Protein AF-A0A7L3L243-F1 (afdb_monomer)

Radius of gyration: 35.69 Å; Cα contacts (8 Å, |Δi|>4): 345; chains: 1; bounding box: 75×95×130 Å

Organism: NCBI:txid2529409

Nearest PDB structures (foldseek):
  8eb0-assembly1_A  TM=7.960E-01  e=7.388E-15  Homo sapiens
  7od1-assembly1_A  TM=7.184E-01  e=1.308E-03  Homo sapiens
  7oni-assembly1_H  TM=7.698E-01  e=3.442E-03  Homo sapiens
  7od1-assembly2_B  TM=6.077E-01  e=2.446E-03  Homo sapiens
  4kbl-assembly3_B  TM=5.208E-01  e=7.442E-02  Homo sapiens

InterPro domains:
  IPR013083 Zinc finger, RING/FYVE/PHD-type [G3DSA:3.30.40.10] (295-384)
  IPR044066 TRIAD supradomain [PS51873] (297-416)
  IPR047544 E3 ubiquitin-protein ligase RNF216, RING finger, HC subclass [PF26191] (298-378)
  IPR047544 E3 ubiquitin-protein ligase RNF216, RING finger, HC subclass [cd16630] (299-355)
  IPR051628 Linear Ubiquitination-Associated E3 Ligases [PTHR22770] (45-416)
  IPR058758 E3 ubiquitin-protein ligase RNF216, UBA domain [PF26112] (142-296)
  IPR060330 E3 ubiquitin-protein ligase RNF216, tri-helical domain [PF28408] (70-113)

Structure (mmCIF, N/CA/C/O backbone):
data_AF-A0A7L3L243-F1
#
_entry.id   AF-A0A7L3L243-F1
#
loop_
_atom_site.group_PDB
_atom_site.id
_atom_site.type_symbol
_atom_site.label_atom_id
_atom_site.label_alt_id
_atom_site.label_comp_id
_atom_site.label_asym_id
_atom_site.label_entity_id
_atom_site.label_seq_id
_atom_site.pdbx_PDB_ins_code
_atom_site.Cartn_x
_atom_site.Cartn_y
_atom_site.Cartn_z
_atom_site.occupancy
_atom_site.B_iso_or_equiv
_atom_site.auth_seq_id
_atom_site.auth_comp_id
_atom_site.auth_asym_id
_atom_site.auth_atom_id
_atom_site.pdbx_PDB_model_num
ATOM 1 N N . PRO A 1 1 ? -5.126 20.711 84.070 1.00 38.44 1 PRO A N 1
ATOM 2 C CA . PRO A 1 1 ? -4.311 21.871 83.636 1.00 38.44 1 PRO A CA 1
ATOM 3 C C . PRO A 1 1 ? -4.781 22.366 82.257 1.00 38.44 1 PRO A C 1
ATOM 5 O O . PRO A 1 1 ? -4.448 21.758 81.249 1.00 38.44 1 PRO A O 1
ATOM 8 N N . GLY A 1 2 ? -5.642 23.388 82.222 1.00 35.44 2 GLY A N 1
ATOM 9 C CA . GLY A 1 2 ? -5.974 24.099 80.973 1.00 35.44 2 GLY A CA 1
ATOM 10 C C . GLY A 1 2 ? -5.086 25.344 80.790 1.00 35.44 2 GLY A C 1
ATOM 11 O O . GLY A 1 2 ? -4.164 25.515 81.590 1.00 35.44 2 GLY A O 1
ATOM 12 N N . PRO A 1 3 ? -5.432 26.300 79.900 1.00 51.47 3 PRO A N 1
ATOM 13 C CA . PRO A 1 3 ? -6.295 26.176 78.712 1.00 51.47 3 PRO A CA 1
ATOM 14 C C . PRO A 1 3 ? -5.867 27.057 77.490 1.00 51.47 3 PRO A C 1
ATOM 16 O O . PRO A 1 3 ? -4.968 27.885 77.586 1.00 51.47 3 PRO A O 1
ATOM 19 N N . ALA A 1 4 ? -6.663 26.936 76.410 1.00 35.81 4 ALA A N 1
ATOM 20 C CA . ALA A 1 4 ? -7.126 27.998 75.486 1.00 35.81 4 ALA A CA 1
ATOM 21 C C . ALA A 1 4 ? -6.228 28.412 74.280 1.00 35.81 4 ALA A C 1
ATOM 23 O O . ALA A 1 4 ? -5.013 28.458 74.399 1.00 35.81 4 ALA A O 1
ATOM 24 N N . PHE A 1 5 ? -6.725 28.714 73.066 1.00 35.16 5 PHE A N 1
ATOM 25 C CA . PHE A 1 5 ? -8.055 29.154 72.599 1.00 35.16 5 PHE A CA 1
ATOM 26 C C . PHE A 1 5 ? -8.379 28.701 71.145 1.00 35.16 5 PHE A C 1
ATOM 28 O O . PHE A 1 5 ? -7.465 28.614 70.325 1.00 35.16 5 PHE A O 1
ATOM 35 N N . PRO A 1 6 ? -9.672 28.510 70.800 1.00 40.41 6 PRO A N 1
ATOM 36 C CA . PRO A 1 6 ? -10.207 28.370 69.436 1.00 40.41 6 PRO A CA 1
ATOM 37 C C . PRO A 1 6 ? -10.729 29.711 68.865 1.00 40.41 6 PRO A C 1
ATOM 39 O O . PRO A 1 6 ? -10.925 30.670 69.615 1.00 40.41 6 PRO A O 1
ATOM 42 N N . ARG A 1 7 ? -11.015 29.777 67.552 1.00 33.12 7 ARG A N 1
ATOM 43 C CA . ARG A 1 7 ? -11.698 30.915 66.894 1.00 33.12 7 ARG A CA 1
ATOM 44 C C . ARG A 1 7 ? -13.004 30.462 66.196 1.00 33.12 7 ARG A C 1
ATOM 46 O O . ARG A 1 7 ? -13.009 29.341 65.693 1.00 33.12 7 ARG A O 1
ATOM 53 N N . PRO A 1 8 ? -14.076 31.289 66.171 1.00 33.53 8 PRO A N 1
ATOM 54 C CA . PRO A 1 8 ? -15.445 30.897 65.799 1.00 33.53 8 PRO A CA 1
ATOM 55 C C . PRO A 1 8 ? -15.870 31.264 64.354 1.00 33.53 8 PRO A C 1
ATOM 57 O O . PRO A 1 8 ? -15.238 32.100 63.710 1.00 33.53 8 PRO A O 1
ATOM 60 N N . GLU A 1 9 ? -16.967 30.627 63.916 1.00 31.80 9 GLU A N 1
ATOM 61 C CA . GLU A 1 9 ? -17.756 30.710 62.656 1.00 31.80 9 GLU A CA 1
ATOM 62 C C . GLU A 1 9 ? -18.694 31.968 62.561 1.00 31.80 9 GLU A C 1
ATOM 64 O O . GLU A 1 9 ? -18.575 32.835 63.429 1.00 31.80 9 GLU A O 1
ATOM 69 N N . PRO A 1 10 ? -19.778 32.027 61.729 1.00 57.56 10 PRO A N 1
ATOM 70 C CA . PRO A 1 10 ? -19.971 32.085 60.255 1.00 57.56 10 PRO A CA 1
ATOM 71 C C . PRO A 1 10 ? -20.828 33.344 59.852 1.00 57.56 10 PRO A C 1
ATOM 73 O O . PRO A 1 10 ? -20.808 34.311 60.616 1.00 57.56 10 PRO A O 1
ATOM 76 N N . PRO A 1 11 ? -21.554 33.423 58.697 1.00 37.00 11 PRO A N 1
ATOM 77 C CA . PRO A 1 11 ? -22.906 32.823 58.602 1.00 37.00 11 PRO A CA 1
ATOM 78 C C . PRO A 1 11 ? -23.341 32.281 57.212 1.00 37.00 11 PRO A C 1
ATOM 80 O O . PRO A 1 11 ? -22.787 32.620 56.169 1.00 37.00 11 PRO A O 1
ATOM 83 N N . GLN A 1 12 ? -24.370 31.425 57.246 1.00 36.81 12 GLN A N 1
ATOM 84 C CA . GLN A 1 12 ? -25.129 30.851 56.123 1.00 36.81 12 GLN A CA 1
ATOM 85 C C . GLN A 1 12 ? -26.282 31.774 55.684 1.00 36.81 12 GLN A C 1
ATOM 87 O O . GLN A 1 12 ? -26.773 32.517 56.525 1.00 36.81 12 GLN A O 1
ATOM 92 N N . ASP A 1 13 ? -26.767 31.636 5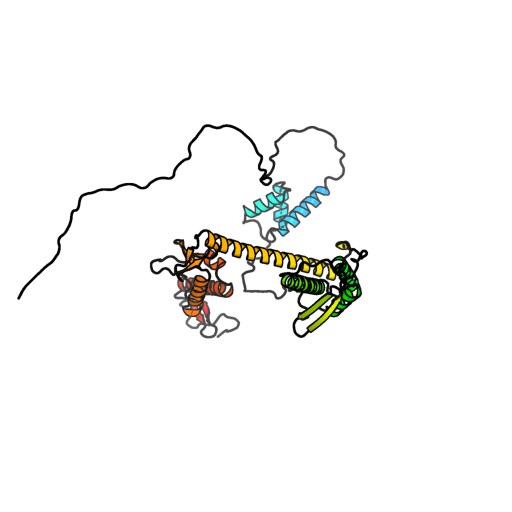4.438 1.00 28.83 13 ASP A N 1
ATOM 93 C CA . ASP A 1 13 ? -28.213 31.667 54.116 1.00 28.83 13 ASP A CA 1
ATOM 94 C C . ASP A 1 13 ? -28.533 31.199 52.664 1.00 28.83 13 ASP A C 1
ATOM 96 O O . ASP A 1 13 ? -28.096 31.804 51.691 1.00 28.83 13 ASP A O 1
ATOM 100 N N . GLY A 1 14 ? -29.291 30.091 52.553 1.00 25.64 14 GLY A N 1
ATOM 101 C CA . GLY A 1 14 ? -30.540 29.914 51.769 1.00 25.64 14 GLY A CA 1
ATOM 102 C C . GLY A 1 14 ? -30.639 29.831 50.215 1.00 25.64 14 GLY A C 1
ATOM 103 O O . GLY A 1 14 ? -30.738 30.870 49.584 1.00 25.64 14 GLY A O 1
ATOM 104 N N . ILE A 1 15 ? -30.810 28.590 49.682 1.00 29.50 15 ILE A N 1
ATOM 105 C CA . ILE A 1 15 ? -31.790 27.992 48.683 1.00 29.50 15 ILE A CA 1
ATOM 106 C C . ILE A 1 15 ? -32.218 28.730 47.358 1.00 29.50 15 ILE A C 1
ATOM 108 O O . ILE A 1 15 ? -32.199 29.953 47.357 1.00 29.50 15 ILE A O 1
ATOM 112 N N . PRO A 1 16 ? -32.888 28.119 46.318 1.00 34.56 16 PRO A N 1
ATOM 113 C CA . PRO A 1 16 ? -32.816 26.847 45.522 1.00 34.56 16 PRO A CA 1
ATOM 114 C C . PRO A 1 16 ? -32.559 27.061 43.977 1.00 34.56 16 PRO A C 1
ATOM 116 O O . PRO A 1 16 ? -32.561 28.192 43.509 1.00 34.56 16 PRO A O 1
ATOM 119 N N . GLY A 1 17 ? -32.392 25.987 43.161 1.00 28.72 17 GLY A N 1
ATOM 120 C CA . GLY A 1 17 ? -32.208 26.011 41.666 1.00 28.72 17 GLY A CA 1
ATOM 121 C C . GLY A 1 17 ? -33.423 26.508 40.834 1.00 28.72 17 GLY A C 1
ATOM 122 O O . GLY A 1 17 ? -34.446 26.769 41.468 1.00 28.72 17 GLY A O 1
ATOM 123 N N . PRO A 1 18 ? -33.402 26.637 39.466 1.00 38.03 18 PRO A N 1
ATOM 124 C CA . PRO A 1 18 ? -33.077 25.574 38.473 1.00 38.03 18 PRO A CA 1
ATOM 125 C C . PRO A 1 18 ? -32.508 26.023 37.071 1.00 38.03 18 PRO A C 1
ATOM 127 O O . PRO A 1 18 ? -32.281 27.201 36.825 1.00 38.03 18 PRO A O 1
ATOM 130 N N . ALA A 1 19 ? -32.409 25.047 36.143 1.00 27.14 19 ALA A N 1
ATOM 131 C CA . ALA A 1 19 ? -32.546 25.102 34.663 1.00 27.14 19 ALA A CA 1
ATOM 132 C C . ALA A 1 19 ? -31.323 25.317 33.726 1.00 27.14 19 ALA A C 1
ATOM 134 O O . ALA A 1 19 ? -30.596 26.304 33.789 1.00 27.14 19 ALA A O 1
ATOM 135 N N . SER A 1 20 ? -31.189 24.370 32.783 1.00 41.38 20 SER A N 1
ATOM 136 C CA . SER A 1 20 ? -30.324 24.344 31.591 1.00 41.38 20 SER A CA 1
ATOM 137 C C . SER A 1 20 ? -30.641 25.462 30.581 1.00 41.38 20 SER A C 1
ATOM 139 O O . SER A 1 20 ? -31.816 25.812 30.451 1.00 41.38 20 SER A O 1
ATOM 141 N N . PRO A 1 21 ? -29.683 25.937 29.758 1.00 32.00 21 PRO A N 1
ATOM 142 C CA . PRO A 1 21 ? -29.992 26.751 28.584 1.00 32.00 21 PRO A CA 1
ATOM 143 C C . PRO A 1 21 ? -30.022 25.926 27.284 1.00 32.00 21 PRO A C 1
ATOM 145 O O . PRO A 1 21 ? -29.173 25.069 27.044 1.00 32.00 21 PRO A O 1
ATOM 148 N N . GLN A 1 22 ? -31.022 26.221 26.453 1.00 30.75 22 GLN A N 1
ATOM 149 C CA . GLN A 1 22 ? -31.239 25.713 25.094 1.00 30.75 22 GLN A CA 1
ATOM 150 C C . GLN A 1 22 ? -30.381 26.438 24.026 1.00 30.75 22 GLN A C 1
ATOM 152 O O . GLN A 1 22 ? -29.804 27.487 24.323 1.00 30.75 22 GLN A O 1
ATOM 157 N N . PRO A 1 23 ? -30.319 25.915 22.779 1.00 29.45 23 PRO A N 1
ATOM 158 C CA . PRO A 1 23 ? -29.541 26.479 21.673 1.00 29.45 23 PRO A CA 1
ATOM 159 C C . PRO A 1 23 ? -30.181 27.761 21.119 1.00 29.45 23 PRO A C 1
ATOM 161 O O . PRO A 1 23 ? -31.398 27.835 20.952 1.00 29.45 23 PRO A O 1
ATOM 164 N N . ALA A 1 24 ? -29.361 28.763 20.806 1.00 29.20 24 ALA A N 1
ATOM 165 C CA . ALA A 1 24 ? -29.818 30.034 20.253 1.00 29.20 24 ALA A CA 1
ATOM 166 C C . ALA A 1 24 ? -30.088 29.947 18.738 1.00 29.20 24 ALA A C 1
ATOM 168 O O . ALA A 1 24 ? -29.222 29.543 17.963 1.00 29.20 24 ALA A O 1
ATOM 169 N N . HIS A 1 25 ? -31.281 30.383 18.327 1.00 30.59 25 HIS A N 1
ATOM 170 C CA . HIS A 1 25 ? -31.615 30.765 16.951 1.00 30.59 25 HIS A CA 1
ATOM 171 C C . HIS A 1 25 ? -31.060 32.174 16.618 1.00 30.59 25 HIS A C 1
ATOM 173 O O . HIS A 1 25 ? -30.864 32.974 17.538 1.00 30.59 25 HIS A O 1
ATOM 179 N N . PRO A 1 26 ? -30.821 32.507 15.332 1.00 33.41 26 PRO A N 1
ATOM 180 C CA . PRO A 1 26 ? -30.228 33.782 14.913 1.00 33.41 26 PRO A CA 1
ATOM 181 C C . PRO A 1 26 ? -31.280 34.898 14.706 1.00 33.41 26 PRO A C 1
ATOM 183 O O . PRO A 1 26 ? -32.449 34.584 14.478 1.00 33.41 26 PRO A O 1
ATOM 186 N N . PRO A 1 27 ? -30.893 36.192 14.742 1.00 33.28 27 PRO A N 1
ATOM 187 C CA . PRO A 1 27 ? -31.808 37.308 14.484 1.00 33.28 27 PRO A CA 1
ATOM 188 C C . PRO A 1 27 ? -31.763 37.846 13.031 1.00 33.28 27 PRO A C 1
ATOM 190 O O . PRO A 1 27 ? -30.688 38.030 12.460 1.00 33.28 27 PRO A O 1
ATOM 193 N N . GLU A 1 28 ? -32.944 38.153 12.476 1.00 25.38 28 GLU A N 1
ATOM 194 C CA . GLU A 1 28 ? -33.221 39.160 11.419 1.00 25.38 28 GLU A CA 1
ATOM 195 C C . GLU A 1 28 ? -33.144 40.581 12.041 1.00 25.38 28 GLU A C 1
ATOM 197 O O . GLU A 1 28 ? -33.319 40.717 13.248 1.00 25.38 28 GLU A O 1
ATOM 202 N N . GLU A 1 29 ? -32.924 41.730 11.395 1.00 29.02 29 GLU A N 1
ATOM 203 C CA . GLU A 1 29 ? -32.778 42.202 10.011 1.00 29.02 29 GLU A CA 1
ATOM 204 C C . GLU A 1 29 ? -32.163 43.630 10.093 1.00 29.02 29 GLU A C 1
ATOM 206 O O . GLU A 1 29 ? -32.276 44.284 11.132 1.00 29.02 29 GLU A O 1
ATOM 211 N N . THR A 1 30 ? -31.584 44.142 8.995 1.00 26.56 30 THR A N 1
ATOM 212 C CA . THR A 1 30 ? -31.643 45.535 8.452 1.00 26.56 30 THR A CA 1
ATOM 213 C C . THR A 1 30 ? -30.292 45.930 7.842 1.00 26.56 30 THR A C 1
ATOM 215 O O . THR A 1 30 ? -29.287 46.075 8.535 1.00 26.56 30 THR A O 1
ATOM 218 N N . GLY A 1 31 ? -30.267 46.068 6.514 1.00 25.91 31 GLY A N 1
ATOM 219 C CA . GLY A 1 31 ? -29.040 46.119 5.721 1.00 25.91 31 GLY A CA 1
ATOM 220 C C . GLY A 1 31 ? -28.481 47.493 5.357 1.00 25.91 31 GLY A C 1
ATOM 221 O O . GLY A 1 31 ? -29.023 48.528 5.719 1.00 25.91 31 GLY A O 1
ATOM 222 N N . GLN A 1 32 ? -27.410 47.461 4.559 1.00 27.34 32 GLN A N 1
ATOM 223 C CA . GLN A 1 32 ? -27.218 48.259 3.343 1.00 27.34 32 GLN A CA 1
ATOM 224 C C . GLN A 1 32 ? -25.983 47.755 2.566 1.00 27.34 32 GLN A C 1
ATOM 226 O O . GLN A 1 32 ? -24.948 47.422 3.130 1.00 27.34 32 GLN A O 1
ATOM 231 N N . GLN A 1 33 ? -26.184 47.668 1.252 1.00 26.75 33 GLN A N 1
ATOM 232 C CA . GLN A 1 33 ? -25.319 47.265 0.136 1.00 26.75 33 GLN A CA 1
ATOM 233 C C . GLN A 1 33 ? -23.829 47.665 0.208 1.00 26.75 33 GLN A C 1
ATOM 235 O O . GLN A 1 33 ? -23.525 48.832 0.423 1.00 26.75 33 GLN A O 1
ATOM 240 N N . GLN A 1 34 ? -22.921 46.763 -0.197 1.00 27.20 34 GLN A N 1
ATOM 241 C CA . GLN A 1 34 ? -22.186 46.840 -1.479 1.00 27.20 34 GLN A CA 1
ATOM 242 C C . GLN A 1 34 ? -21.233 45.644 -1.674 1.00 27.20 34 GLN A C 1
ATOM 244 O O . GLN A 1 34 ? -20.765 45.022 -0.730 1.00 27.20 34 GLN A O 1
ATOM 249 N N . ALA A 1 35 ? -21.039 45.297 -2.944 1.00 26.73 35 ALA A N 1
ATOM 250 C CA . ALA A 1 35 ? -20.624 43.999 -3.457 1.00 26.73 35 ALA A CA 1
ATOM 251 C C . ALA A 1 35 ? -19.103 43.785 -3.557 1.00 26.73 35 ALA A C 1
ATOM 253 O O . ALA A 1 35 ? -18.380 44.708 -3.919 1.00 26.73 35 ALA A O 1
ATOM 254 N N . ALA A 1 36 ? -18.663 42.532 -3.387 1.00 27.81 36 ALA A N 1
ATOM 255 C CA . ALA A 1 36 ? -17.485 41.960 -4.047 1.00 27.81 36 ALA A CA 1
ATOM 256 C C . ALA A 1 36 ? -17.542 40.416 -3.997 1.00 27.81 36 ALA A C 1
ATOM 258 O O . ALA A 1 36 ? -17.136 39.801 -3.023 1.00 27.81 36 ALA A O 1
ATOM 259 N N . ILE A 1 37 ? -18.141 39.837 -5.043 1.00 30.42 37 ILE A N 1
ATOM 260 C CA . ILE A 1 37 ? -17.796 38.569 -5.719 1.00 30.42 37 ILE A CA 1
ATOM 261 C C . ILE A 1 37 ? -16.706 37.700 -5.060 1.00 30.42 37 ILE A C 1
ATOM 263 O O . ILE A 1 37 ? -15.523 38.016 -5.168 1.00 30.42 37 ILE A O 1
ATOM 267 N N . ASP A 1 38 ? -17.126 36.553 -4.520 1.00 27.12 38 ASP A N 1
ATOM 268 C CA . ASP A 1 38 ? -16.298 35.358 -4.341 1.00 27.12 38 ASP A CA 1
ATOM 269 C C . ASP A 1 38 ? -16.922 34.212 -5.153 1.00 27.12 38 ASP A C 1
ATOM 271 O O . ASP A 1 38 ? -18.146 34.135 -5.298 1.00 27.12 38 ASP A O 1
ATOM 275 N N . ASN A 1 39 ? -16.081 33.401 -5.783 1.00 30.66 39 ASN A N 1
ATOM 276 C CA . ASN A 1 39 ? -16.436 32.532 -6.901 1.00 30.66 39 ASN A CA 1
ATOM 277 C C . ASN A 1 39 ? -15.936 31.114 -6.593 1.00 30.66 39 ASN A C 1
ATOM 279 O O . ASN A 1 39 ? -14.885 30.709 -7.083 1.00 30.66 39 ASN A O 1
ATOM 283 N N . GLU A 1 40 ? -16.684 30.367 -5.778 1.00 31.92 40 GLU A N 1
ATOM 284 C CA . GLU A 1 40 ? -16.506 28.920 -5.621 1.00 31.92 40 GLU A CA 1
ATOM 285 C C . GLU A 1 40 ? -17.659 28.176 -6.300 1.00 31.92 40 GLU A C 1
ATOM 287 O O . GLU A 1 40 ? -18.840 28.458 -6.102 1.00 31.92 40 GLU A O 1
ATOM 292 N N . GLN A 1 41 ? -17.283 27.250 -7.176 1.00 34.66 41 GLN A N 1
ATOM 293 C CA . GLN A 1 41 ? -18.134 26.588 -8.153 1.00 34.66 41 GLN A CA 1
ATOM 294 C C . GLN A 1 41 ? -18.482 25.174 -7.648 1.00 34.66 41 GLN A C 1
ATOM 296 O O . GLN A 1 41 ? -17.574 24.353 -7.517 1.00 34.66 41 GLN A O 1
ATOM 301 N N . PRO A 1 42 ? -19.760 24.842 -7.382 1.00 35.44 42 PRO A N 1
ATOM 302 C CA . PRO A 1 42 ? -20.166 23.475 -7.057 1.00 35.44 42 PRO A CA 1
ATOM 303 C C . PRO A 1 42 ? -20.188 22.587 -8.311 1.00 35.44 42 PRO A C 1
ATOM 305 O O . PRO A 1 42 ? -20.607 23.019 -9.388 1.00 35.44 42 PRO A O 1
ATOM 308 N N . GLY A 1 43 ? -19.726 21.341 -8.162 1.00 32.38 43 GLY A N 1
ATOM 309 C CA . GLY A 1 43 ? -19.611 20.344 -9.232 1.00 32.38 43 GLY A CA 1
ATOM 310 C C . GLY A 1 43 ? -20.950 19.935 -9.872 1.00 32.38 43 GLY A C 1
ATOM 311 O O . GLY A 1 43 ? -22.014 20.125 -9.279 1.00 32.38 43 GLY A O 1
ATOM 312 N N . PRO A 1 44 ? -20.928 19.384 -11.100 1.00 37.38 44 PRO A N 1
ATOM 313 C CA . PRO A 1 44 ? -22.135 19.225 -11.897 1.00 37.38 44 PRO A CA 1
ATOM 314 C C . PRO A 1 44 ? -22.957 18.009 -11.452 1.00 37.38 44 PRO A C 1
ATOM 316 O O . PRO A 1 44 ? -22.562 16.861 -11.650 1.00 37.38 44 PRO A O 1
ATOM 319 N N . ALA A 1 45 ? -24.141 18.283 -10.905 1.00 31.28 45 ALA A N 1
ATOM 320 C CA . ALA A 1 45 ? -25.252 17.343 -10.864 1.00 31.28 45 ALA A CA 1
ATOM 321 C C . ALA A 1 45 ? -25.934 17.269 -12.247 1.00 31.28 45 ALA A C 1
ATOM 323 O O . ALA A 1 45 ? -26.042 18.264 -12.965 1.00 31.28 45 ALA A O 1
ATOM 324 N N . PHE A 1 46 ? -26.364 16.059 -12.604 1.00 29.62 46 PHE A N 1
ATOM 325 C CA . PHE A 1 46 ? -27.042 15.647 -13.836 1.00 29.62 46 PHE A CA 1
ATOM 326 C C . PHE A 1 46 ? -28.112 16.628 -14.358 1.00 29.62 46 PHE A C 1
ATOM 328 O O . PHE A 1 46 ? -28.957 17.070 -13.575 1.00 29.62 46 PHE A O 1
ATOM 335 N N . PRO A 1 47 ? -28.192 16.893 -15.678 1.00 32.56 47 PRO A N 1
ATOM 336 C CA . PRO A 1 47 ? -29.366 17.531 -16.245 1.00 32.56 47 PRO A CA 1
ATOM 337 C C . PRO A 1 47 ? -30.462 16.497 -16.529 1.00 32.56 47 PRO A C 1
ATOM 339 O O . PRO A 1 47 ? -30.280 15.538 -17.279 1.00 32.56 47 PRO A O 1
ATOM 342 N N . ALA A 1 48 ? -31.629 16.756 -15.946 1.00 28.52 48 ALA A N 1
ATOM 343 C CA . ALA A 1 48 ? -32.912 16.247 -16.398 1.00 28.52 48 ALA A CA 1
ATOM 344 C C . ALA A 1 48 ? -33.168 16.656 -17.859 1.00 28.52 48 ALA A C 1
ATOM 346 O O . ALA A 1 48 ? -32.885 17.795 -18.239 1.00 28.52 48 ALA A O 1
ATOM 347 N N . GLN A 1 49 ? -33.774 15.773 -18.658 1.00 26.62 49 GLN A N 1
ATOM 348 C CA . GLN A 1 49 ? -34.417 16.181 -19.903 1.00 26.62 49 GLN A CA 1
ATOM 349 C C . GLN A 1 49 ? -35.842 15.648 -20.022 1.00 26.62 49 GLN A C 1
ATOM 351 O O . GLN A 1 49 ? -36.141 14.465 -19.890 1.00 26.62 49 GLN A O 1
ATOM 356 N N . SER A 1 50 ? -36.693 16.634 -20.258 1.00 23.91 50 SER A N 1
ATOM 357 C CA . SER A 1 50 ? -38.103 16.644 -20.577 1.00 23.91 50 SER A CA 1
ATOM 358 C C . SER A 1 50 ? -38.460 15.878 -21.848 1.00 23.91 50 SER A C 1
ATOM 360 O O . SER A 1 50 ? -37.787 15.967 -22.871 1.00 23.91 50 SER A O 1
ATOM 362 N N . SER A 1 51 ? -39.626 15.251 -21.782 1.00 28.31 51 SER A N 1
ATOM 363 C CA . SER A 1 51 ? -40.525 14.907 -22.880 1.00 28.31 51 SER A CA 1
ATOM 364 C C . SER A 1 51 ? -40.747 16.051 -23.882 1.00 28.31 51 SER A C 1
ATOM 366 O O . SER A 1 51 ? -41.122 17.135 -23.447 1.00 28.31 51 SER A O 1
ATOM 368 N N . HIS A 1 52 ? -40.615 15.787 -25.191 1.00 27.44 52 HIS A N 1
ATOM 369 C CA . HIS A 1 52 ? -41.508 16.302 -26.248 1.00 27.44 52 HIS A CA 1
ATOM 370 C C . HIS A 1 52 ? -41.298 15.583 -27.604 1.00 27.44 52 HIS A C 1
ATOM 372 O O . HIS A 1 52 ? -40.238 15.660 -28.210 1.00 27.44 52 HIS A O 1
ATOM 378 N N . GLU A 1 53 ? -42.364 14.886 -28.008 1.00 26.27 53 GLU A N 1
ATOM 379 C CA . GLU A 1 53 ? -43.018 14.744 -29.324 1.00 26.27 53 GLU A CA 1
ATOM 380 C C . GLU A 1 53 ? -42.294 14.465 -30.662 1.00 26.27 53 GLU A C 1
ATOM 382 O O . GLU A 1 53 ? -41.282 15.040 -31.048 1.00 26.27 53 GLU A O 1
ATOM 387 N N . LEU A 1 54 ? -42.984 13.591 -31.410 1.00 29.03 54 LEU A N 1
ATOM 388 C CA . LEU A 1 54 ? -42.774 13.105 -32.772 1.00 29.03 54 LEU A CA 1
ATOM 389 C C . LEU A 1 54 ? -42.818 14.193 -33.862 1.00 29.03 54 LEU A C 1
ATOM 391 O O . LEU A 1 54 ? -43.703 15.045 -33.880 1.00 29.03 54 LEU A O 1
ATOM 395 N N . GLY A 1 55 ? -41.968 14.022 -34.880 1.00 24.12 55 GLY A N 1
ATOM 396 C CA . GLY A 1 55 ? -42.064 14.671 -36.189 1.00 24.12 55 GLY A CA 1
ATOM 397 C C . GLY A 1 55 ? -41.367 13.829 -37.267 1.00 24.12 55 GLY A C 1
ATOM 398 O O . GLY A 1 55 ? -40.214 13.449 -37.115 1.00 24.12 55 GLY A O 1
ATOM 399 N N . SER A 1 56 ? -42.110 13.494 -38.319 1.00 28.27 56 SER A N 1
ATOM 400 C CA . SER A 1 56 ? -41.864 12.438 -39.313 1.00 28.27 56 SER A CA 1
ATOM 401 C C . SER A 1 56 ? -40.796 12.729 -40.389 1.00 28.27 56 SER A C 1
ATOM 403 O O . SER A 1 56 ? -40.594 13.874 -40.785 1.00 28.27 56 SER A O 1
ATOM 405 N N . SER A 1 57 ? -40.296 11.623 -40.969 1.00 26.17 57 SER A N 1
ATOM 406 C CA . SER A 1 57 ? -39.847 11.420 -42.367 1.00 26.17 57 SER A CA 1
ATOM 407 C C . SER A 1 57 ? -38.354 11.569 -42.706 1.00 26.17 57 SER A C 1
ATOM 409 O O . SER A 1 57 ? -37.879 12.650 -43.034 1.00 26.17 57 SER A O 1
ATOM 411 N N . ASN A 1 58 ? -37.637 10.445 -42.816 1.00 27.23 58 ASN A N 1
ATOM 412 C CA . ASN A 1 58 ? -37.427 9.727 -44.089 1.00 27.23 58 ASN A CA 1
ATOM 413 C C . ASN A 1 58 ? -36.433 8.570 -43.894 1.00 27.23 58 ASN A C 1
ATOM 415 O O . ASN A 1 58 ? -35.337 8.746 -43.371 1.00 27.23 58 ASN A O 1
ATOM 419 N N . VAL A 1 59 ? -36.837 7.390 -44.351 1.00 31.89 59 VAL A N 1
ATOM 420 C CA . VAL A 1 59 ? -36.051 6.151 -44.371 1.00 31.89 59 VAL A CA 1
ATOM 421 C C . VAL A 1 59 ? -35.234 6.094 -45.675 1.00 31.89 59 VAL A C 1
ATOM 423 O O . VAL A 1 59 ? -35.692 6.594 -46.705 1.00 31.89 59 VAL A O 1
ATOM 426 N N . PRO A 1 60 ? -34.058 5.445 -45.666 1.00 32.53 60 PRO A N 1
ATOM 427 C CA . PRO A 1 60 ? -33.892 4.320 -46.581 1.00 32.53 60 PRO A CA 1
ATOM 428 C C . PRO A 1 60 ? -33.512 3.044 -45.825 1.00 32.53 60 PRO A C 1
ATOM 430 O O . PRO A 1 60 ? -32.524 2.984 -45.095 1.00 32.53 60 PRO A O 1
ATOM 433 N N . GLU A 1 61 ? -34.340 2.021 -46.027 1.00 39.91 61 GLU A N 1
ATOM 434 C CA . GLU A 1 61 ? -34.144 0.646 -45.607 1.00 39.91 61 GLU A CA 1
ATOM 435 C C . GLU A 1 61 ? -32.913 0.099 -46.313 1.00 39.91 61 GLU A C 1
ATOM 437 O O . GLU A 1 61 ? -32.883 0.076 -47.543 1.00 39.91 61 GLU A O 1
ATOM 442 N N . GLN A 1 62 ? -31.942 -0.372 -45.531 1.00 37.00 62 GLN A N 1
ATOM 443 C CA . GLN A 1 62 ? -31.148 -1.579 -45.783 1.00 37.00 62 GLN A CA 1
ATOM 444 C C . GLN A 1 62 ? -30.120 -1.726 -44.648 1.00 37.00 62 GLN A C 1
ATOM 446 O O . GLN A 1 62 ? -29.131 -1.002 -44.611 1.00 37.00 62 GLN A O 1
ATOM 451 N N . GLY A 1 63 ? -30.357 -2.658 -43.710 1.00 36.75 63 GLY A N 1
ATOM 452 C CA . GLY A 1 63 ? -29.335 -3.065 -42.726 1.00 36.75 63 GLY A CA 1
ATOM 453 C C . GLY A 1 63 ? -29.784 -3.413 -41.297 1.00 36.75 63 GLY A C 1
ATOM 454 O O . GLY A 1 63 ? -28.924 -3.680 -40.466 1.00 36.75 63 GLY A O 1
ATOM 455 N N . ALA A 1 64 ? -31.083 -3.432 -40.977 1.00 42.06 64 ALA A N 1
ATOM 456 C CA . ALA A 1 64 ? -31.543 -3.510 -39.581 1.00 42.06 64 ALA A CA 1
ATOM 457 C C . ALA A 1 64 ? -31.294 -4.857 -38.858 1.00 42.06 64 ALA A C 1
ATOM 459 O O . ALA A 1 64 ? -31.176 -4.872 -37.640 1.00 42.06 64 ALA A O 1
ATOM 460 N N . ALA A 1 65 ? -31.168 -5.984 -39.567 1.00 43.78 65 ALA A N 1
ATOM 461 C CA . ALA A 1 65 ? -31.049 -7.296 -38.912 1.00 43.78 65 ALA A CA 1
ATOM 462 C C . ALA A 1 65 ? -29.638 -7.618 -38.371 1.00 43.78 65 ALA A C 1
ATOM 464 O O . ALA A 1 65 ? -29.503 -8.470 -37.499 1.00 43.78 65 ALA A O 1
ATOM 465 N N . GLY A 1 66 ? -28.589 -6.959 -38.883 1.00 45.28 66 GLY A N 1
ATOM 466 C CA . GLY A 1 66 ? -27.200 -7.222 -38.476 1.00 45.28 66 GLY A CA 1
ATOM 467 C C . GLY A 1 66 ? -26.725 -6.373 -37.293 1.00 45.28 66 GLY A C 1
ATOM 468 O O . GLY A 1 66 ? -25.922 -6.834 -36.492 1.00 45.28 66 GLY A O 1
ATOM 469 N N . GLN A 1 67 ? -27.244 -5.149 -37.155 1.00 50.69 67 GLN A N 1
ATOM 470 C CA . GLN A 1 67 ? -26.817 -4.216 -36.104 1.00 50.69 67 GLN A CA 1
ATOM 471 C C . GLN A 1 67 ? -27.383 -4.575 -34.723 1.00 50.69 67 GLN A C 1
ATOM 473 O O . GLN A 1 67 ? -26.705 -4.377 -33.719 1.00 50.69 67 GLN A O 1
ATOM 478 N N . ASP A 1 68 ? -28.591 -5.142 -34.676 1.00 58.12 68 ASP A N 1
ATOM 479 C CA . ASP A 1 68 ? -29.269 -5.519 -33.429 1.00 58.12 68 ASP A CA 1
ATOM 480 C C . ASP A 1 68 ? -28.648 -6.777 -32.785 1.00 58.12 68 ASP A C 1
ATOM 482 O O . ASP A 1 68 ? -28.530 -6.889 -31.563 1.00 58.12 68 ASP A O 1
ATOM 486 N N . GLN A 1 69 ? -28.136 -7.697 -33.614 1.00 62.78 69 GLN A N 1
ATOM 487 C CA . GLN A 1 69 ? -27.425 -8.895 -33.151 1.00 62.78 69 GLN A CA 1
ATOM 488 C C . GLN A 1 69 ? -26.044 -8.565 -32.562 1.00 62.78 69 GLN A C 1
ATOM 490 O O . GLN A 1 69 ? -25.683 -9.119 -31.523 1.00 62.78 69 GLN A O 1
ATOM 495 N N . ASP A 1 70 ? -25.299 -7.633 -33.167 1.00 73.19 70 ASP A N 1
ATOM 496 C CA . ASP A 1 70 ? -23.985 -7.203 -32.664 1.00 73.19 70 ASP A CA 1
ATOM 497 C C . ASP A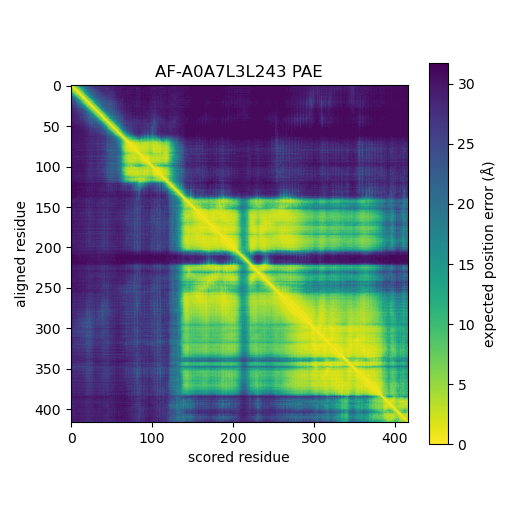 1 70 ? -24.091 -6.428 -31.338 1.00 73.19 70 ASP A C 1
ATOM 499 O O . ASP A 1 70 ? -23.284 -6.634 -30.427 1.00 73.19 70 ASP A O 1
ATOM 503 N N . LEU A 1 71 ? -25.111 -5.574 -31.194 1.00 77.19 71 LEU A N 1
ATOM 504 C CA . LEU A 1 71 ? -25.399 -4.843 -29.954 1.00 77.19 71 LEU A CA 1
ATOM 505 C C . LEU A 1 71 ? -25.792 -5.788 -28.815 1.00 77.19 71 LEU A C 1
ATOM 507 O O . LEU A 1 71 ? -25.264 -5.681 -27.708 1.00 77.19 71 LEU A O 1
ATOM 511 N N . THR A 1 72 ? -26.659 -6.757 -29.108 1.00 79.00 72 THR A N 1
ATOM 512 C CA . THR A 1 72 ? -27.085 -7.781 -28.148 1.00 79.00 72 THR A CA 1
ATOM 513 C C . THR A 1 72 ? -25.901 -8.641 -27.698 1.00 79.00 72 THR A C 1
ATOM 515 O O . THR A 1 72 ? -25.699 -8.845 -26.502 1.00 79.00 72 THR A O 1
ATOM 518 N N . ALA A 1 73 ? -25.043 -9.072 -28.628 1.00 81.81 73 ALA A N 1
ATOM 519 C CA . ALA A 1 73 ? -23.838 -9.840 -28.311 1.00 81.81 73 ALA A CA 1
ATOM 520 C C . ALA A 1 73 ? -22.844 -9.065 -27.425 1.00 81.81 73 ALA A C 1
ATOM 522 O O . ALA A 1 73 ? -22.184 -9.657 -26.564 1.00 81.81 73 ALA A O 1
ATOM 523 N N . LEU A 1 74 ? -22.736 -7.747 -27.619 1.00 84.31 74 LEU A N 1
ATOM 524 C CA . LEU A 1 74 ? -21.889 -6.877 -26.805 1.00 84.31 74 LEU A CA 1
ATOM 525 C C . LEU A 1 74 ? -22.459 -6.700 -25.391 1.00 84.31 74 LEU A C 1
ATOM 527 O O . LEU A 1 74 ? -21.714 -6.838 -24.422 1.00 84.31 74 LEU A O 1
ATOM 531 N N . LEU A 1 75 ? -23.770 -6.481 -25.266 1.00 83.88 75 LEU A N 1
ATOM 532 C CA . LEU A 1 75 ? -24.473 -6.387 -23.980 1.00 83.88 75 LEU A CA 1
ATOM 533 C C . LEU A 1 75 ? -24.342 -7.667 -23.153 1.00 83.88 75 LEU A C 1
ATOM 535 O O . LEU A 1 75 ? -24.062 -7.591 -21.957 1.00 83.88 75 LEU A O 1
ATOM 539 N N . ILE A 1 76 ? -24.475 -8.838 -23.779 1.00 84.06 76 ILE A N 1
ATOM 540 C CA . ILE A 1 76 ? -24.306 -10.128 -23.098 1.00 84.06 76 ILE A CA 1
ATOM 541 C C . ILE A 1 76 ? -22.884 -10.260 -22.560 1.00 84.06 76 ILE A C 1
ATOM 543 O O . ILE A 1 76 ? -22.706 -10.543 -21.380 1.00 84.06 76 ILE A O 1
ATOM 547 N N . ARG A 1 77 ? -21.868 -9.986 -23.387 1.00 85.19 77 ARG A N 1
ATOM 548 C CA . ARG A 1 77 ? -20.458 -10.071 -22.973 1.00 85.19 77 ARG A CA 1
ATOM 549 C C . ARG A 1 77 ? -20.149 -9.143 -21.798 1.00 85.19 77 ARG A C 1
ATOM 551 O O . ARG A 1 77 ? -19.464 -9.533 -20.858 1.00 85.19 77 ARG A O 1
ATOM 558 N N . GLU A 1 78 ? -20.642 -7.916 -21.867 1.00 85.00 78 GLU A N 1
ATOM 559 C CA . GLU A 1 78 ? -20.389 -6.876 -20.873 1.00 85.00 78 GLU A CA 1
ATOM 560 C C . GLU A 1 78 ? -21.157 -7.141 -19.560 1.00 85.00 78 GLU A C 1
ATOM 562 O O . GLU A 1 78 ? -20.673 -6.819 -18.470 1.00 85.00 78 GLU A O 1
ATOM 567 N N . THR A 1 79 ? -22.318 -7.801 -19.646 1.00 83.81 79 THR A N 1
ATOM 568 C CA . THR A 1 79 ? -23.082 -8.286 -18.485 1.00 83.81 79 THR A CA 1
ATOM 569 C C . THR A 1 79 ? -22.410 -9.508 -17.853 1.00 83.81 79 THR A C 1
ATOM 571 O O . THR A 1 79 ? -22.223 -9.531 -16.639 1.00 83.81 79 THR A O 1
ATOM 574 N N . GLU A 1 80 ? -21.948 -10.478 -18.649 1.00 83.88 80 GLU A N 1
ATOM 575 C CA . GLU A 1 80 ? -21.176 -11.638 -18.172 1.00 83.88 80 GLU A CA 1
ATOM 576 C C . GLU A 1 80 ? -19.858 -11.230 -17.497 1.00 83.88 80 GLU A C 1
ATOM 578 O O . GLU A 1 80 ? -19.415 -11.890 -16.559 1.00 83.88 80 GLU A O 1
ATOM 583 N N . ALA A 1 81 ? -19.231 -10.134 -17.938 1.00 84.12 81 ALA A N 1
ATOM 584 C CA . ALA A 1 81 ? -18.026 -9.603 -17.304 1.00 84.12 81 ALA A CA 1
ATOM 585 C C . ALA A 1 81 ? -18.279 -9.090 -15.873 1.00 84.12 81 ALA A C 1
ATOM 587 O O . ALA A 1 81 ? -17.384 -9.176 -15.032 1.00 84.12 81 ALA A O 1
ATOM 588 N N . ARG A 1 82 ? -19.484 -8.575 -15.583 1.00 82.06 82 ARG A N 1
ATOM 589 C CA . ARG A 1 82 ? -19.884 -8.094 -14.244 1.00 82.06 82 ARG A CA 1
ATOM 590 C C . ARG A 1 82 ? -20.530 -9.182 -13.387 1.00 82.06 82 ARG A C 1
ATOM 592 O O . ARG A 1 82 ? -20.324 -9.187 -12.179 1.00 82.06 82 ARG A O 1
ATOM 599 N N . PHE A 1 83 ? -21.261 -10.105 -14.011 1.00 83.31 83 PHE A N 1
ATOM 600 C CA . PHE A 1 83 ? -21.957 -11.226 -13.371 1.00 83.31 83 PHE A CA 1
ATOM 601 C C . PHE A 1 83 ? -21.480 -12.556 -13.969 1.00 83.31 83 PHE A C 1
ATOM 603 O O . PHE A 1 83 ? -22.181 -13.181 -14.769 1.00 83.31 83 PHE A O 1
ATOM 610 N N . PRO A 1 84 ? -20.262 -13.005 -13.616 1.00 79.00 84 PRO A N 1
ATOM 611 C CA . PRO A 1 84 ? -19.658 -14.199 -14.206 1.00 79.00 84 PRO A CA 1
ATOM 612 C C . PRO A 1 84 ? -20.358 -15.508 -13.805 1.00 79.00 84 PRO A C 1
ATOM 614 O O . PRO A 1 84 ? -20.105 -16.546 -14.423 1.00 79.00 84 PRO A O 1
ATOM 617 N N . ASP A 1 85 ? -21.204 -15.485 -12.772 1.00 81.69 85 ASP A N 1
ATOM 618 C CA . ASP A 1 85 ? -22.012 -16.613 -12.304 1.00 81.69 85 ASP A CA 1
ATOM 619 C C . ASP A 1 85 ? -23.352 -16.753 -13.043 1.00 81.69 85 ASP A C 1
ATOM 621 O O . ASP A 1 85 ? -23.912 -17.851 -13.050 1.00 81.69 85 ASP A O 1
ATOM 625 N N . ALA A 1 86 ? -23.834 -15.704 -13.717 1.00 82.81 86 ALA A N 1
ATOM 626 C CA . ALA A 1 86 ? -25.077 -15.727 -14.483 1.00 82.81 86 ALA A CA 1
ATOM 627 C C . ALA A 1 86 ? -24.967 -16.577 -15.766 1.00 82.81 86 ALA A C 1
ATOM 629 O O . ALA A 1 86 ? -23.955 -16.568 -16.482 1.00 82.81 86 ALA A O 1
ATOM 630 N N . GLU A 1 87 ? -26.018 -17.345 -16.059 1.00 84.00 87 GLU A N 1
ATOM 631 C CA . GLU A 1 87 ? -26.122 -18.177 -17.259 1.00 84.00 87 GLU A CA 1
ATOM 632 C C . GLU A 1 87 ? -26.371 -17.325 -18.514 1.00 84.00 87 GLU A C 1
ATOM 634 O O . GLU A 1 87 ? -27.232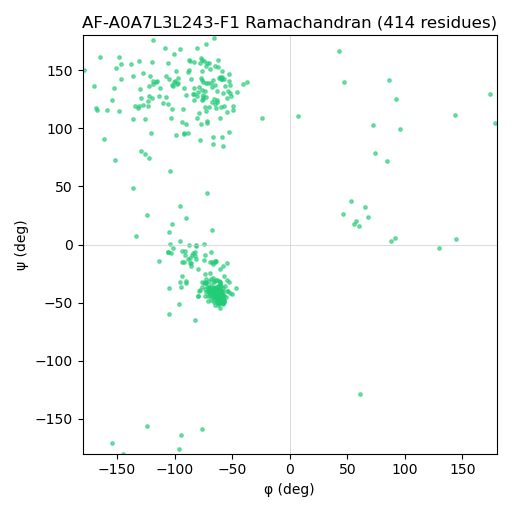 -16.448 -18.531 1.00 84.00 87 GLU A O 1
ATOM 639 N N . LYS A 1 88 ? -25.601 -17.577 -19.582 1.00 84.31 88 LYS A N 1
ATOM 640 C CA . LYS A 1 88 ? -25.637 -16.780 -20.822 1.00 84.31 88 LYS A CA 1
ATOM 641 C C . LYS A 1 88 ? -27.015 -16.808 -21.481 1.00 84.31 88 LYS A C 1
ATOM 643 O O . LYS A 1 88 ? -27.503 -15.779 -21.929 1.00 84.31 88 LYS A O 1
ATOM 648 N N . GLU A 1 89 ? -27.632 -17.987 -21.475 1.00 82.25 89 GLU A N 1
ATOM 649 C CA . GLU A 1 89 ? -28.976 -18.241 -22.000 1.00 82.25 89 GLU A CA 1
ATOM 650 C C . GLU A 1 89 ? -30.019 -17.404 -21.247 1.00 82.25 89 GLU A C 1
ATOM 652 O O . GLU A 1 89 ? -30.880 -16.785 -21.862 1.00 82.25 89 GLU A O 1
ATOM 657 N N . TYR A 1 90 ? -29.869 -17.267 -19.926 1.00 82.88 90 TYR A N 1
ATOM 658 C CA . TYR A 1 90 ? -30.747 -16.424 -19.119 1.00 82.88 90 TYR A CA 1
ATOM 659 C C . TYR A 1 90 ? -30.564 -14.926 -19.405 1.00 82.88 90 TYR A C 1
ATOM 661 O O . TYR A 1 90 ? -31.544 -14.189 -19.453 1.00 82.88 90 TYR A O 1
ATOM 669 N N . ILE A 1 91 ? -29.331 -14.455 -19.625 1.00 82.50 91 ILE A N 1
ATOM 670 C CA . ILE A 1 91 ? -29.071 -13.053 -20.002 1.00 82.50 91 ILE A CA 1
ATOM 671 C C . ILE A 1 91 ? -29.668 -12.754 -21.389 1.00 82.50 91 ILE A C 1
ATOM 673 O O . ILE A 1 91 ? -30.281 -11.704 -21.582 1.00 82.50 91 ILE A O 1
ATOM 677 N N . GLU A 1 92 ? -29.541 -13.684 -22.337 1.00 83.19 92 GLU A N 1
ATOM 678 C CA . GLU A 1 92 ? -30.151 -13.599 -23.672 1.00 83.19 92 GLU A CA 1
ATOM 679 C C . GLU A 1 92 ? -31.683 -13.544 -23.604 1.00 83.19 92 GLU A C 1
ATOM 681 O O . GLU A 1 92 ? -32.309 -12.694 -24.248 1.00 83.19 92 GLU A O 1
ATOM 686 N N . GLU A 1 93 ? -32.292 -14.398 -22.780 1.00 82.06 93 GLU A N 1
ATOM 687 C CA . GLU A 1 93 ? -33.730 -14.378 -22.512 1.00 82.06 93 GLU A CA 1
ATOM 688 C C . GLU A 1 93 ? -34.162 -13.092 -21.803 1.00 82.06 93 GLU A C 1
ATOM 690 O O . GLU A 1 93 ? -35.193 -12.525 -22.153 1.00 82.06 93 GLU A O 1
ATOM 695 N N . LEU A 1 94 ? -33.381 -12.583 -20.848 1.00 83.44 94 LEU A N 1
ATOM 696 C CA . LEU A 1 94 ? -33.696 -11.359 -20.113 1.00 83.44 94 LEU A CA 1
ATOM 697 C C . LEU A 1 94 ? -33.727 -10.137 -21.039 1.00 83.44 94 LEU A C 1
ATOM 699 O O . LEU A 1 94 ? -34.676 -9.351 -20.977 1.00 83.44 94 LEU A O 1
ATOM 703 N N . ILE A 1 95 ? -32.737 -10.015 -21.928 1.00 83.75 95 ILE A N 1
ATOM 704 C CA . ILE A 1 95 ? -32.674 -8.957 -22.947 1.00 83.75 95 ILE A CA 1
ATOM 705 C C . ILE A 1 95 ? -33.867 -9.078 -23.905 1.00 83.75 95 ILE A C 1
ATOM 707 O O . ILE A 1 95 ? -34.556 -8.089 -24.161 1.00 83.75 95 ILE A O 1
ATOM 711 N N . SER A 1 96 ? -34.167 -10.297 -24.364 1.00 80.56 96 SER A N 1
ATOM 712 C CA . SER A 1 96 ? -35.242 -10.565 -25.330 1.00 80.56 96 SER A CA 1
ATOM 713 C C . SER A 1 96 ? -36.647 -10.370 -24.744 1.00 80.56 96 SER A C 1
ATOM 715 O O . SER A 1 96 ? -37.533 -9.842 -25.411 1.00 80.56 96 SER A O 1
ATOM 717 N N . MET A 1 97 ? -36.876 -10.780 -23.493 1.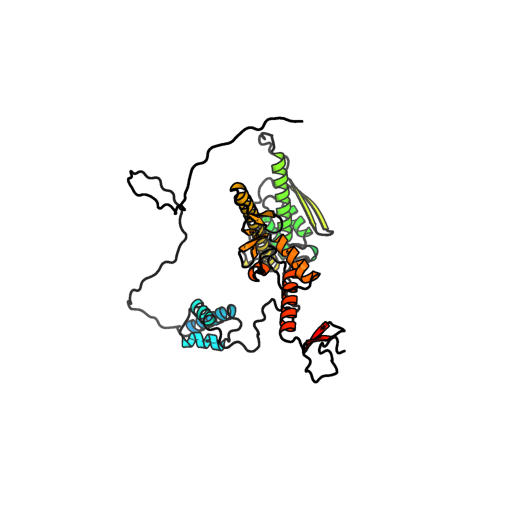00 75.81 97 MET A N 1
ATOM 718 C CA . MET A 1 97 ? -38.183 -10.693 -22.833 1.00 75.81 97 MET A CA 1
ATOM 719 C C . MET A 1 97 ? -38.519 -9.276 -22.377 1.00 75.81 97 MET A C 1
ATOM 721 O O . MET A 1 97 ? -39.687 -8.889 -22.405 1.00 75.81 97 MET A O 1
ATOM 725 N N . LYS A 1 98 ? -37.522 -8.509 -21.915 1.00 68.56 98 LYS A N 1
ATOM 726 C CA . LYS A 1 98 ? -37.741 -7.161 -21.369 1.00 68.56 98 LYS A CA 1
ATOM 727 C C . LYS A 1 98 ? -37.399 -6.030 -22.328 1.00 68.56 98 LYS A C 1
ATOM 729 O O . LYS A 1 98 ? -37.655 -4.876 -21.987 1.00 68.56 98 LYS A O 1
ATOM 734 N N . ASN A 1 99 ? -36.886 -6.347 -23.517 1.00 70.44 99 ASN A N 1
ATOM 735 C CA . ASN A 1 99 ? -36.511 -5.373 -24.539 1.00 70.44 99 ASN A CA 1
ATOM 736 C C . ASN A 1 99 ? -35.556 -4.294 -23.980 1.00 70.44 99 ASN A C 1
ATOM 738 O O . ASN A 1 99 ? -35.688 -3.104 -24.273 1.00 70.44 99 ASN A O 1
ATOM 742 N N . CYS A 1 100 ? -34.646 -4.704 -23.087 1.00 68.44 100 CYS A N 1
ATOM 743 C CA . CYS A 1 100 ? -33.733 -3.821 -22.371 1.00 68.44 100 CYS A CA 1
ATOM 744 C C . CYS A 1 100 ? -32.328 -3.890 -22.980 1.00 68.44 100 CYS A C 1
ATOM 746 O O . CYS A 1 100 ? -31.594 -4.858 -22.810 1.00 68.44 100 CYS A O 1
ATOM 748 N N . TYR A 1 101 ? -31.947 -2.812 -23.661 1.00 77.44 101 TYR A N 1
ATOM 749 C CA . TYR A 1 101 ? -30.638 -2.656 -24.305 1.00 77.44 101 TYR A CA 1
ATOM 750 C C . TYR A 1 101 ? -29.685 -1.759 -23.499 1.00 77.44 101 TYR A C 1
ATOM 752 O O . TYR A 1 101 ? -28.704 -1.244 -24.029 1.00 77.44 101 TYR A O 1
ATOM 760 N N . ASP A 1 102 ? -29.986 -1.552 -22.214 1.00 80.25 102 ASP A N 1
ATOM 761 C CA . ASP A 1 102 ? -29.162 -0.779 -21.289 1.00 80.25 102 ASP A CA 1
ATOM 762 C C . ASP A 1 102 ? -28.512 -1.710 -20.259 1.00 80.25 102 ASP A C 1
ATOM 764 O O . ASP A 1 102 ? -29.181 -2.430 -19.512 1.00 80.25 102 ASP A O 1
ATOM 768 N N . LEU A 1 103 ? -27.182 -1.672 -20.225 1.00 83.00 103 LEU A N 1
ATOM 769 C CA . LEU A 1 103 ? -26.349 -2.485 -19.350 1.00 83.00 103 LEU A CA 1
ATOM 770 C C . LEU A 1 103 ? -26.632 -2.243 -17.862 1.00 83.00 103 LEU A C 1
ATOM 772 O O . LEU A 1 103 ? -26.636 -3.192 -17.081 1.00 83.00 103 LEU A O 1
ATOM 776 N N . ASN A 1 104 ? -26.880 -0.999 -17.453 1.00 82.25 104 ASN A N 1
ATOM 777 C CA . ASN A 1 104 ? -27.124 -0.669 -16.050 1.00 82.25 104 ASN A CA 1
ATOM 778 C C . ASN A 1 104 ? -28.475 -1.213 -15.591 1.00 82.25 104 ASN A C 1
ATOM 780 O O . ASN A 1 104 ? -28.592 -1.703 -14.471 1.00 82.25 104 ASN A O 1
ATOM 784 N N . VAL A 1 105 ? -29.482 -1.185 -16.467 1.00 81.88 105 VAL A N 1
ATOM 785 C CA . VAL A 1 105 ? -30.801 -1.770 -16.186 1.00 81.88 105 VAL A CA 1
ATOM 786 C C . VAL A 1 105 ? -30.693 -3.287 -16.013 1.00 81.88 105 VAL A C 1
ATOM 788 O O . VAL A 1 105 ? -31.275 -3.834 -15.078 1.00 81.88 105 VAL A O 1
ATOM 791 N N . LEU A 1 106 ? -29.906 -3.959 -16.859 1.00 81.69 106 LEU A N 1
ATOM 792 C CA . LEU A 1 106 ? -29.620 -5.393 -16.725 1.00 81.69 106 LEU A CA 1
ATOM 793 C C . LEU A 1 106 ? -28.887 -5.710 -15.415 1.00 81.69 106 LEU A C 1
ATOM 795 O O . LEU A 1 106 ? -29.291 -6.619 -14.691 1.00 81.69 106 LEU A O 1
ATOM 799 N N . CYS A 1 107 ? -27.853 -4.935 -15.079 1.00 81.50 107 CYS A N 1
ATOM 800 C CA . CYS A 1 107 ? -27.088 -5.116 -13.846 1.00 81.50 107 CYS A CA 1
ATOM 801 C C . CYS A 1 107 ? -27.961 -4.913 -12.600 1.00 81.50 107 CYS A C 1
ATOM 803 O O . CYS A 1 107 ? -27.935 -5.743 -11.697 1.00 81.50 107 CYS A O 1
ATOM 805 N N . ASN A 1 108 ? -28.773 -3.854 -12.566 1.00 82.94 108 ASN A N 1
ATOM 806 C CA . ASN A 1 108 ? -29.684 -3.592 -11.452 1.00 82.94 108 ASN A CA 1
ATOM 807 C C . ASN A 1 108 ? -30.719 -4.708 -11.298 1.00 82.94 108 ASN A C 1
ATOM 809 O O . ASN A 1 108 ? -30.988 -5.138 -10.183 1.00 82.94 108 ASN A O 1
ATOM 813 N N . PHE A 1 109 ? -31.242 -5.240 -12.403 1.00 81.69 109 PHE A N 1
ATOM 814 C CA . PHE A 1 109 ? -32.204 -6.334 -12.345 1.00 81.69 109 PHE A CA 1
ATOM 815 C C . PHE A 1 109 ? -31.609 -7.613 -11.738 1.00 81.69 109 PHE A C 1
ATOM 817 O O . PHE A 1 109 ? -32.272 -8.275 -10.937 1.00 81.69 109 PHE A O 1
ATOM 824 N N . LEU A 1 110 ? -30.361 -7.942 -12.086 1.00 83.12 110 LEU A N 1
ATOM 825 C CA . LEU A 1 110 ? -29.631 -9.071 -11.499 1.00 83.12 110 LEU A CA 1
ATOM 826 C C . LEU A 1 110 ? 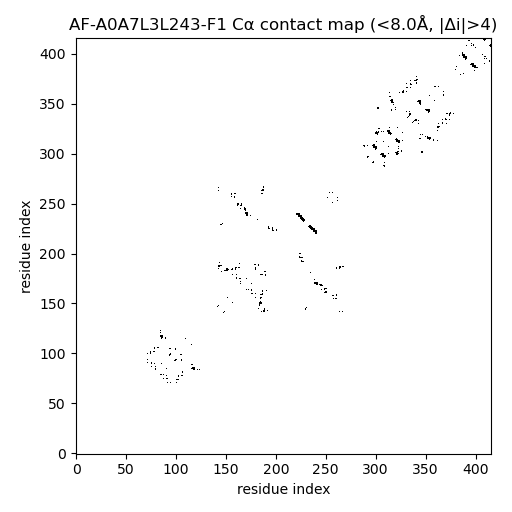-29.293 -8.829 -10.019 1.00 83.12 110 LEU A C 1
ATOM 828 O O . LEU A 1 110 ? -29.337 -9.766 -9.227 1.00 83.12 110 LEU A O 1
ATOM 832 N N . LEU A 1 111 ? -28.999 -7.587 -9.624 1.00 83.00 111 LEU A N 1
ATOM 833 C CA . LEU A 1 111 ? -28.771 -7.227 -8.217 1.00 83.00 111 LEU A CA 1
ATOM 834 C C . LEU A 1 111 ? -30.050 -7.315 -7.375 1.00 83.00 111 LEU A C 1
ATOM 836 O O . LEU A 1 111 ? -29.999 -7.766 -6.234 1.00 83.00 111 LEU A O 1
ATOM 840 N N . GLU A 1 112 ? -31.191 -6.909 -7.931 1.00 83.00 112 GLU A N 1
ATOM 841 C CA . GLU A 1 112 ? -32.492 -6.953 -7.254 1.00 83.00 112 GLU A CA 1
ATOM 842 C C . GLU A 1 112 ? -33.062 -8.376 -7.144 1.00 83.00 112 GLU A C 1
ATOM 844 O O . GLU A 1 112 ? -33.844 -8.650 -6.236 1.00 83.00 112 GLU A O 1
ATOM 849 N N . ASN A 1 113 ? -32.677 -9.289 -8.044 1.00 79.06 113 ASN A N 1
ATOM 850 C CA . ASN A 1 113 ? -33.216 -10.650 -8.115 1.00 79.06 113 ASN A CA 1
ATOM 851 C C . ASN A 1 113 ? -32.087 -11.692 -8.070 1.00 79.06 113 ASN A C 1
ATOM 853 O O . ASN A 1 113 ? -31.756 -12.257 -9.106 1.00 79.06 113 ASN A O 1
ATOM 857 N N . PRO A 1 114 ? -31.503 -12.001 -6.901 1.00 75.69 114 PRO A N 1
ATOM 858 C CA . PRO A 1 114 ? -30.328 -12.877 -6.793 1.00 75.69 114 PRO A CA 1
ATOM 859 C C . PRO A 1 114 ? -30.580 -14.365 -7.129 1.00 75.69 114 PRO A C 1
ATOM 861 O O . PRO A 1 114 ? -29.621 -15.139 -7.206 1.00 75.69 114 PRO A O 1
ATOM 864 N N . ASP A 1 115 ? -31.840 -14.756 -7.350 1.00 77.31 115 ASP A N 1
ATOM 865 C CA . ASP A 1 115 ? -32.294 -16.128 -7.634 1.00 77.31 115 ASP A CA 1
ATOM 866 C C . ASP A 1 115 ? -32.316 -16.480 -9.140 1.00 77.31 115 ASP A C 1
ATOM 868 O O . ASP A 1 115 ? -33.043 -17.379 -9.572 1.00 77.31 115 ASP A O 1
ATOM 872 N N . TYR A 1 116 ? -31.543 -15.780 -9.977 1.00 79.88 116 TYR A N 1
ATOM 873 C CA . TYR A 1 116 ? -31.411 -16.135 -11.395 1.00 79.88 116 TYR A CA 1
ATOM 874 C C . TYR A 1 116 ? -30.623 -17.447 -11.605 1.00 79.88 116 TYR A C 1
ATOM 876 O O . TYR A 1 116 ? -29.802 -17.824 -10.764 1.00 79.88 116 TYR A O 1
ATOM 884 N N . PRO A 1 117 ? -30.824 -18.151 -12.739 1.00 78.44 117 PRO A N 1
ATOM 885 C CA . PRO A 1 117 ? -30.069 -19.351 -13.093 1.00 78.44 117 PRO A CA 1
ATOM 886 C C . PRO A 1 117 ? -28.560 -19.088 -13.134 1.00 78.44 117 PRO A C 1
ATOM 888 O O . PRO A 1 117 ? -28.064 -18.262 -13.906 1.00 78.44 117 PRO A O 1
ATOM 891 N N . LYS A 1 118 ? -27.822 -19.802 -12.279 1.00 83.06 118 LYS A N 1
ATOM 892 C CA . LYS A 1 118 ? -26.361 -19.714 -12.193 1.00 83.06 118 LYS A CA 1
ATOM 893 C C . LYS A 1 118 ? -25.714 -20.873 -12.933 1.00 83.06 118 LYS A C 1
ATOM 895 O O . LYS A 1 118 ? -26.169 -22.016 -12.826 1.00 83.06 118 LYS A O 1
ATOM 900 N N . LYS A 1 119 ? -24.610 -20.602 -13.631 1.00 78.94 119 LYS A N 1
ATOM 901 C CA . LYS A 1 119 ? -23.832 -21.613 -14.365 1.00 78.94 119 LYS A CA 1
ATOM 902 C C . LYS A 1 119 ? -23.443 -22.759 -13.421 1.00 78.94 119 LYS A C 1
ATOM 904 O O . LYS A 1 119 ? -22.662 -22.579 -12.483 1.00 78.94 119 LYS A O 1
ATOM 909 N N . LYS A 1 120 ? -23.974 -23.964 -13.669 1.00 56.59 120 LYS A N 1
ATOM 910 C CA . LYS A 1 120 ? -23.643 -25.175 -12.897 1.00 56.59 120 LYS A CA 1
ATOM 911 C C . LYS A 1 120 ? -22.145 -25.466 -13.019 1.00 56.59 120 LYS A C 1
ATOM 913 O O . LYS A 1 120 ? -21.680 -25.885 -14.072 1.00 56.59 120 LYS A O 1
ATOM 918 N N . GLY A 1 121 ? -21.398 -25.257 -11.934 1.00 53.59 121 GLY A N 1
ATOM 919 C CA . GLY A 1 121 ? -19.968 -25.581 -11.861 1.00 53.59 121 GLY A CA 1
ATOM 920 C C . GLY A 1 121 ? -19.052 -24.464 -11.360 1.00 53.59 121 GLY A C 1
ATOM 921 O O . GLY A 1 121 ? -17.868 -24.722 -11.163 1.00 53.59 121 GLY A O 1
ATOM 922 N N . ARG A 1 122 ? -19.564 -23.258 -11.086 1.00 44.94 122 ARG A N 1
ATOM 923 C CA . ARG A 1 122 ? -18.811 -22.221 -10.364 1.00 44.94 122 ARG A CA 1
ATOM 924 C C . ARG A 1 122 ? -19.563 -21.838 -9.092 1.00 44.94 122 ARG A C 1
ATOM 926 O O . ARG A 1 122 ? -20.473 -21.021 -9.117 1.00 44.94 122 ARG A O 1
ATOM 933 N N . MET A 1 123 ? -19.185 -22.446 -7.967 1.00 40.09 123 MET A N 1
ATOM 934 C CA . MET A 1 123 ? -19.404 -21.792 -6.677 1.00 40.09 123 MET A CA 1
ATOM 935 C C . MET A 1 123 ? -18.682 -20.443 -6.738 1.00 40.09 123 MET A C 1
ATOM 937 O O . MET A 1 123 ? -17.513 -20.397 -7.129 1.00 40.09 123 MET A O 1
ATOM 941 N N . VAL A 1 124 ? -19.362 -19.358 -6.365 1.00 41.62 124 VAL A N 1
ATOM 942 C CA . VAL A 1 124 ? -18.693 -18.103 -6.011 1.00 41.62 124 VAL A CA 1
ATOM 943 C C . VAL A 1 124 ? -17.914 -18.398 -4.733 1.00 41.62 124 VAL A C 1
ATOM 945 O O . VAL A 1 124 ? -18.425 -18.282 -3.623 1.00 41.62 124 VAL A O 1
ATOM 948 N N . LEU A 1 125 ? -16.696 -18.908 -4.896 1.00 37.22 125 LEU A N 1
ATOM 949 C CA . LEU A 1 125 ? -15.743 -18.993 -3.809 1.00 37.22 125 LEU A CA 1
ATOM 950 C C . LEU A 1 125 ? -15.278 -17.565 -3.550 1.00 37.22 125 LEU A C 1
ATOM 952 O O . LEU A 1 125 ? -14.673 -16.931 -4.413 1.00 37.22 125 LEU A O 1
ATOM 956 N N . ASN A 1 126 ? -15.610 -17.064 -2.364 1.00 40.50 126 ASN A N 1
ATOM 957 C CA . ASN A 1 126 ? -14.979 -15.884 -1.802 1.00 40.50 126 ASN A CA 1
ATOM 958 C C . ASN A 1 126 ? -13.446 -16.085 -1.879 1.00 40.50 126 ASN A C 1
ATOM 960 O O . ASN A 1 126 ? -12.978 -17.132 -1.414 1.00 40.50 126 ASN A O 1
ATOM 964 N N . PRO A 1 127 ? -12.661 -15.146 -2.445 1.00 38.81 127 PRO A N 1
ATOM 965 C CA . PRO A 1 127 ? -11.199 -15.252 -2.520 1.00 38.81 127 PRO A CA 1
ATOM 966 C C . PRO A 1 127 ? -10.517 -15.492 -1.162 1.00 38.81 127 PRO A C 1
ATOM 968 O O . PRO A 1 127 ? -9.375 -15.934 -1.116 1.00 38.81 127 PRO A O 1
ATOM 971 N N . SER A 1 128 ? -11.225 -15.258 -0.055 1.00 40.09 128 SER A N 1
ATOM 972 C CA . SER A 1 128 ? -10.768 -15.508 1.316 1.00 40.09 128 SER A CA 1
ATOM 973 C C . SER A 1 128 ? -10.892 -16.967 1.787 1.00 40.09 128 SER A C 1
ATOM 975 O O . SER A 1 128 ? -10.534 -17.271 2.924 1.00 40.09 128 SER A O 1
ATOM 977 N N . SER A 1 129 ? -11.413 -17.895 0.974 1.00 34.22 129 SER A N 1
ATOM 978 C CA . SER A 1 129 ? -11.550 -19.302 1.378 1.00 34.22 129 SER A CA 1
ATOM 979 C C . SER A 1 129 ? -10.281 -20.096 1.046 1.00 34.22 129 SER A C 1
ATOM 981 O O . SER A 1 129 ? -10.076 -20.580 -0.066 1.00 34.22 129 SER A O 1
ATOM 983 N N . SER A 1 130 ? -9.414 -20.228 2.046 1.00 37.19 130 SER A N 1
ATOM 984 C CA . SER A 1 130 ? -8.048 -20.773 1.997 1.00 37.19 130 SER A CA 1
ATOM 985 C C . SER A 1 130 ? -7.915 -22.277 1.710 1.00 37.19 130 SER A C 1
ATOM 987 O O . SER A 1 130 ? -6.832 -22.838 1.880 1.00 37.19 130 SER A O 1
ATOM 989 N N . LEU A 1 131 ? -8.969 -22.970 1.272 1.00 39.28 131 LEU A N 1
ATOM 990 C CA . LEU A 1 131 ? -8.954 -24.435 1.258 1.00 39.28 131 LEU A CA 1
ATOM 991 C C . LEU A 1 131 ? -8.477 -25.087 -0.041 1.00 39.28 131 LEU A C 1
ATOM 993 O O . LEU A 1 131 ? -8.112 -26.257 0.018 1.00 39.28 131 LEU A O 1
ATOM 997 N N . LEU A 1 132 ? -8.389 -24.377 -1.174 1.00 39.09 132 LEU A N 1
ATOM 998 C CA . LEU A 1 132 ? -7.832 -24.924 -2.426 1.00 39.09 132 LEU A CA 1
ATOM 999 C C . LEU A 1 132 ? -7.210 -23.828 -3.314 1.00 39.09 132 LEU A C 1
ATOM 1001 O O . LEU A 1 132 ? -7.755 -23.474 -4.357 1.00 39.09 132 LEU A O 1
ATOM 1005 N N . ALA A 1 133 ? -6.051 -23.291 -2.926 1.00 33.09 133 ALA A N 1
ATOM 1006 C CA . ALA A 1 133 ? -5.278 -22.406 -3.800 1.00 33.09 133 ALA A CA 1
ATOM 1007 C C . ALA A 1 133 ? -4.635 -23.212 -4.947 1.00 33.09 133 ALA A C 1
ATOM 1009 O O . ALA A 1 133 ? -3.670 -23.954 -4.745 1.00 33.09 133 ALA A O 1
ATOM 1010 N N . SER A 1 134 ? -5.165 -23.074 -6.165 1.00 34.47 134 SER A N 1
ATOM 1011 C CA . SER A 1 134 ? -4.473 -23.485 -7.388 1.00 34.47 134 SER A CA 1
ATOM 1012 C C . SER A 1 134 ? -3.233 -22.609 -7.586 1.00 34.47 134 SER A C 1
ATOM 1014 O O . SER A 1 134 ? -3.336 -21.386 -7.606 1.00 34.47 134 SER A O 1
ATOM 1016 N N . GLN A 1 135 ? -2.067 -23.237 -7.731 1.00 37.28 135 GLN A N 1
ATOM 1017 C CA . GLN A 1 135 ? -0.746 -22.605 -7.854 1.00 37.28 135 GLN A CA 1
ATOM 1018 C C . GLN A 1 135 ? -0.496 -21.903 -9.205 1.00 37.28 135 GLN A C 1
ATOM 1020 O O . GLN A 1 135 ? 0.583 -22.052 -9.770 1.00 37.28 135 GLN A O 1
ATOM 1025 N N . ASP A 1 136 ? -1.453 -21.143 -9.731 1.00 37.28 136 ASP A N 1
ATOM 1026 C CA . ASP A 1 136 ? -1.252 -20.395 -10.981 1.00 37.28 136 ASP A CA 1
ATOM 1027 C C . ASP A 1 136 ? -1.796 -18.963 -10.886 1.00 37.28 136 ASP A C 1
ATOM 1029 O O . ASP A 1 136 ? -2.508 -18.453 -11.744 1.00 37.28 136 ASP A O 1
ATOM 1033 N N . GLU A 1 137 ? -1.425 -18.290 -9.799 1.00 39.72 137 GLU A N 1
ATOM 1034 C CA . GLU A 1 137 ? -1.242 -16.843 -9.826 1.00 39.72 137 GLU A CA 1
ATOM 1035 C C . GLU A 1 137 ? 0.038 -16.596 -10.635 1.00 39.72 137 GLU A C 1
ATOM 1037 O O . GLU A 1 137 ? 1.147 -16.834 -10.140 1.00 39.72 137 GLU A O 1
ATOM 1042 N N . THR A 1 138 ? -0.071 -16.145 -11.887 1.00 39.59 138 THR A N 1
ATOM 1043 C CA . THR A 1 138 ? 1.072 -15.556 -12.594 1.00 39.59 138 THR A CA 1
ATOM 1044 C C . THR A 1 138 ? 1.537 -14.357 -11.777 1.00 39.59 138 THR A C 1
ATOM 1046 O O . THR A 1 138 ? 0.991 -13.264 -11.913 1.00 39.59 138 THR A O 1
ATOM 1049 N N . LYS A 1 139 ? 2.495 -14.576 -10.870 1.00 50.34 139 LYS A N 1
ATOM 1050 C CA . LYS A 1 139 ? 3.045 -13.545 -9.988 1.00 50.34 139 LYS A CA 1
ATOM 1051 C C . LYS A 1 139 ? 3.411 -12.340 -10.845 1.00 50.34 139 LYS A C 1
ATOM 1053 O O . LYS A 1 139 ? 4.273 -12.460 -11.717 1.00 50.34 139 LYS A O 1
ATOM 1058 N N . ALA A 1 140 ? 2.743 -11.212 -10.613 1.00 60.53 140 ALA A N 1
ATOM 1059 C CA . ALA A 1 140 ? 3.065 -9.955 -11.270 1.00 60.53 140 ALA A CA 1
ATOM 1060 C C . ALA A 1 140 ? 4.577 -9.714 -11.142 1.00 60.53 140 ALA A 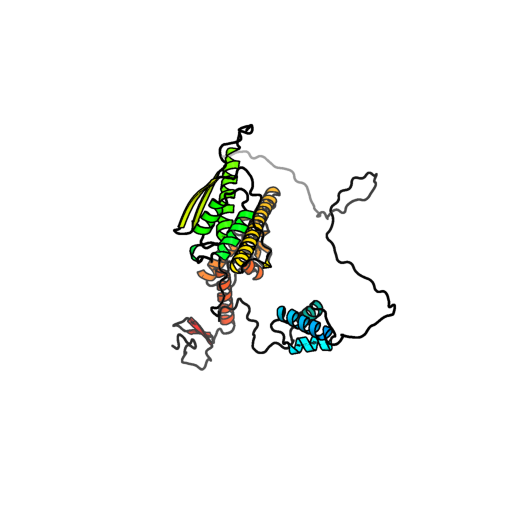C 1
ATOM 1062 O O . ALA A 1 140 ? 5.124 -9.700 -10.036 1.00 60.53 140 ALA A O 1
ATOM 1063 N N . ILE A 1 141 ? 5.270 -9.631 -12.279 1.00 75.00 141 ILE A N 1
ATOM 1064 C CA . ILE A 1 141 ? 6.724 -9.472 -12.300 1.00 75.00 141 ILE A CA 1
ATOM 1065 C C . ILE A 1 141 ? 7.038 -8.063 -11.799 1.00 75.00 141 ILE A C 1
ATOM 1067 O O . ILE A 1 141 ? 6.620 -7.075 -12.398 1.00 75.00 141 ILE A O 1
ATOM 1071 N N . ASP A 1 142 ? 7.773 -7.974 -10.693 1.00 83.75 142 ASP A N 1
ATOM 1072 C CA . ASP A 1 142 ? 8.272 -6.705 -10.173 1.00 83.75 142 ASP A CA 1
ATOM 1073 C C . ASP A 1 142 ? 9.475 -6.242 -11.005 1.00 83.75 142 ASP A C 1
ATOM 1075 O O . ASP A 1 142 ? 10.589 -6.753 -10.858 1.00 83.75 142 ASP A O 1
ATOM 1079 N N . TYR A 1 143 ? 9.251 -5.262 -11.883 1.00 84.12 143 TYR A N 1
ATOM 1080 C CA . TYR A 1 143 ? 10.296 -4.712 -12.746 1.00 84.12 143 TYR A CA 1
ATOM 1081 C C . TYR A 1 143 ? 11.296 -3.802 -12.013 1.00 84.12 143 TYR A C 1
ATOM 1083 O O . TYR A 1 143 ? 12.217 -3.282 -12.647 1.00 84.12 143 TYR A O 1
ATOM 1091 N N . PHE A 1 144 ? 11.161 -3.598 -10.698 1.00 86.44 144 PHE A N 1
ATOM 1092 C CA . PHE A 1 144 ? 12.192 -2.963 -9.871 1.00 86.44 144 PHE A CA 1
ATOM 1093 C C . PHE A 1 144 ? 13.171 -3.962 -9.248 1.00 86.44 144 PHE A C 1
ATOM 1095 O O . PHE A 1 144 ? 14.183 -3.531 -8.696 1.00 86.44 144 PHE A O 1
ATOM 1102 N N . ASP A 1 145 ? 12.924 -5.269 -9.340 1.00 85.38 145 ASP A N 1
ATOM 1103 C CA . ASP A 1 145 ? 13.797 -6.294 -8.766 1.00 85.38 145 ASP A CA 1
ATOM 1104 C C . ASP A 1 145 ? 14.853 -6.782 -9.768 1.00 85.38 145 ASP A C 1
ATOM 1106 O O . ASP A 1 145 ? 14.621 -7.704 -10.551 1.00 85.38 145 ASP A O 1
ATOM 1110 N N . PHE A 1 146 ? 16.061 -6.215 -9.703 1.00 83.44 146 PHE A N 1
ATOM 1111 C CA . PHE A 1 146 ? 17.188 -6.577 -10.568 1.00 83.44 146 PHE A CA 1
ATOM 1112 C C . PHE A 1 146 ? 17.502 -8.078 -10.586 1.00 83.44 146 PHE A C 1
ATOM 1114 O O . PHE A 1 146 ? 17.957 -8.597 -11.613 1.00 83.44 146 PHE A O 1
ATOM 1121 N N . THR A 1 147 ? 17.279 -8.798 -9.482 1.00 82.00 147 THR A N 1
ATOM 1122 C CA . THR A 1 147 ? 17.622 -10.226 -9.389 1.00 82.00 147 THR A CA 1
ATOM 1123 C C . THR A 1 147 ? 16.709 -11.097 -10.246 1.00 82.00 147 THR A C 1
ATOM 1125 O O . THR A 1 147 ? 17.166 -12.093 -10.806 1.00 82.00 147 THR A O 1
ATOM 1128 N N . LYS A 1 148 ? 15.450 -10.681 -10.419 1.00 82.81 148 LYS A N 1
ATOM 1129 C CA . LYS A 1 148 ? 14.425 -11.394 -11.195 1.00 82.81 148 LYS A CA 1
ATOM 1130 C C . LYS A 1 148 ? 14.446 -11.057 -12.687 1.00 82.81 148 LYS A C 1
ATOM 1132 O O . LYS A 1 148 ? 13.807 -11.747 -13.476 1.00 82.81 148 LYS A O 1
ATOM 1137 N N . LEU A 1 149 ? 15.180 -10.017 -13.080 1.00 84.00 149 LEU A N 1
ATOM 1138 C CA . LEU A 1 149 ? 15.222 -9.519 -14.453 1.00 84.00 149 LEU A CA 1
ATOM 1139 C C . LEU A 1 149 ? 16.205 -10.303 -15.336 1.00 84.00 149 LEU A C 1
ATOM 1141 O O . LEU A 1 149 ? 17.353 -10.546 -14.950 1.00 84.00 149 LEU A O 1
ATOM 1145 N N . ALA A 1 150 ? 15.772 -10.657 -16.546 1.00 83.62 150 ALA A N 1
ATOM 1146 C CA . ALA A 1 150 ? 16.598 -11.275 -17.582 1.00 83.62 150 ALA A CA 1
ATOM 1147 C C . ALA A 1 150 ? 16.944 -10.241 -18.668 1.00 83.62 150 ALA A C 1
ATOM 1149 O O . ALA A 1 150 ? 16.077 -9.445 -19.010 1.00 83.62 150 ALA A O 1
ATOM 1150 N N . PRO A 1 151 ? 18.165 -10.246 -19.240 1.00 84.31 151 PRO A N 1
ATOM 1151 C CA . PRO A 1 151 ? 18.549 -9.273 -20.261 1.00 84.31 151 PRO A CA 1
ATOM 1152 C C . PRO A 1 151 ? 17.564 -9.212 -21.432 1.00 84.31 151 PRO A C 1
ATOM 1154 O O . PRO A 1 151 ? 17.191 -10.246 -21.988 1.00 84.31 151 PRO A O 1
ATOM 1157 N N . LEU A 1 152 ? 17.169 -7.997 -21.814 1.00 83.44 152 LEU A N 1
ATOM 1158 C CA . LEU A 1 152 ? 16.239 -7.777 -22.921 1.00 83.44 152 LEU A CA 1
ATOM 1159 C C . LEU A 1 152 ? 16.915 -7.780 -24.295 1.00 83.44 152 LEU A C 1
ATOM 1161 O O . LEU A 1 152 ? 18.093 -7.456 -24.452 1.00 83.44 152 LEU A O 1
ATOM 1165 N N . ASP A 1 153 ? 16.102 -8.056 -25.315 1.00 86.38 153 ASP A N 1
ATOM 1166 C CA . ASP A 1 153 ? 16.490 -7.957 -26.719 1.00 86.38 153 ASP A CA 1
ATOM 1167 C C . ASP A 1 153 ? 16.952 -6.545 -27.112 1.00 86.38 153 ASP A C 1
ATOM 1169 O O . ASP A 1 153 ? 16.414 -5.523 -26.674 1.00 86.38 153 ASP A O 1
ATOM 1173 N N . GLN A 1 154 ? 17.875 -6.485 -28.078 1.00 88.62 154 GLN A N 1
ATOM 1174 C CA . GLN A 1 154 ? 18.455 -5.238 -28.594 1.00 88.62 154 GLN A CA 1
ATOM 1175 C C . GLN A 1 154 ? 17.405 -4.220 -29.077 1.00 88.62 154 GLN A C 1
ATOM 1177 O O . GLN A 1 154 ? 17.628 -3.012 -29.009 1.00 88.62 154 GLN A O 1
ATOM 1182 N N . ARG A 1 155 ? 16.251 -4.677 -29.581 1.00 88.19 155 ARG A N 1
ATOM 1183 C CA . ARG A 1 155 ? 15.179 -3.776 -30.041 1.00 88.19 155 ARG A CA 1
ATOM 1184 C C . ARG A 1 155 ? 14.463 -3.102 -28.868 1.00 88.19 155 ARG A C 1
ATOM 1186 O O . ARG A 1 155 ? 14.206 -1.902 -28.939 1.00 88.19 155 ARG A O 1
ATOM 1193 N N . CYS A 1 156 ? 14.204 -3.848 -27.792 1.00 88.88 156 CYS A N 1
ATOM 1194 C CA . CYS A 1 156 ? 13.651 -3.314 -26.548 1.00 88.88 156 CYS A CA 1
ATOM 1195 C C . CYS A 1 156 ? 14.626 -2.316 -25.923 1.00 88.88 156 CYS A C 1
ATOM 1197 O O . CYS A 1 156 ? 14.220 -1.216 -25.561 1.00 88.88 156 CYS A O 1
ATOM 1199 N N . PHE A 1 157 ? 15.922 -2.643 -25.920 1.00 91.50 157 PHE A N 1
ATOM 1200 C CA . PHE A 1 157 ? 16.977 -1.742 -25.459 1.00 91.50 157 PHE A CA 1
ATOM 1201 C C . PHE A 1 157 ? 16.959 -0.392 -26.192 1.00 91.50 157 PHE A C 1
ATOM 1203 O O . PHE A 1 157 ? 17.056 0.661 -25.564 1.00 91.50 157 PHE A O 1
ATOM 1210 N N . ILE A 1 158 ? 16.823 -0.395 -27.524 1.00 91.25 158 ILE A N 1
ATOM 1211 C CA . ILE A 1 158 ? 16.778 0.845 -28.316 1.00 91.25 158 ILE A CA 1
ATOM 1212 C C . ILE A 1 158 ? 15.563 1.696 -27.928 1.00 91.25 158 ILE A C 1
ATOM 1214 O O . ILE A 1 158 ? 15.720 2.893 -27.685 1.00 91.25 158 ILE A O 1
ATOM 1218 N N . GLN A 1 159 ? 14.376 1.089 -27.827 1.00 92.81 159 GLN A N 1
ATOM 1219 C CA . GLN A 1 159 ? 13.159 1.811 -27.443 1.00 92.81 159 GLN A CA 1
ATOM 1220 C C . GLN A 1 159 ? 13.234 2.344 -26.008 1.00 92.81 159 GLN A C 1
ATOM 1222 O O . GLN A 1 159 ? 12.951 3.519 -25.783 1.00 92.81 159 GLN A O 1
ATOM 1227 N N . ALA A 1 160 ? 13.692 1.530 -25.056 1.00 92.88 160 ALA A N 1
ATOM 1228 C CA . ALA A 1 160 ? 13.903 1.942 -23.671 1.00 92.88 160 ALA A CA 1
ATOM 1229 C C . ALA A 1 160 ? 14.903 3.106 -23.571 1.00 92.88 160 ALA A C 1
ATOM 1231 O O . ALA A 1 160 ? 14.646 4.088 -22.874 1.00 92.88 160 ALA A O 1
ATOM 1232 N N . ALA A 1 161 ? 16.012 3.055 -24.318 1.00 93.50 161 ALA A N 1
ATOM 1233 C CA . ALA A 1 161 ? 16.984 4.143 -24.366 1.00 93.50 161 ALA A CA 1
ATOM 1234 C C . ALA A 1 161 ? 16.368 5.437 -24.912 1.00 93.50 161 ALA A C 1
ATOM 1236 O O . ALA A 1 161 ? 16.620 6.510 -24.367 1.00 93.50 161 ALA A O 1
ATOM 1237 N N . ASP A 1 162 ? 15.573 5.361 -25.978 1.00 92.56 162 ASP A N 1
ATOM 1238 C CA . ASP A 1 162 ? 14.902 6.522 -26.569 1.00 92.56 162 ASP A CA 1
ATOM 1239 C C . ASP A 1 162 ? 13.876 7.153 -25.613 1.00 92.56 162 ASP A C 1
ATOM 1241 O O . ASP A 1 162 ? 13.847 8.381 -25.481 1.00 92.56 162 ASP A O 1
ATOM 1245 N N . LEU A 1 163 ? 13.097 6.335 -24.895 1.00 92.25 163 LEU A N 1
ATOM 1246 C CA . LEU A 1 163 ? 12.179 6.799 -23.849 1.00 92.25 163 LEU A CA 1
ATOM 1247 C C . LEU A 1 163 ? 12.944 7.500 -22.715 1.00 92.25 163 LEU A C 1
ATOM 1249 O O . LEU A 1 163 ? 12.669 8.659 -22.406 1.00 92.25 163 LEU A O 1
ATOM 1253 N N . LEU A 1 164 ? 14.004 6.885 -22.186 1.00 93.31 164 LEU A N 1
ATOM 1254 C CA . LEU A 1 164 ? 14.856 7.514 -21.167 1.00 93.31 164 LEU A CA 1
ATOM 1255 C C . LEU A 1 164 ? 15.511 8.803 -21.676 1.00 93.31 164 LEU A C 1
ATOM 1257 O O . LEU A 1 164 ? 15.667 9.769 -20.932 1.00 93.31 164 LEU A O 1
ATOM 1261 N N . MET A 1 165 ? 15.881 8.863 -22.956 1.00 93.00 165 MET A N 1
ATOM 1262 C CA . MET A 1 165 ? 16.433 10.071 -23.569 1.00 93.00 165 MET A CA 1
ATOM 1263 C C . MET A 1 165 ? 15.405 11.200 -23.706 1.00 93.00 165 MET A C 1
ATOM 1265 O O . MET A 1 165 ? 15.813 12.370 -23.678 1.00 93.00 165 MET A O 1
ATOM 1269 N N . LYS A 1 166 ? 14.116 10.874 -23.861 1.00 90.88 166 LYS A N 1
ATOM 1270 C CA . LYS A 1 166 ? 12.997 11.827 -23.818 1.00 90.88 166 LYS A CA 1
ATOM 1271 C C . LYS A 1 166 ? 12.789 12.356 -22.404 1.00 90.88 166 LYS A C 1
ATOM 1273 O O . LYS A 1 166 ? 12.546 13.552 -22.247 1.00 90.88 166 LYS A O 1
ATOM 1278 N N . ASP A 1 167 ? 12.914 11.502 -21.402 1.00 90.56 167 ASP A N 1
ATOM 1279 C CA . ASP A 1 167 ? 12.641 11.868 -20.017 1.00 90.56 167 ASP A CA 1
ATOM 1280 C C . ASP A 1 167 ? 13.796 12.640 -19.374 1.00 90.56 167 ASP A C 1
ATOM 1282 O O . ASP A 1 167 ? 13.606 13.697 -18.773 1.00 90.56 167 ASP A O 1
ATOM 1286 N N . PHE A 1 168 ? 15.024 12.171 -19.587 1.00 91.69 168 PHE A N 1
ATOM 1287 C CA . PHE A 1 168 ? 16.247 12.736 -19.024 1.00 91.69 168 PHE A CA 1
ATOM 1288 C C . PHE A 1 168 ? 17.020 13.529 -20.083 1.00 91.69 168 PHE A C 1
ATOM 1290 O O . PHE A 1 168 ? 18.158 13.222 -20.448 1.00 91.69 168 PHE A O 1
ATOM 1297 N N . LYS A 1 169 ? 16.408 14.610 -20.584 1.00 90.56 169 LYS A N 1
ATOM 1298 C CA . LYS A 1 169 ? 16.996 15.468 -21.639 1.00 90.56 169 LYS A CA 1
ATOM 1299 C C . LYS A 1 169 ? 18.283 16.187 -21.217 1.00 90.56 169 LYS A C 1
ATOM 1301 O O . LYS A 1 169 ? 18.964 16.741 -22.080 1.00 90.56 169 LYS A O 1
ATOM 1306 N N . MET A 1 170 ? 18.578 16.223 -19.915 1.00 88.94 170 MET A N 1
ATOM 1307 C CA . MET A 1 170 ? 19.783 16.849 -19.360 1.00 88.94 170 MET A CA 1
ATOM 1308 C C . MET A 1 170 ? 20.990 15.909 -19.343 1.00 88.94 170 MET A C 1
ATOM 1310 O O . MET A 1 170 ? 22.099 16.389 -19.160 1.00 88.94 170 MET A O 1
ATOM 1314 N N . LEU A 1 171 ? 20.804 14.594 -19.494 1.00 90.75 171 LEU A N 1
ATOM 1315 C CA . LEU A 1 171 ? 21.886 13.612 -19.373 1.00 90.75 171 LEU A CA 1
ATOM 1316 C C . LEU A 1 171 ? 22.421 13.190 -20.741 1.00 90.75 171 LEU A C 1
ATOM 1318 O O . LEU A 1 171 ? 21.679 13.138 -21.729 1.00 90.75 171 LEU A O 1
ATOM 1322 N N . SER A 1 172 ? 23.714 12.858 -20.798 1.00 90.88 172 SER A N 1
ATOM 1323 C CA . SER A 1 172 ? 24.369 12.350 -22.007 1.00 90.88 172 SER A CA 1
ATOM 1324 C C . SER A 1 172 ? 23.707 11.066 -22.510 1.00 90.88 172 SER A C 1
ATOM 1326 O O . SER A 1 172 ? 23.304 10.200 -21.738 1.00 90.88 172 SER A O 1
ATOM 1328 N N . SER A 1 173 ? 23.617 10.912 -23.834 1.00 90.06 173 SER A N 1
ATOM 1329 C CA . SER A 1 173 ? 23.065 9.696 -24.448 1.00 90.06 173 SER A CA 1
ATOM 1330 C C . SER A 1 173 ? 23.954 8.479 -24.194 1.00 90.06 173 SER A C 1
ATOM 1332 O O . SER A 1 173 ? 23.451 7.361 -24.128 1.00 90.06 173 SER A O 1
ATOM 1334 N N . GLN A 1 174 ? 25.262 8.692 -24.029 1.00 91.44 174 GLN A N 1
ATOM 1335 C CA . GLN A 1 174 ? 26.214 7.640 -23.678 1.00 91.44 174 GLN A CA 1
ATOM 1336 C C . GLN A 1 174 ? 26.005 7.166 -22.240 1.00 91.44 174 GLN A C 1
ATOM 1338 O O . GLN A 1 174 ? 26.018 5.966 -21.995 1.00 91.44 174 GLN A O 1
ATOM 1343 N N . ASP A 1 175 ? 25.744 8.088 -21.312 1.00 92.75 175 ASP A N 1
ATOM 1344 C CA . ASP A 1 175 ? 25.500 7.750 -19.908 1.00 92.75 175 ASP A CA 1
ATOM 1345 C C . ASP A 1 175 ? 24.160 7.042 -19.712 1.00 92.75 175 ASP A C 1
ATOM 1347 O O . ASP A 1 175 ? 24.100 6.050 -18.990 1.00 92.75 175 ASP A O 1
ATOM 1351 N N . ILE A 1 176 ? 23.116 7.477 -20.428 1.00 93.06 176 ILE A N 1
ATOM 1352 C CA . ILE A 1 176 ? 21.811 6.800 -20.435 1.00 93.06 176 ILE A CA 1
ATOM 1353 C C . ILE A 1 176 ? 21.944 5.369 -20.963 1.00 93.06 176 ILE A C 1
ATOM 1355 O O . ILE A 1 176 ? 21.475 4.433 -20.323 1.00 93.06 176 ILE A O 1
ATOM 1359 N N . LYS A 1 177 ? 22.611 5.181 -22.109 1.00 93.69 177 LYS A N 1
ATOM 1360 C CA . LYS A 1 177 ? 22.819 3.845 -22.690 1.00 93.69 177 LYS A CA 1
ATOM 1361 C C . LYS A 1 177 ? 23.697 2.961 -21.812 1.00 93.69 177 LYS A C 1
ATOM 1363 O O . LYS A 1 177 ? 23.432 1.770 -21.718 1.00 93.69 177 LYS A O 1
ATOM 1368 N N . TRP A 1 178 ? 24.721 3.533 -21.184 1.00 94.38 178 TRP A N 1
ATOM 1369 C CA . TRP A 1 178 ? 25.573 2.811 -20.246 1.00 94.38 178 TRP A CA 1
ATOM 1370 C C . TRP A 1 178 ? 24.768 2.306 -19.043 1.00 94.38 178 TRP A C 1
ATOM 1372 O O . TRP A 1 178 ? 24.809 1.115 -18.759 1.00 94.38 178 TRP A O 1
ATOM 1382 N N . ALA A 1 179 ? 23.980 3.171 -18.396 1.00 93.44 179 ALA A N 1
ATOM 1383 C CA . ALA A 1 179 ? 23.178 2.779 -17.235 1.00 93.44 179 ALA A CA 1
ATOM 1384 C C . ALA A 1 179 ? 22.131 1.724 -17.605 1.00 93.44 179 ALA A C 1
ATOM 1386 O O . ALA A 1 179 ? 21.947 0.752 -16.883 1.00 93.44 179 ALA A O 1
ATOM 1387 N N . LEU A 1 180 ? 21.494 1.886 -18.767 1.00 93.56 180 LEU A N 1
ATOM 1388 C CA . LEU A 1 180 ? 20.532 0.920 -19.279 1.00 93.56 180 LEU A CA 1
ATOM 1389 C C . LEU A 1 180 ? 21.179 -0.446 -19.549 1.00 93.56 180 LEU A C 1
ATOM 1391 O O . LEU A 1 180 ? 20.563 -1.469 -19.277 1.00 93.56 180 LEU A O 1
ATOM 1395 N N . HIS A 1 181 ? 22.410 -0.479 -20.069 1.00 91.75 181 HIS A N 1
ATOM 1396 C CA . HIS A 1 181 ? 23.139 -1.729 -20.298 1.00 91.75 181 HIS A CA 1
ATOM 1397 C C . HIS A 1 181 ? 23.472 -2.426 -18.979 1.00 91.75 181 HIS A C 1
ATOM 1399 O O . HIS A 1 181 ? 23.249 -3.626 -18.842 1.00 91.75 181 HIS A O 1
ATOM 1405 N N . GLU A 1 182 ? 23.947 -1.664 -17.995 1.00 91.12 182 GLU A N 1
ATOM 1406 C CA . GLU A 1 182 ? 24.229 -2.194 -16.662 1.00 91.12 182 GLU A CA 1
ATOM 1407 C C . GLU A 1 182 ? 22.980 -2.706 -15.939 1.00 91.12 182 GLU A C 1
ATOM 1409 O O . GLU A 1 182 ? 23.029 -3.681 -15.194 1.00 91.12 182 GLU A O 1
ATOM 1414 N N . LEU A 1 183 ? 21.825 -2.110 -16.226 1.00 90.12 183 LEU A N 1
ATOM 1415 C CA . LEU A 1 183 ? 20.530 -2.512 -15.690 1.00 90.12 183 LEU A CA 1
ATOM 1416 C C . LEU A 1 183 ? 19.757 -3.456 -16.628 1.00 90.12 183 LEU A C 1
ATOM 1418 O O . LEU A 1 183 ? 18.526 -3.438 -16.678 1.00 90.12 183 LEU A O 1
ATOM 1422 N N . LYS A 1 184 ? 20.485 -4.309 -17.365 1.00 88.38 184 LYS A N 1
ATOM 1423 C CA . LYS A 1 184 ? 19.954 -5.412 -18.197 1.00 88.38 184 LYS A CA 1
ATOM 1424 C C . LYS A 1 184 ? 18.995 -4.991 -19.327 1.00 88.38 184 LYS A C 1
ATOM 1426 O O . LYS A 1 184 ? 18.318 -5.831 -19.913 1.00 88.38 184 LYS A O 1
ATOM 1431 N N . GLY A 1 185 ? 18.957 -3.711 -19.685 1.00 87.12 185 GLY A N 1
ATOM 1432 C CA . GLY A 1 185 ? 18.122 -3.192 -20.769 1.00 87.12 185 GLY A CA 1
ATOM 1433 C C . GLY A 1 185 ? 16.706 -2.789 -20.362 1.00 87.12 185 GLY A C 1
ATOM 1434 O O . GLY A 1 185 ? 15.946 -2.376 -21.237 1.00 87.12 185 GLY A O 1
ATOM 1435 N N . HIS A 1 186 ? 16.363 -2.870 -19.075 1.00 91.81 186 HIS A N 1
ATOM 1436 C CA . HIS A 1 186 ? 15.024 -2.562 -18.571 1.00 91.81 186 HIS A CA 1
ATOM 1437 C C . HIS A 1 186 ? 14.826 -1.061 -18.351 1.00 91.81 186 HIS A C 1
ATOM 1439 O O . HIS A 1 186 ? 15.616 -0.384 -17.684 1.00 91.81 186 HIS A O 1
ATOM 1445 N N . TYR A 1 187 ? 13.738 -0.535 -18.897 1.00 93.19 187 TYR A N 1
ATOM 1446 C CA . TYR A 1 187 ? 13.318 0.852 -18.778 1.00 93.19 187 TYR A CA 1
ATOM 1447 C C . TYR A 1 187 ? 12.940 1.211 -17.337 1.00 93.19 187 TYR A C 1
ATOM 1449 O O . TYR A 1 187 ? 13.436 2.215 -16.823 1.00 93.19 187 TYR A O 1
ATOM 1457 N N . ALA A 1 188 ? 12.105 0.403 -16.673 1.00 92.44 188 ALA A N 1
ATOM 1458 C CA . ALA A 1 188 ? 11.495 0.769 -15.388 1.00 92.44 188 ALA A CA 1
ATOM 1459 C C . ALA A 1 188 ? 12.537 0.986 -14.276 1.00 92.44 188 ALA A C 1
ATOM 1461 O O . ALA A 1 188 ? 12.571 2.045 -13.641 1.00 92.44 188 ALA A O 1
ATOM 1462 N N . ILE A 1 189 ? 13.433 0.015 -14.082 1.00 91.81 189 ILE A N 1
ATOM 1463 C CA . ILE A 1 189 ? 14.496 0.075 -13.069 1.00 91.81 189 ILE A CA 1
ATOM 1464 C C . ILE A 1 189 ? 15.510 1.188 -13.364 1.00 91.81 189 ILE A C 1
ATOM 1466 O O . ILE A 1 189 ? 15.922 1.918 -12.461 1.00 91.81 189 ILE A O 1
ATOM 1470 N N . THR A 1 190 ? 15.857 1.383 -14.640 1.00 93.62 190 THR A N 1
ATOM 1471 C CA . THR A 1 190 ? 16.805 2.416 -15.069 1.00 93.62 190 THR A CA 1
ATOM 1472 C C . THR A 1 190 ? 16.229 3.807 -14.860 1.00 93.62 190 THR A C 1
ATOM 1474 O O . THR A 1 190 ? 16.903 4.697 -14.340 1.00 93.62 190 THR A O 1
ATOM 1477 N N . ARG A 1 191 ? 14.955 3.996 -15.210 1.00 94.62 191 ARG A N 1
ATOM 1478 C CA . ARG A 1 191 ? 14.228 5.241 -14.975 1.00 94.62 191 ARG A CA 1
ATOM 1479 C C . ARG A 1 191 ? 14.149 5.566 -13.491 1.00 94.62 191 ARG A C 1
ATOM 1481 O O . ARG A 1 191 ? 14.431 6.703 -13.119 1.00 94.62 191 ARG A O 1
ATOM 1488 N N . LYS A 1 192 ? 13.822 4.579 -12.651 1.00 93.81 192 LYS A N 1
ATOM 1489 C CA . LYS A 1 192 ? 13.804 4.738 -11.192 1.00 93.81 192 LYS A CA 1
ATOM 1490 C C . LYS A 1 192 ? 15.174 5.178 -10.667 1.00 93.81 192 LYS A C 1
ATOM 1492 O O . LYS A 1 192 ? 15.256 6.187 -9.977 1.00 93.81 192 LYS A O 1
ATOM 1497 N N . ALA A 1 193 ? 16.247 4.491 -11.060 1.00 93.50 193 ALA A N 1
ATOM 1498 C CA . ALA A 1 193 ? 17.607 4.820 -10.630 1.00 93.50 193 ALA A CA 1
ATOM 1499 C C . ALA A 1 193 ? 18.028 6.247 -11.030 1.00 93.50 193 ALA A C 1
ATOM 1501 O O . ALA A 1 193 ? 18.645 6.962 -10.238 1.00 93.50 193 ALA A O 1
ATOM 1502 N N . PHE A 1 194 ? 17.657 6.698 -12.233 1.00 94.31 194 PHE A N 1
ATOM 1503 C CA . PHE A 1 194 ? 17.895 8.078 -12.660 1.00 94.31 194 PHE A CA 1
ATOM 1504 C C . PHE A 1 194 ? 17.090 9.101 -11.858 1.00 94.31 194 PHE A C 1
ATOM 1506 O O . PHE A 1 194 ? 17.651 10.118 -11.446 1.00 94.31 194 PHE A O 1
ATOM 1513 N N . SER A 1 195 ? 15.802 8.845 -11.620 1.00 92.88 195 SER A N 1
ATOM 1514 C CA . SER A 1 195 ? 14.952 9.707 -10.792 1.00 92.88 195 SER A CA 1
ATOM 1515 C C . SER A 1 195 ? 15.506 9.833 -9.370 1.00 92.88 195 SER A C 1
ATOM 1517 O O . SER A 1 195 ? 15.641 10.948 -8.870 1.00 92.88 195 SER A O 1
ATOM 1519 N N . ASP A 1 196 ? 15.919 8.718 -8.762 1.00 91.81 196 ASP A N 1
ATOM 1520 C CA . ASP A 1 196 ? 16.503 8.679 -7.417 1.00 91.81 196 ASP A CA 1
ATOM 1521 C C . ASP A 1 196 ? 17.831 9.458 -7.357 1.00 91.81 196 ASP A C 1
ATOM 1523 O O . ASP A 1 196 ? 18.060 10.236 -6.428 1.00 91.81 196 ASP A O 1
ATOM 1527 N N . ALA A 1 197 ? 18.700 9.309 -8.364 1.00 91.25 197 ALA A N 1
ATOM 1528 C CA . ALA A 1 197 ? 19.961 10.051 -8.448 1.00 91.25 197 ALA A CA 1
ATOM 1529 C C . ALA A 1 197 ? 19.743 11.569 -8.593 1.00 91.25 197 ALA A C 1
ATOM 1531 O O . ALA A 1 197 ? 20.444 12.364 -7.964 1.00 91.25 197 ALA A O 1
ATOM 1532 N N . ILE A 1 198 ? 18.755 11.984 -9.393 1.00 90.31 198 ILE A N 1
ATOM 1533 C CA . ILE A 1 198 ? 18.408 13.402 -9.566 1.00 90.31 198 ILE A CA 1
ATOM 1534 C C . ILE A 1 198 ? 17.784 13.969 -8.290 1.00 90.31 198 ILE A C 1
ATOM 1536 O O . ILE A 1 198 ? 18.155 15.071 -7.890 1.00 90.31 198 ILE A O 1
ATOM 1540 N N . LYS A 1 199 ? 16.887 13.225 -7.632 1.00 90.19 199 LYS A N 1
ATOM 1541 C CA . LYS A 1 199 ? 16.263 13.636 -6.367 1.00 90.19 199 LYS A CA 1
ATOM 1542 C C . LYS A 1 199 ? 17.317 13.867 -5.280 1.00 90.19 199 LYS A C 1
ATOM 1544 O O . LYS A 1 199 ? 17.361 14.950 -4.705 1.00 90.19 199 LYS A O 1
ATOM 1549 N N . LYS A 1 200 ? 18.252 12.925 -5.100 1.00 88.81 200 LYS A N 1
ATOM 1550 C CA . LYS A 1 200 ? 19.386 13.071 -4.164 1.00 88.81 200 LYS A CA 1
ATOM 1551 C C . LYS A 1 200 ? 20.247 14.297 -4.472 1.00 88.81 200 LYS A C 1
ATOM 1553 O O . LYS A 1 200 ? 20.656 15.021 -3.569 1.00 88.81 200 LYS A O 1
ATOM 1558 N N . TRP A 1 201 ? 20.528 14.553 -5.750 1.00 88.38 201 TRP A N 1
ATOM 1559 C CA . TRP A 1 201 ? 21.269 15.748 -6.156 1.00 88.38 201 TRP A CA 1
ATOM 1560 C C . TRP A 1 201 ? 20.512 17.046 -5.824 1.00 88.38 201 TRP A C 1
ATOM 1562 O O . TRP A 1 201 ? 21.126 18.008 -5.359 1.00 88.38 201 TRP A O 1
ATOM 1572 N N . GLN A 1 202 ? 19.190 17.075 -6.022 1.00 87.25 202 GLN A N 1
ATOM 1573 C CA . GLN A 1 202 ? 18.352 18.221 -5.658 1.00 87.25 202 GLN A CA 1
ATOM 1574 C C . GLN A 1 202 ? 18.379 18.467 -4.145 1.00 87.25 202 GLN A C 1
ATOM 1576 O O . GLN A 1 202 ? 18.651 19.593 -3.731 1.00 87.25 202 GLN A O 1
ATOM 1581 N N . GLU A 1 203 ? 18.193 17.435 -3.324 1.00 85.88 203 GLU A N 1
ATOM 1582 C CA . GLU A 1 203 ? 18.222 17.525 -1.854 1.00 85.88 203 GLU A CA 1
ATOM 1583 C C . GLU A 1 203 ? 19.551 18.109 -1.341 1.00 85.88 203 GLU A C 1
ATOM 1585 O O . GLU A 1 203 ? 19.557 19.122 -0.638 1.00 85.88 203 GLU A O 1
ATOM 1590 N N . LEU A 1 204 ? 20.685 17.577 -1.812 1.00 81.62 204 LEU A N 1
ATOM 1591 C CA . LEU A 1 204 ? 22.024 18.083 -1.468 1.00 81.62 204 LEU A CA 1
ATOM 1592 C C . LEU A 1 204 ? 22.243 19.541 -1.910 1.00 81.62 204 LEU A C 1
ATOM 1594 O O . LEU A 1 204 ? 22.978 20.302 -1.273 1.00 81.62 204 LEU A O 1
ATOM 1598 N N . SER A 1 205 ? 21.613 19.964 -3.009 1.00 72.12 205 SER A N 1
ATOM 1599 C CA . SER A 1 205 ? 21.704 21.349 -3.479 1.00 72.12 205 SER A CA 1
ATOM 1600 C C . SER A 1 205 ? 20.915 22.326 -2.597 1.00 72.12 205 SER A C 1
ATOM 1602 O O . SER A 1 205 ? 21.364 23.457 -2.394 1.00 72.12 205 SER A O 1
ATOM 1604 N N . HIS A 1 206 ? 19.787 21.891 -2.025 1.00 60.69 206 HIS A N 1
ATOM 1605 C CA . HIS A 1 206 ? 18.947 22.708 -1.151 1.00 60.69 206 HIS A CA 1
ATOM 1606 C C . HIS A 1 206 ? 19.575 22.909 0.239 1.00 60.69 206 HIS A C 1
ATOM 1608 O O . HIS A 1 206 ? 19.559 24.037 0.742 1.00 60.69 206 HIS A O 1
ATOM 1614 N N . GLU A 1 207 ? 20.227 21.893 0.814 1.00 57.31 207 GLU A N 1
ATOM 1615 C CA . GLU A 1 207 ? 20.905 21.992 2.123 1.00 57.31 207 GLU A CA 1
ATOM 1616 C C . GLU A 1 207 ? 22.069 23.003 2.133 1.00 57.31 207 GLU A C 1
ATOM 1618 O O . GLU A 1 207 ? 22.316 23.683 3.129 1.00 57.31 207 GLU A O 1
ATOM 1623 N N . THR A 1 208 ? 22.755 23.194 1.001 1.00 53.28 208 THR A N 1
ATOM 1624 C CA . THR A 1 208 ? 23.894 24.132 0.897 1.00 53.28 208 THR A CA 1
ATOM 1625 C C . THR A 1 208 ? 23.491 25.602 0.691 1.00 53.28 208 THR A C 1
ATOM 1627 O O . THR A 1 208 ? 24.355 26.480 0.607 1.00 53.28 208 THR A O 1
ATOM 1630 N N . SER A 1 209 ? 22.189 25.905 0.621 1.00 50.47 209 SER A N 1
ATOM 1631 C CA . SER A 1 209 ? 21.663 27.243 0.298 1.00 50.47 209 SER A CA 1
ATOM 1632 C C . SER A 1 209 ? 21.495 28.188 1.501 1.00 50.47 209 SER A C 1
ATOM 1634 O O . SER A 1 209 ? 21.170 29.369 1.333 1.00 50.47 209 SER A O 1
ATOM 1636 N N . GLY A 1 210 ? 21.818 27.730 2.714 1.00 49.91 210 GLY A N 1
ATOM 1637 C CA . GLY A 1 210 ? 21.918 28.569 3.905 1.00 49.91 210 GLY A CA 1
ATOM 1638 C C . GLY A 1 210 ? 23.086 29.559 3.818 1.00 49.91 210 GLY A C 1
ATOM 1639 O O . GLY A 1 210 ? 24.196 29.267 4.245 1.00 49.91 210 GLY A O 1
ATOM 1640 N N . LYS A 1 211 ? 22.813 30.771 3.321 1.00 46.53 211 LYS A N 1
ATOM 1641 C CA . LYS A 1 211 ? 23.710 31.947 3.289 1.00 46.53 211 LYS A CA 1
ATOM 1642 C C . LYS A 1 211 ? 24.848 31.891 2.260 1.00 46.53 211 LYS A C 1
ATOM 1644 O O . LYS A 1 211 ? 26.018 31.804 2.613 1.00 46.53 211 LYS A O 1
ATOM 1649 N N . ARG A 1 212 ? 24.537 32.158 0.989 1.00 44.53 212 ARG A N 1
ATOM 1650 C CA . ARG A 1 212 ? 25.418 32.947 0.098 1.00 44.53 212 ARG A CA 1
ATOM 1651 C C . ARG A 1 212 ? 24.599 33.510 -1.062 1.00 44.53 212 ARG A C 1
ATOM 1653 O O . ARG A 1 212 ? 24.105 32.761 -1.896 1.00 44.53 212 ARG A O 1
ATOM 1660 N N . LYS A 1 213 ? 24.489 34.844 -1.131 1.00 50.94 213 LYS A N 1
ATOM 1661 C CA . LYS A 1 213 ? 24.081 35.583 -2.339 1.00 50.94 213 LYS A CA 1
ATOM 1662 C C . LYS A 1 213 ? 24.980 35.129 -3.496 1.00 50.94 213 LYS A C 1
ATOM 1664 O O . LYS A 1 213 ? 26.105 35.606 -3.621 1.00 50.94 213 LYS A O 1
ATOM 1669 N N . ARG A 1 214 ? 24.518 34.188 -4.320 1.00 44.94 214 ARG A N 1
ATOM 1670 C CA . ARG A 1 214 ? 25.270 33.695 -5.477 1.00 44.94 214 ARG A CA 1
ATOM 1671 C C . ARG A 1 214 ? 24.892 34.503 -6.707 1.00 44.94 214 ARG A C 1
ATOM 1673 O O . ARG A 1 214 ? 23.919 34.228 -7.403 1.00 44.94 214 ARG A O 1
ATOM 1680 N N . ARG A 1 215 ? 25.714 35.517 -6.976 1.00 43.06 215 ARG A N 1
ATOM 1681 C CA . ARG A 1 215 ? 25.932 35.995 -8.339 1.00 43.06 215 ARG A CA 1
ATOM 1682 C C . ARG A 1 215 ? 26.309 34.768 -9.180 1.00 43.06 215 ARG A C 1
ATOM 1684 O O . ARG A 1 215 ? 27.118 33.949 -8.761 1.00 43.06 215 ARG A O 1
ATOM 1691 N N . LYS A 1 216 ? 25.629 34.635 -10.310 1.00 48.72 216 LYS A N 1
ATOM 1692 C CA . LYS A 1 216 ? 25.657 33.534 -11.273 1.00 48.72 216 LYS A CA 1
ATOM 1693 C C . LYS A 1 216 ? 27.081 33.310 -11.816 1.00 48.72 216 LYS A C 1
ATOM 1695 O O . LYS A 1 216 ? 27.428 33.848 -12.860 1.00 48.72 216 LYS A O 1
ATOM 1700 N N . GLU A 1 217 ? 27.911 32.547 -11.111 1.00 43.22 217 GLU A N 1
ATOM 1701 C CA . GLU A 1 217 ? 29.100 31.924 -11.700 1.00 43.22 217 GLU A CA 1
ATOM 1702 C C . GLU A 1 217 ? 28.629 30.696 -12.486 1.00 43.22 217 GLU A C 1
ATOM 1704 O O . GLU A 1 217 ? 28.448 29.601 -11.957 1.00 43.22 217 GLU A O 1
ATOM 1709 N N . MET A 1 218 ? 28.326 30.933 -13.763 1.00 44.75 218 MET A N 1
ATOM 1710 C CA . MET A 1 218 ? 28.312 29.904 -14.800 1.00 44.75 218 MET A CA 1
ATOM 1711 C C . MET A 1 218 ? 29.654 29.151 -14.771 1.00 44.75 218 MET A C 1
ATOM 1713 O O . MET A 1 218 ? 30.701 29.786 -14.719 1.00 44.75 218 MET A O 1
ATOM 1717 N N . ASN A 1 219 ? 29.598 27.822 -14.893 1.00 48.12 219 ASN A N 1
ATOM 1718 C CA . ASN A 1 219 ? 30.712 26.908 -15.191 1.00 48.12 219 ASN A CA 1
ATOM 1719 C C . ASN A 1 219 ? 31.600 26.415 -14.036 1.00 48.12 219 ASN A C 1
ATOM 1721 O O . ASN A 1 219 ? 32.811 26.621 -14.023 1.00 48.12 219 ASN A O 1
ATOM 1725 N N . GLN A 1 220 ? 31.036 25.535 -13.208 1.00 48.44 220 GLN A N 1
ATOM 1726 C CA . GLN A 1 220 ? 31.746 24.298 -12.875 1.00 48.44 220 GLN A CA 1
ATOM 1727 C C . GLN A 1 220 ? 30.738 23.148 -12.950 1.00 48.44 220 GLN A C 1
ATOM 1729 O O . GLN A 1 220 ? 29.791 23.105 -12.173 1.00 48.44 220 GLN A O 1
ATOM 1734 N N . TYR A 1 221 ? 30.879 22.326 -13.991 1.00 53.47 221 TYR A N 1
ATOM 1735 C CA . TYR A 1 221 ? 29.972 21.269 -14.447 1.00 53.47 221 TYR A CA 1
ATOM 1736 C C . TYR A 1 221 ? 29.050 20.710 -13.358 1.00 53.47 221 TYR A C 1
ATOM 1738 O O . TYR A 1 221 ? 29.499 20.000 -12.462 1.00 53.47 221 TYR A O 1
ATOM 1746 N N . SER A 1 222 ? 27.754 21.015 -13.443 1.00 78.12 222 SER A N 1
ATOM 1747 C CA . SER A 1 222 ? 26.764 20.348 -12.606 1.00 78.12 222 SER A CA 1
ATOM 1748 C C . SER A 1 222 ? 26.761 18.862 -12.998 1.00 78.12 222 SER A C 1
ATOM 1750 O O . SER A 1 222 ? 26.532 18.516 -14.159 1.00 78.12 222 SER A O 1
ATOM 1752 N N . TYR A 1 223 ? 27.105 17.995 -12.053 1.00 85.06 223 TYR A N 1
ATOM 1753 C CA . TYR A 1 223 ? 27.129 16.546 -12.220 1.00 85.06 223 TYR A CA 1
ATOM 1754 C C . TYR A 1 223 ? 26.171 15.901 -11.224 1.00 85.06 223 TYR A C 1
ATOM 1756 O O . TYR A 1 223 ? 25.861 16.490 -10.187 1.00 85.06 223 TYR A O 1
ATOM 1764 N N . ILE A 1 224 ? 25.732 14.690 -11.544 1.00 89.81 224 ILE A N 1
ATOM 1765 C CA . ILE A 1 224 ? 25.039 13.794 -10.623 1.00 89.81 224 ILE A CA 1
ATOM 1766 C C . ILE A 1 224 ? 25.912 12.565 -10.399 1.00 89.81 224 ILE A C 1
ATOM 1768 O O . ILE A 1 224 ? 26.543 12.063 -11.333 1.00 89.81 224 ILE A O 1
ATOM 1772 N N . ASP A 1 225 ? 25.953 12.077 -9.167 1.00 88.88 225 ASP A N 1
ATOM 1773 C CA . ASP A 1 225 ? 26.548 10.780 -8.872 1.00 88.88 225 ASP A CA 1
ATOM 1774 C C . ASP A 1 225 ? 25.434 9.730 -8.981 1.00 88.88 225 ASP A C 1
ATOM 1776 O O . ASP A 1 225 ? 24.555 9.630 -8.123 1.00 88.88 225 ASP A O 1
ATOM 1780 N N . PHE A 1 226 ? 25.434 8.981 -10.083 1.00 91.69 226 PHE A N 1
ATOM 1781 C CA . PHE A 1 226 ? 24.534 7.850 -10.267 1.00 91.69 226 PHE A CA 1
ATOM 1782 C C . PHE A 1 226 ? 25.022 6.711 -9.379 1.00 91.69 226 PHE A C 1
ATOM 1784 O O . PHE A 1 226 ? 26.146 6.244 -9.554 1.00 91.69 226 PHE A O 1
ATOM 1791 N N . LYS A 1 227 ? 24.186 6.282 -8.434 1.00 90.19 227 LYS A N 1
ATOM 1792 C CA . LYS A 1 227 ? 24.456 5.180 -7.507 1.00 90.19 227 LYS A CA 1
ATOM 1793 C C . LYS A 1 227 ? 23.254 4.253 -7.488 1.00 90.19 227 LYS A C 1
ATOM 1795 O O . LYS A 1 227 ? 22.171 4.670 -7.079 1.00 90.19 227 LYS A O 1
ATOM 1800 N N . PHE A 1 228 ? 23.460 3.016 -7.907 1.00 90.81 228 PHE A N 1
ATOM 1801 C CA . PHE A 1 228 ? 22.470 1.953 -7.850 1.00 90.81 228 PHE A CA 1
ATOM 1802 C C . PHE A 1 228 ? 23.008 0.815 -6.983 1.00 90.81 228 PHE A C 1
ATOM 1804 O O . PHE A 1 228 ? 24.110 0.323 -7.223 1.00 90.81 228 PHE A O 1
ATOM 1811 N N . GLU A 1 229 ? 22.234 0.417 -5.977 1.00 88.19 229 GLU A N 1
ATOM 1812 C CA . GLU A 1 229 ? 22.565 -0.684 -5.075 1.00 88.19 229 GLU A CA 1
ATOM 1813 C C . GLU A 1 229 ? 21.327 -1.571 -4.900 1.00 88.19 229 GLU A C 1
ATOM 1815 O O . GLU A 1 229 ? 20.292 -1.100 -4.427 1.00 88.19 229 GLU A O 1
ATOM 1820 N N . GLN A 1 230 ? 21.421 -2.843 -5.288 1.00 84.06 230 GLN A N 1
ATOM 1821 C CA . GLN A 1 230 ? 20.383 -3.843 -5.027 1.00 84.06 230 GLN A CA 1
ATOM 1822 C C . GLN A 1 230 ? 21.025 -5.225 -4.854 1.00 84.06 230 GLN A C 1
ATOM 1824 O O . GLN A 1 230 ? 21.624 -5.765 -5.785 1.00 84.06 230 GLN A O 1
ATOM 1829 N N . GLY A 1 231 ? 20.919 -5.791 -3.646 1.00 79.44 231 GLY A N 1
ATOM 1830 C CA . GLY A 1 231 ? 21.635 -7.017 -3.277 1.00 79.44 231 GLY A CA 1
ATOM 1831 C C . GLY A 1 231 ? 23.156 -6.832 -3.357 1.00 79.44 231 GLY A C 1
ATOM 1832 O O . GLY A 1 231 ? 23.690 -5.860 -2.824 1.00 79.44 231 GLY A O 1
ATOM 1833 N N . ASP A 1 232 ? 23.836 -7.738 -4.064 1.00 76.88 232 ASP A N 1
ATOM 1834 C CA . ASP A 1 232 ? 25.296 -7.710 -4.261 1.00 76.88 232 ASP A CA 1
ATOM 1835 C C . ASP A 1 232 ? 25.755 -6.770 -5.391 1.00 76.88 232 ASP A C 1
ATOM 1837 O O . ASP A 1 232 ? 26.953 -6.567 -5.599 1.00 76.88 232 ASP A O 1
ATOM 1841 N N . VAL A 1 233 ? 24.819 -6.188 -6.147 1.00 83.00 233 VAL A N 1
ATOM 1842 C CA . VAL A 1 233 ? 25.137 -5.346 -7.303 1.00 83.00 233 VAL A CA 1
ATOM 1843 C C . VAL A 1 233 ? 25.216 -3.890 -6.875 1.00 83.00 233 VAL A C 1
ATOM 1845 O O . VAL A 1 233 ? 24.223 -3.295 -6.455 1.00 83.00 233 VAL A O 1
ATOM 1848 N N . LYS A 1 234 ? 26.413 -3.314 -7.013 1.00 88.44 234 LYS A N 1
ATOM 1849 C CA . LYS A 1 234 ? 26.702 -1.902 -6.753 1.00 88.44 234 LYS A CA 1
ATOM 1850 C C . LYS A 1 234 ? 27.292 -1.261 -7.994 1.00 88.44 234 LYS A C 1
ATOM 1852 O O . LYS A 1 234 ? 28.351 -1.671 -8.467 1.00 88.44 234 LYS A O 1
ATOM 1857 N N . ILE A 1 235 ? 26.603 -0.255 -8.513 1.00 90.31 235 ILE A N 1
ATOM 1858 C CA . ILE A 1 235 ? 26.974 0.433 -9.745 1.00 90.31 235 ILE A CA 1
ATOM 1859 C C . ILE A 1 235 ? 27.026 1.923 -9.447 1.00 90.31 235 ILE A C 1
ATOM 1861 O O . ILE A 1 235 ? 26.028 2.523 -9.049 1.00 90.31 235 ILE A O 1
ATOM 1865 N N . GLU A 1 236 ? 28.195 2.522 -9.647 1.00 91.88 236 GLU A N 1
ATOM 1866 C CA . GLU A 1 236 ? 28.412 3.945 -9.418 1.00 91.88 236 GLU A CA 1
ATOM 1867 C C . GLU A 1 236 ? 29.077 4.588 -10.632 1.00 91.88 236 GLU A C 1
ATOM 1869 O O . GLU A 1 236 ? 30.055 4.072 -11.177 1.00 91.88 236 GLU A O 1
ATOM 1874 N N . LYS A 1 237 ? 28.554 5.737 -11.060 1.00 92.00 237 LYS A N 1
ATOM 1875 C CA . LYS A 1 237 ? 29.179 6.557 -12.096 1.00 92.00 237 LYS A CA 1
ATOM 1876 C C . LYS A 1 237 ? 28.809 8.019 -11.934 1.00 92.00 237 LYS A C 1
ATOM 1878 O O . LYS A 1 237 ? 27.642 8.378 -11.811 1.00 92.00 237 LYS A O 1
ATOM 1883 N N . ARG A 1 238 ? 29.809 8.889 -12.039 1.00 89.81 238 ARG A N 1
ATOM 1884 C CA . ARG A 1 238 ? 29.575 10.325 -12.163 1.00 89.81 238 ARG A CA 1
ATOM 1885 C C . ARG A 1 238 ? 29.123 10.667 -13.577 1.00 89.81 238 ARG A C 1
ATOM 1887 O O . ARG A 1 238 ? 29.827 10.367 -14.541 1.00 89.81 238 ARG A O 1
ATOM 1894 N N . MET A 1 239 ? 27.976 11.322 -13.687 1.00 91.00 239 MET A N 1
ATOM 1895 C CA . MET A 1 239 ? 27.384 11.747 -14.953 1.00 91.00 239 MET A CA 1
ATOM 1896 C C . MET A 1 239 ? 27.262 13.261 -14.988 1.00 91.00 239 MET A C 1
ATOM 1898 O O . MET A 1 239 ? 26.878 13.890 -14.005 1.00 91.00 239 MET A O 1
ATOM 1902 N N . PHE A 1 240 ? 27.579 13.858 -16.130 1.00 86.12 240 PHE A N 1
ATOM 1903 C CA . PHE A 1 240 ? 27.572 15.309 -16.285 1.00 86.12 240 PHE A CA 1
ATOM 1904 C C . PHE A 1 240 ? 26.304 15.770 -16.991 1.00 86.12 240 PHE A C 1
ATOM 1906 O O . PHE A 1 240 ? 25.853 15.146 -17.958 1.00 86.12 240 PHE A O 1
ATOM 1913 N N . PHE A 1 241 ? 25.742 16.888 -16.532 1.00 87.44 241 PHE A N 1
ATOM 1914 C CA . PHE A 1 241 ? 24.662 17.524 -17.263 1.00 87.44 241 PHE A CA 1
ATOM 1915 C C . PHE A 1 241 ? 25.183 18.107 -18.574 1.00 87.44 241 PHE A C 1
ATOM 1917 O O . PHE A 1 241 ? 26.253 18.714 -18.646 1.00 87.44 241 PHE A O 1
ATOM 1924 N N . LEU A 1 242 ? 24.389 17.929 -19.621 1.00 84.81 242 LEU A N 1
ATOM 1925 C CA . LEU A 1 242 ? 24.607 18.568 -20.902 1.00 84.81 242 LEU A CA 1
ATOM 1926 C C . LEU A 1 242 ? 24.446 20.080 -20.746 1.00 84.81 242 LEU A C 1
ATOM 1928 O O . LEU A 1 242 ? 23.488 20.555 -20.138 1.00 84.81 242 LEU A O 1
ATOM 1932 N N . GLU A 1 243 ? 25.345 20.832 -21.376 1.00 80.38 243 GLU A N 1
ATOM 1933 C CA . GLU A 1 243 ? 25.268 22.295 -21.438 1.00 80.38 243 GLU A CA 1
ATOM 1934 C C . GLU A 1 243 ? 23.964 22.764 -22.104 1.00 80.38 243 GLU A C 1
ATOM 1936 O O . GLU A 1 243 ? 23.348 23.744 -21.692 1.00 80.38 243 GLU A O 1
ATOM 1941 N N . ASN A 1 244 ? 23.500 22.007 -23.102 1.00 82.81 244 ASN A N 1
ATOM 1942 C CA . ASN A 1 244 ? 22.225 22.217 -23.767 1.00 82.81 244 ASN A CA 1
ATOM 1943 C C . ASN A 1 244 ? 21.348 20.968 -23.668 1.00 82.81 244 ASN A C 1
ATOM 1945 O O . ASN A 1 244 ? 21.795 19.854 -23.943 1.00 82.81 244 ASN A O 1
ATOM 1949 N N . LYS A 1 245 ? 20.061 21.174 -23.361 1.00 84.00 245 LYS A N 1
ATOM 1950 C CA . LYS A 1 245 ? 19.050 20.109 -23.353 1.00 84.00 245 LYS A CA 1
ATOM 1951 C C . LYS A 1 245 ? 19.014 19.412 -24.714 1.00 84.00 245 LYS A C 1
ATOM 1953 O O . LYS A 1 245 ? 18.998 20.081 -25.753 1.00 84.00 245 LYS A O 1
ATOM 1958 N N . ARG A 1 246 ? 18.936 18.078 -24.720 1.00 85.81 246 ARG A N 1
ATOM 1959 C CA . ARG A 1 246 ? 18.733 17.305 -25.954 1.00 85.81 246 ARG A CA 1
ATOM 1960 C C . ARG A 1 246 ? 17.480 17.815 -26.677 1.00 85.81 246 ARG A C 1
ATOM 1962 O O . ARG A 1 246 ? 16.407 17.866 -26.081 1.00 85.81 246 ARG A O 1
ATOM 1969 N N . ARG A 1 247 ? 17.626 18.181 -27.957 1.00 80.19 247 ARG A N 1
ATOM 1970 C CA . ARG A 1 247 ? 16.524 18.683 -28.805 1.00 80.19 247 ARG A CA 1
ATOM 1971 C C . ARG A 1 247 ? 15.842 17.593 -29.629 1.00 80.19 247 ARG A C 1
ATOM 1973 O O . ARG A 1 247 ? 14.679 17.746 -29.967 1.00 80.19 247 ARG A O 1
ATOM 1980 N N . HIS A 1 248 ? 16.566 16.521 -29.948 1.00 80.06 248 HIS A N 1
ATOM 1981 C CA . HIS A 1 248 ? 16.090 15.442 -30.808 1.00 80.06 248 HIS A CA 1
ATOM 1982 C C . HIS A 1 248 ? 16.152 14.098 -30.077 1.00 80.06 248 HIS A C 1
ATOM 1984 O O . HIS A 1 248 ? 17.206 13.715 -29.568 1.00 80.06 248 HIS A O 1
ATOM 1990 N N . TRP A 1 249 ? 15.035 13.381 -30.060 1.00 80.56 249 TRP A N 1
ATOM 1991 C CA . TRP A 1 249 ? 14.888 11.999 -29.599 1.00 80.56 249 TRP A CA 1
ATOM 1992 C C . TRP A 1 249 ? 13.816 11.334 -30.467 1.00 80.56 249 TRP A C 1
ATOM 1994 O O . TRP A 1 249 ? 12.965 12.026 -31.029 1.00 80.56 249 TRP A O 1
ATOM 2004 N N . ARG A 1 250 ? 13.848 10.006 -30.598 1.00 84.75 250 ARG A N 1
ATOM 2005 C CA . ARG A 1 250 ? 12.735 9.292 -31.232 1.00 84.75 250 ARG A CA 1
ATOM 2006 C C . ARG A 1 250 ? 11.574 9.235 -30.247 1.00 84.75 250 ARG A C 1
ATOM 2008 O O . ARG A 1 250 ? 11.757 8.860 -29.093 1.00 84.75 250 ARG A O 1
ATOM 2015 N N . SER A 1 251 ? 10.393 9.647 -30.688 1.00 81.81 251 SER A N 1
ATOM 2016 C CA . SER A 1 251 ? 9.142 9.404 -29.976 1.00 81.81 251 SER A CA 1
ATOM 2017 C C . SER A 1 251 ? 8.462 8.179 -30.568 1.00 81.81 251 SER A C 1
ATOM 2019 O O . SER A 1 251 ? 8.495 7.984 -31.782 1.00 81.81 251 SER A O 1
ATOM 2021 N N . TYR A 1 252 ? 7.832 7.389 -29.710 1.00 83.12 252 TYR A N 1
ATOM 2022 C CA . TYR A 1 252 ? 7.005 6.260 -30.106 1.00 83.12 252 TYR A CA 1
ATOM 2023 C C . TYR A 1 252 ? 5.574 6.537 -29.665 1.00 83.12 252 TYR A C 1
ATOM 2025 O O . TYR A 1 252 ? 5.359 7.051 -28.564 1.00 83.12 252 TYR A O 1
ATOM 2033 N N . ASP A 1 253 ? 4.617 6.185 -30.516 1.00 84.69 253 ASP A N 1
ATOM 2034 C CA . ASP A 1 253 ? 3.227 6.053 -30.095 1.00 84.69 253 ASP A CA 1
ATOM 2035 C C . ASP A 1 253 ? 3.075 4.793 -29.241 1.00 84.69 253 ASP A C 1
ATOM 2037 O O . ASP A 1 253 ? 3.823 3.827 -29.416 1.00 84.69 253 ASP A O 1
ATOM 2041 N N . LYS A 1 254 ? 2.078 4.773 -28.348 1.00 79.12 254 LYS A N 1
ATOM 2042 C CA . LYS A 1 254 ? 1.853 3.659 -27.409 1.00 79.12 254 LYS A CA 1
ATOM 2043 C C . LYS A 1 254 ? 1.763 2.301 -28.124 1.00 79.12 254 LYS A C 1
ATOM 2045 O O . LYS A 1 254 ? 2.359 1.330 -27.679 1.00 79.12 254 LYS A O 1
ATOM 2050 N N . HIS A 1 255 ? 1.108 2.256 -29.285 1.00 81.12 255 HIS A N 1
ATOM 2051 C CA . HIS A 1 255 ? 0.951 1.041 -30.100 1.00 81.12 255 HIS A CA 1
ATOM 2052 C C . HIS A 1 255 ? 2.215 0.612 -30.866 1.00 81.12 255 HIS A C 1
ATOM 2054 O O . HIS A 1 255 ? 2.261 -0.492 -31.398 1.00 81.12 255 HIS A O 1
ATOM 2060 N N . SER A 1 256 ? 3.230 1.478 -30.955 1.00 87.56 256 SER A N 1
ATOM 2061 C CA . SER A 1 256 ? 4.505 1.188 -31.630 1.00 87.56 256 SER A CA 1
ATOM 2062 C C . SER A 1 256 ? 5.582 0.660 -30.676 1.00 87.56 256 SER A C 1
ATOM 2064 O O . SER A 1 256 ? 6.680 0.304 -31.116 1.00 87.56 256 SER A O 1
ATOM 2066 N N . LEU A 1 257 ? 5.303 0.639 -29.370 1.00 89.44 257 LEU A N 1
ATOM 2067 C CA . LEU A 1 257 ? 6.202 0.080 -28.370 1.00 89.44 257 LEU A CA 1
ATOM 2068 C C . LEU A 1 257 ? 6.157 -1.445 -28.403 1.00 89.44 257 LEU A C 1
ATOM 2070 O O . LEU A 1 257 ? 5.109 -2.062 -28.586 1.00 89.44 257 LEU A O 1
ATOM 2074 N N . LEU A 1 258 ? 7.321 -2.055 -28.217 1.00 90.00 258 LEU A N 1
ATOM 2075 C CA . LEU A 1 258 ? 7.430 -3.494 -28.058 1.00 90.00 258 LEU A CA 1
ATOM 2076 C C . LEU A 1 258 ? 6.750 -3.906 -26.747 1.00 90.00 258 LEU A C 1
ATOM 2078 O O . LEU A 1 258 ? 6.917 -3.201 -25.746 1.00 90.00 258 LEU A O 1
ATOM 2082 N N . PRO A 1 259 ? 6.047 -5.055 -26.715 1.00 89.75 259 PRO A N 1
ATOM 2083 C CA . PRO A 1 259 ? 5.283 -5.470 -25.541 1.00 89.75 259 PRO A CA 1
ATOM 2084 C C . PRO A 1 259 ? 6.062 -5.428 -24.212 1.00 89.75 259 PRO A C 1
ATOM 2086 O O . PRO A 1 259 ? 5.514 -4.896 -23.252 1.00 89.75 259 PRO A O 1
ATOM 2089 N N . PRO A 1 260 ? 7.341 -5.865 -24.126 1.00 88.94 260 PRO A N 1
ATOM 2090 C CA . PRO A 1 260 ? 8.104 -5.773 -22.875 1.00 88.94 260 PRO A CA 1
ATOM 2091 C C . PRO A 1 260 ? 8.313 -4.333 -22.385 1.00 88.94 260 PRO A C 1
ATOM 2093 O O . PRO A 1 260 ? 8.182 -4.051 -21.200 1.00 88.94 260 PRO A O 1
ATOM 2096 N N . VAL A 1 261 ? 8.590 -3.402 -23.303 1.00 90.00 261 VAL A N 1
ATOM 2097 C CA . VAL A 1 261 ? 8.823 -1.987 -22.968 1.00 90.00 261 VAL A CA 1
ATOM 2098 C C . VAL A 1 261 ? 7.519 -1.307 -22.554 1.00 90.00 261 VAL A C 1
ATOM 2100 O O . VAL A 1 261 ? 7.522 -0.486 -21.641 1.00 90.00 261 VAL A O 1
ATOM 2103 N N . LEU A 1 262 ? 6.404 -1.668 -23.199 1.00 91.69 262 LEU A N 1
ATOM 2104 C CA . LEU A 1 262 ? 5.078 -1.166 -22.845 1.00 91.69 262 LEU A CA 1
ATOM 2105 C C . LEU A 1 262 ? 4.683 -1.590 -21.424 1.00 91.69 262 LEU A C 1
ATOM 2107 O O . LEU A 1 262 ? 4.307 -0.734 -20.628 1.00 91.69 262 LEU A O 1
ATOM 2111 N N . LEU A 1 263 ? 4.829 -2.878 -21.096 1.00 91.19 263 LEU A N 1
ATOM 2112 C CA . LEU A 1 263 ? 4.519 -3.408 -19.763 1.00 91.19 263 LEU A CA 1
ATOM 2113 C C . LEU A 1 263 ? 5.358 -2.736 -18.675 1.00 91.19 263 LEU A C 1
ATOM 2115 O O . LEU A 1 263 ? 4.839 -2.379 -17.623 1.00 91.19 263 LEU A O 1
ATOM 2119 N N . GLU A 1 264 ? 6.646 -2.514 -18.931 1.00 91.44 264 GLU A N 1
ATOM 2120 C CA . GLU A 1 264 ? 7.520 -1.801 -17.999 1.00 91.44 264 GLU A CA 1
ATOM 2121 C C . GLU A 1 264 ? 7.151 -0.330 -17.823 1.00 91.44 264 GLU A C 1
ATOM 2123 O O . GLU A 1 264 ? 7.265 0.209 -16.720 1.00 91.44 264 GLU A O 1
ATOM 2128 N N . GLN A 1 265 ? 6.735 0.338 -18.900 1.00 91.12 265 GLN A N 1
ATOM 2129 C CA . GLN A 1 265 ? 6.283 1.720 -18.822 1.00 91.12 265 GLN A CA 1
ATOM 2130 C C . GLN A 1 265 ? 5.001 1.824 -17.991 1.00 91.12 265 GLN A C 1
ATOM 2132 O O . GLN A 1 265 ? 4.945 2.652 -17.083 1.00 91.12 265 GLN A O 1
ATOM 2137 N N . GLU A 1 266 ? 4.012 0.972 -18.263 1.00 91.88 266 GLU A N 1
ATOM 2138 C CA . GLU A 1 266 ? 2.749 0.931 -17.517 1.00 91.88 266 GLU A CA 1
ATOM 2139 C C . GLU A 1 266 ? 2.987 0.575 -16.046 1.00 91.88 266 GLU A C 1
ATOM 2141 O O . GLU A 1 266 ? 2.474 1.257 -15.160 1.00 91.88 266 GLU A O 1
ATOM 2146 N N . PHE A 1 267 ? 3.851 -0.407 -15.772 1.00 93.69 267 PHE A N 1
ATOM 2147 C CA . PHE A 1 267 ? 4.270 -0.749 -14.414 1.00 93.69 267 PHE A CA 1
ATOM 2148 C C . PHE A 1 267 ? 4.899 0.445 -13.688 1.00 93.69 267 PHE A C 1
ATOM 2150 O O . PHE A 1 267 ? 4.547 0.729 -12.544 1.00 93.69 267 PHE A O 1
ATOM 2157 N N . TYR A 1 268 ? 5.821 1.167 -14.335 1.00 92.31 268 TYR A N 1
ATOM 2158 C CA . TYR A 1 268 ? 6.456 2.337 -13.729 1.00 92.31 268 TYR A CA 1
ATOM 2159 C C . TYR A 1 268 ? 5.434 3.441 -13.437 1.00 92.31 268 TYR A C 1
ATOM 2161 O O . TYR A 1 268 ? 5.455 4.025 -12.355 1.00 92.31 268 TYR A O 1
ATOM 2169 N N . GLU A 1 269 ? 4.552 3.745 -14.390 1.00 92.00 269 GLU A N 1
ATOM 2170 C CA . GLU A 1 269 ? 3.503 4.759 -14.233 1.00 92.00 269 GLU A CA 1
ATOM 2171 C C . GLU A 1 269 ? 2.562 4.408 -13.076 1.00 92.00 269 GLU A C 1
ATOM 2173 O O . GLU A 1 269 ? 2.306 5.256 -12.218 1.00 92.00 269 GLU A O 1
ATOM 2178 N N . GLN A 1 270 ? 2.129 3.148 -12.995 1.00 93.00 270 GLN A N 1
ATOM 2179 C CA . GLN A 1 270 ? 1.315 2.652 -11.893 1.00 93.00 270 GLN A CA 1
ATOM 2180 C C . GLN A 1 270 ? 2.052 2.761 -10.554 1.00 93.00 270 GLN A C 1
ATOM 2182 O O . GLN A 1 270 ? 1.502 3.303 -9.600 1.00 93.00 270 GLN A O 1
ATOM 2187 N N . LYS A 1 271 ? 3.314 2.330 -10.477 1.00 91.69 271 LYS A N 1
ATOM 2188 C CA . LYS A 1 271 ? 4.095 2.411 -9.234 1.00 91.69 271 LYS A CA 1
ATOM 2189 C C . LYS A 1 271 ? 4.337 3.843 -8.777 1.00 91.69 271 LYS A C 1
ATOM 2191 O O . LYS A 1 271 ? 4.315 4.109 -7.580 1.00 91.69 271 LYS A O 1
ATOM 2196 N N . VAL A 1 272 ? 4.565 4.777 -9.698 1.00 90.88 272 VAL A N 1
ATOM 2197 C CA . VAL A 1 272 ? 4.683 6.201 -9.350 1.00 90.88 272 VAL A CA 1
ATOM 2198 C C . VAL A 1 272 ? 3.372 6.739 -8.797 1.00 90.88 272 VAL A C 1
ATOM 2200 O O . VAL A 1 272 ? 3.406 7.466 -7.808 1.00 90.88 272 VAL A O 1
ATOM 2203 N N . LYS A 1 273 ? 2.241 6.370 -9.401 1.00 92.56 273 LYS A N 1
ATOM 2204 C CA . LYS A 1 273 ? 0.918 6.746 -8.904 1.00 92.56 273 LYS A CA 1
ATOM 2205 C C . LYS A 1 273 ? 0.677 6.192 -7.495 1.00 92.56 273 LYS A C 1
ATOM 2207 O O . LYS A 1 273 ? 0.383 6.976 -6.606 1.00 92.56 273 LYS A O 1
ATOM 2212 N N . GLU A 1 274 ? 0.913 4.899 -7.275 1.00 92.62 274 GLU A N 1
ATOM 2213 C CA . GLU A 1 274 ? 0.777 4.256 -5.958 1.00 92.62 274 GLU A CA 1
ATOM 2214 C C . GLU A 1 274 ? 1.664 4.927 -4.893 1.00 92.62 274 GLU A C 1
ATOM 2216 O O . GLU A 1 274 ? 1.213 5.210 -3.787 1.00 92.62 274 GLU A O 1
ATOM 2221 N N . MET A 1 275 ? 2.927 5.230 -5.220 1.00 89.19 275 MET A N 1
ATOM 2222 C CA . MET A 1 275 ? 3.829 5.930 -4.297 1.00 89.19 275 MET A CA 1
ATOM 2223 C C . MET A 1 275 ? 3.368 7.359 -3.988 1.00 89.19 275 MET A C 1
ATOM 2225 O O . MET A 1 275 ? 3.552 7.815 -2.861 1.00 89.19 275 MET A O 1
ATOM 2229 N N . ALA A 1 276 ? 2.809 8.071 -4.971 1.00 92.62 276 ALA A N 1
ATOM 2230 C CA . ALA A 1 276 ? 2.273 9.415 -4.777 1.00 92.62 276 ALA A CA 1
ATOM 2231 C C . ALA A 1 276 ? 1.020 9.388 -3.894 1.00 92.62 276 ALA A C 1
ATOM 2233 O O . ALA A 1 276 ? 0.972 10.105 -2.905 1.00 92.62 276 ALA A O 1
ATOM 2234 N N . GLU A 1 277 ? 0.070 8.496 -4.181 1.00 94.81 277 GLU A N 1
ATOM 2235 C CA . GLU A 1 277 ? -1.141 8.304 -3.373 1.00 94.81 277 GLU A CA 1
ATOM 2236 C C . GLU A 1 277 ? -0.798 7.923 -1.929 1.00 94.81 277 GLU A C 1
ATOM 2238 O O . GLU A 1 277 ? -1.379 8.461 -0.991 1.00 94.81 277 GLU A O 1
ATOM 2243 N N . HIS A 1 278 ? 0.193 7.051 -1.731 1.00 92.94 278 HIS A N 1
ATOM 2244 C CA . HIS A 1 278 ? 0.671 6.701 -0.397 1.00 92.94 278 HIS A CA 1
ATOM 2245 C C . HIS A 1 278 ? 1.325 7.892 0.322 1.00 92.94 278 HIS A C 1
ATOM 2247 O O . HIS A 1 278 ? 1.113 8.081 1.517 1.00 92.94 278 HIS A O 1
ATOM 2253 N N . ALA A 1 279 ? 2.122 8.707 -0.376 1.00 93.00 279 ALA A N 1
ATOM 2254 C CA . ALA A 1 279 ? 2.716 9.909 0.209 1.00 93.00 279 ALA A CA 1
ATOM 2255 C C . ALA A 1 279 ? 1.650 10.950 0.588 1.00 93.00 279 ALA A C 1
ATOM 2257 O O . ALA A 1 279 ? 1.720 11.518 1.678 1.00 93.00 279 ALA A O 1
ATOM 2258 N N . ASP A 1 280 ? 0.652 11.152 -0.272 1.00 95.50 280 ASP A N 1
ATOM 2259 C CA . ASP A 1 280 ? -0.483 12.041 -0.019 1.00 95.50 280 ASP A CA 1
ATOM 2260 C C . ASP A 1 280 ? -1.320 11.540 1.166 1.00 95.50 280 ASP A C 1
ATOM 2262 O O . ASP A 1 280 ? -1.699 12.329 2.028 1.00 95.50 280 ASP A O 1
ATOM 2266 N N . PHE A 1 281 ? -1.547 10.227 1.265 1.00 94.00 281 PHE A N 1
ATOM 2267 C CA . PHE A 1 281 ? -2.221 9.606 2.405 1.00 94.00 281 PHE A CA 1
ATOM 2268 C C . PHE A 1 281 ? -1.466 9.839 3.722 1.00 94.00 281 PHE A C 1
ATOM 2270 O O . PHE A 1 281 ? -2.072 10.267 4.702 1.00 94.00 281 PHE A O 1
ATOM 2277 N N . LEU A 1 282 ? -0.143 9.630 3.753 1.00 93.38 282 LEU A N 1
ATOM 2278 C CA . LEU A 1 282 ? 0.670 9.904 4.946 1.00 93.38 282 LEU A CA 1
ATOM 2279 C C . LEU A 1 282 ? 0.643 11.384 5.339 1.00 93.38 282 LEU A C 1
ATOM 2281 O O . LEU A 1 282 ? 0.551 11.706 6.522 1.00 93.38 282 LEU A O 1
ATOM 2285 N N . LEU A 1 283 ? 0.708 12.284 4.356 1.00 95.06 283 LEU A N 1
ATOM 2286 C CA . LEU A 1 283 ? 0.592 13.716 4.605 1.00 95.06 283 LEU A CA 1
ATOM 2287 C C . LEU A 1 283 ? -0.789 14.067 5.171 1.00 95.06 283 LEU A C 1
ATOM 2289 O O . LEU A 1 283 ? -0.872 14.868 6.097 1.00 95.06 283 LEU A O 1
ATOM 2293 N N . ALA A 1 284 ? -1.859 13.455 4.659 1.00 94.75 284 ALA A N 1
ATOM 2294 C CA . ALA A 1 284 ? -3.211 13.653 5.168 1.00 94.75 284 ALA A CA 1
ATOM 2295 C C . ALA A 1 284 ? -3.353 13.186 6.625 1.00 94.75 284 ALA A C 1
ATOM 2297 O O . ALA A 1 284 ? -3.934 13.914 7.427 1.00 94.75 284 ALA A O 1
ATOM 2298 N N . LEU A 1 285 ? -2.777 12.031 6.985 1.00 91.38 285 LEU A N 1
ATOM 2299 C CA . LEU A 1 285 ? -2.737 11.553 8.373 1.00 91.38 285 LEU A CA 1
ATOM 2300 C C . LEU A 1 285 ? -1.988 12.530 9.286 1.00 91.38 285 LEU A C 1
ATOM 2302 O O . LEU A 1 285 ? -2.511 12.920 10.326 1.00 91.38 285 LEU A O 1
ATOM 2306 N N . GLN A 1 286 ? -0.803 12.988 8.873 1.00 94.25 286 GLN A N 1
ATOM 2307 C CA . GLN A 1 286 ? -0.029 13.957 9.651 1.00 94.25 286 GLN A CA 1
ATOM 2308 C C . GLN A 1 286 ? -0.784 15.285 9.817 1.00 94.25 286 GLN A C 1
ATOM 2310 O O . GLN A 1 286 ? -0.828 15.852 10.906 1.00 94.25 286 GLN A O 1
ATOM 2315 N N . MET A 1 287 ? -1.389 15.798 8.742 1.00 95.62 287 MET A N 1
ATOM 2316 C CA . MET A 1 287 ? -2.169 17.036 8.794 1.00 95.62 287 MET A CA 1
ATOM 2317 C C . MET A 1 287 ? -3.396 16.905 9.699 1.00 95.62 287 MET A C 1
ATOM 2319 O O . MET A 1 287 ? -3.727 17.864 10.393 1.00 95.62 287 MET A O 1
ATOM 2323 N N . ASN A 1 288 ? -4.056 15.744 9.697 1.00 93.38 288 ASN A N 1
ATOM 2324 C CA . ASN A 1 288 ? -5.166 15.439 10.594 1.00 93.38 288 ASN A CA 1
ATOM 2325 C C . ASN A 1 288 ? -4.705 15.501 12.059 1.00 93.38 288 ASN A C 1
ATOM 2327 O O . ASN A 1 288 ? -5.236 16.309 12.820 1.00 93.38 288 ASN A O 1
ATOM 2331 N N . GLU A 1 289 ? -3.655 14.762 12.422 1.00 92.31 289 GLU A N 1
ATOM 2332 C CA . GLU A 1 289 ? -3.099 14.753 13.783 1.00 92.31 289 GLU A CA 1
ATOM 2333 C C . GLU A 1 289 ? -2.688 16.160 14.248 1.00 92.31 289 GLU A C 1
ATOM 2335 O O . GLU A 1 289 ? -3.081 16.619 15.323 1.00 92.31 289 GLU A O 1
ATOM 2340 N N . GLU A 1 290 ? -1.959 16.902 13.410 1.00 95.06 290 GLU A N 1
ATOM 2341 C CA . GLU A 1 290 ? -1.557 18.273 13.725 1.00 95.06 290 GLU A CA 1
ATOM 2342 C C . GLU A 1 290 ? -2.751 19.209 13.948 1.00 95.06 290 GLU A C 1
ATOM 2344 O O . GLU A 1 290 ? -2.646 20.144 14.746 1.00 95.06 290 GLU A O 1
ATOM 2349 N N . GLN A 1 291 ? -3.858 19.011 13.230 1.00 96.19 291 GLN A N 1
ATOM 2350 C CA . GLN A 1 291 ? -5.056 19.833 13.371 1.00 96.19 291 GLN A CA 1
ATOM 2351 C C . GLN A 1 291 ? -5.767 19.547 14.698 1.00 96.19 291 GLN A C 1
ATOM 2353 O O . GLN A 1 291 ? -6.025 20.489 15.448 1.00 96.19 291 GLN A O 1
ATOM 2358 N N . TYR A 1 292 ? -5.992 18.273 15.039 1.00 95.69 292 TYR A N 1
ATOM 2359 C CA . TYR A 1 292 ? -6.570 17.893 16.336 1.00 95.69 292 TYR A CA 1
ATOM 2360 C C . TYR A 1 292 ? -5.729 18.414 17.507 1.00 95.69 292 TYR A C 1
ATOM 2362 O O . TYR A 1 292 ? -6.276 18.928 18.488 1.00 95.69 292 TYR A O 1
ATOM 2370 N N . GLN A 1 293 ? -4.399 18.355 17.386 1.00 93.81 293 GLN A N 1
ATOM 2371 C CA . GLN A 1 293 ? -3.491 18.879 18.402 1.00 93.81 293 GLN A CA 1
ATOM 2372 C C . GLN A 1 293 ? -3.592 20.403 18.543 1.00 93.81 293 GLN A C 1
ATOM 2374 O O . GLN A 1 293 ? -3.618 20.917 19.664 1.00 93.81 293 GLN A O 1
ATOM 2379 N N . LYS A 1 294 ? -3.634 21.142 17.426 1.00 95.88 294 LYS A N 1
ATOM 2380 C CA . LYS A 1 294 ? -3.744 22.614 17.423 1.00 95.88 294 LYS A CA 1
ATOM 2381 C C . LYS A 1 294 ? -5.075 23.087 18.005 1.00 95.88 294 LYS A C 1
ATOM 2383 O O . LYS A 1 294 ? -5.086 24.085 18.723 1.00 95.88 294 LYS A O 1
ATOM 2388 N N . ASP A 1 295 ? -6.155 22.361 17.734 1.00 96.00 295 ASP A N 1
ATOM 2389 C CA . ASP A 1 295 ? -7.501 22.699 18.207 1.00 96.00 295 ASP A CA 1
ATOM 2390 C C . ASP A 1 295 ? -7.782 22.195 19.633 1.00 96.00 295 ASP A C 1
ATOM 2392 O O . ASP A 1 295 ? -8.815 22.534 20.212 1.00 96.00 295 ASP A O 1
ATOM 2396 N N . GLY A 1 296 ? -6.871 21.406 20.219 1.00 94.19 296 GLY A N 1
ATOM 2397 C CA . GLY A 1 296 ? -7.044 20.818 21.549 1.00 94.19 296 GLY A CA 1
ATOM 2398 C C . GLY A 1 296 ? -8.191 19.805 21.606 1.00 94.19 296 GLY A C 1
ATOM 2399 O O . GLY A 1 296 ? -8.877 19.712 22.620 1.00 94.19 296 GLY A O 1
ATOM 2400 N N . GLN A 1 297 ? -8.424 19.090 20.503 1.00 95.50 297 GLN A N 1
ATOM 2401 C CA . GLN A 1 297 ? -9.523 18.132 20.328 1.00 95.50 297 GLN A CA 1
ATOM 2402 C C . GLN A 1 297 ? -9.059 16.672 20.395 1.00 95.50 297 GLN A C 1
ATOM 2404 O O . GLN A 1 297 ? -9.823 15.773 20.049 1.00 95.50 297 GLN A O 1
ATOM 2409 N N . MET A 1 298 ? -7.813 16.427 20.806 1.00 95.62 298 MET A N 1
ATOM 2410 C CA . MET A 1 298 ? -7.298 15.073 20.990 1.00 95.62 298 MET A CA 1
ATOM 2411 C C . MET A 1 298 ? -8.139 14.320 22.025 1.00 95.62 298 MET A C 1
ATOM 2413 O O . MET A 1 298 ? -8.586 14.892 23.021 1.00 95.62 298 MET A O 1
ATOM 2417 N N . ILE A 1 299 ? -8.358 13.034 21.778 1.00 97.06 299 ILE A N 1
ATOM 2418 C CA . ILE A 1 299 ? -9.207 12.182 22.605 1.00 97.06 299 ILE A CA 1
ATOM 2419 C C . ILE A 1 299 ? -8.335 11.140 23.299 1.00 97.06 299 ILE A C 1
ATOM 2421 O O . ILE A 1 299 ? -7.464 10.520 22.687 1.00 97.06 299 ILE A O 1
ATOM 2425 N N . GLU A 1 300 ? -8.576 10.943 24.590 1.00 97.62 300 GLU A N 1
ATOM 2426 C CA . GLU A 1 300 ? -7.823 9.994 25.401 1.00 97.62 300 GLU A CA 1
ATOM 2427 C C . GLU A 1 300 ? -8.300 8.550 25.179 1.00 97.62 300 GLU A C 1
ATOM 2429 O O . GLU A 1 300 ? -9.495 8.247 25.183 1.00 97.62 300 GLU A O 1
ATOM 2434 N N . CYS A 1 301 ? -7.350 7.630 25.036 1.00 97.94 301 CYS A N 1
ATOM 2435 C CA . CYS A 1 301 ? -7.605 6.193 25.040 1.00 97.94 301 CYS A CA 1
ATOM 2436 C C . CYS A 1 301 ? -7.929 5.705 26.461 1.00 97.94 301 CYS A C 1
ATOM 2438 O O . CYS A 1 301 ? -7.106 5.854 27.366 1.00 97.94 301 CYS A O 1
ATOM 2440 N N . CYS A 1 302 ? -9.050 5.000 26.642 1.00 96.69 302 CYS A N 1
ATOM 2441 C CA . CYS A 1 302 ? -9.469 4.467 27.947 1.00 96.69 302 CYS A CA 1
ATOM 2442 C C . CYS A 1 302 ? -8.526 3.387 28.525 1.00 96.69 302 CYS A C 1
ATOM 2444 O O . CYS A 1 302 ? -8.612 3.059 29.704 1.00 96.69 302 CYS A O 1
ATOM 2446 N N . CYS A 1 303 ? -7.616 2.821 27.721 1.00 96.19 303 CYS A N 1
ATOM 2447 C CA . CYS A 1 303 ? -6.668 1.795 28.172 1.00 96.19 303 CYS A CA 1
ATOM 2448 C C . CYS A 1 303 ? -5.293 2.368 28.556 1.00 96.19 303 CYS A C 1
ATOM 2450 O O . CYS A 1 303 ? -4.778 2.058 29.629 1.00 96.19 303 CYS A O 1
ATOM 2452 N N . CYS A 1 304 ? -4.675 3.171 27.682 1.00 97.00 304 CYS A N 1
ATOM 2453 C CA . CYS A 1 304 ? -3.307 3.665 27.884 1.00 97.00 304 CYS A CA 1
ATOM 2454 C C . CYS A 1 304 ? -3.216 5.141 28.285 1.00 97.00 304 CYS A C 1
ATOM 2456 O O . CYS A 1 304 ? -2.112 5.600 28.574 1.00 97.00 304 CYS A O 1
ATOM 2458 N N . TYR A 1 305 ? -4.336 5.872 28.289 1.00 96.06 305 TYR A N 1
ATOM 2459 C CA . TYR A 1 305 ? -4.398 7.317 28.542 1.00 96.06 305 TYR A CA 1
ATOM 2460 C C . TYR A 1 305 ? -3.544 8.162 27.579 1.00 96.06 305 TYR A C 1
ATOM 2462 O O . TYR A 1 305 ? -3.176 9.288 27.895 1.00 96.06 305 TYR A O 1
ATOM 2470 N N . GLY A 1 306 ? -3.195 7.616 26.409 1.00 96.56 306 GLY A N 1
ATOM 2471 C CA . GLY A 1 306 ? -2.594 8.388 25.324 1.00 96.56 306 GLY A CA 1
ATOM 2472 C C . GLY A 1 306 ? -3.645 9.228 24.599 1.00 96.56 306 GLY A C 1
ATOM 2473 O O . GLY A 1 306 ? -4.801 8.817 24.511 1.00 96.56 306 GLY A O 1
ATOM 2474 N N . GLU A 1 307 ? -3.227 10.375 24.076 1.00 96.62 307 GLU A N 1
ATOM 2475 C CA . GLU A 1 307 ? -4.039 11.294 23.277 1.00 96.62 307 GLU A CA 1
ATOM 2476 C C . GLU A 1 307 ? -3.933 10.940 21.787 1.00 96.62 307 GLU A C 1
ATOM 2478 O O . GLU A 1 307 ? -2.828 10.813 21.259 1.00 96.62 307 GLU A O 1
ATOM 2483 N N . PHE A 1 308 ? -5.068 10.793 21.102 1.00 96.44 308 PHE A N 1
ATOM 2484 C CA . PHE A 1 308 ? -5.129 10.428 19.684 1.00 96.44 308 PHE A CA 1
ATOM 2485 C C . PHE A 1 308 ? -6.189 11.250 18.941 1.00 96.44 308 PHE A C 1
ATOM 2487 O O . PHE A 1 308 ? -7.174 11.699 19.532 1.00 96.44 308 PHE A O 1
ATOM 2494 N N . ALA A 1 309 ? -6.014 11.408 17.627 1.00 95.69 309 ALA A N 1
ATOM 2495 C CA . ALA A 1 309 ? -7.098 11.842 16.750 1.00 95.69 309 ALA A CA 1
ATOM 2496 C C . ALA A 1 309 ? -8.208 10.778 16.715 1.00 95.69 309 ALA A C 1
ATOM 2498 O O . ALA A 1 309 ? -7.950 9.587 16.918 1.00 95.69 309 ALA A O 1
ATOM 2499 N N . PHE A 1 310 ? -9.445 11.191 16.442 1.00 94.81 310 PHE A N 1
ATOM 2500 C CA . PHE A 1 310 ? -10.598 10.287 16.462 1.00 94.81 310 PHE A CA 1
ATOM 2501 C C . PHE A 1 310 ? -10.438 9.102 15.493 1.00 94.81 310 PHE A C 1
ATOM 2503 O O . PHE A 1 310 ? -10.784 7.972 15.828 1.00 94.81 310 PHE A O 1
ATOM 2510 N N . GLU A 1 311 ? -9.852 9.332 14.320 1.00 92.81 311 GLU A N 1
ATOM 2511 C CA . GLU A 1 311 ? -9.605 8.335 13.272 1.00 92.81 311 GLU A CA 1
ATOM 2512 C C . GLU A 1 311 ? -8.580 7.255 13.679 1.00 92.81 311 GLU A C 1
ATOM 2514 O O . GLU A 1 311 ? -8.510 6.186 13.061 1.00 92.81 311 GLU A O 1
ATOM 2519 N N . GLU A 1 312 ? -7.798 7.510 14.731 1.00 94.25 312 GLU A N 1
ATOM 2520 C CA . GLU A 1 312 ? -6.838 6.571 15.325 1.00 94.25 312 GLU A CA 1
ATOM 2521 C C . GLU A 1 312 ? -7.401 5.792 16.522 1.00 94.25 312 GLU A C 1
ATOM 2523 O O . GLU A 1 312 ? -6.711 4.961 17.129 1.00 94.25 312 GLU A O 1
ATOM 2528 N N . LEU A 1 313 ? -8.681 6.000 16.828 1.00 96.25 313 LEU A N 1
ATOM 2529 C CA . LEU A 1 313 ? -9.405 5.286 17.865 1.00 96.25 313 LEU A CA 1
ATOM 2530 C C . LEU A 1 313 ? -10.377 4.268 17.259 1.00 96.25 313 LEU A C 1
ATOM 2532 O O . LEU A 1 313 ? -10.819 4.355 16.117 1.00 96.25 313 LEU A O 1
ATOM 2536 N N . THR A 1 314 ? -10.704 3.271 18.063 1.00 97.19 314 THR A N 1
ATOM 2537 C CA . THR A 1 314 ? -11.730 2.263 17.813 1.00 97.19 314 THR A CA 1
ATOM 2538 C C . THR A 1 314 ? -12.614 2.152 19.041 1.00 97.19 314 THR A C 1
ATOM 2540 O O . THR A 1 314 ? -12.207 2.536 20.141 1.00 97.19 314 THR A O 1
ATOM 2543 N N . GLN A 1 315 ? -13.829 1.644 18.870 1.00 96.88 315 GLN A N 1
ATOM 2544 C CA . GLN A 1 315 ? -14.829 1.646 19.929 1.00 96.88 315 GLN A CA 1
ATOM 2545 C C . GLN A 1 315 ? -15.445 0.278 20.198 1.00 96.88 315 GLN A C 1
ATOM 2547 O O . GLN A 1 315 ? -15.660 -0.532 19.295 1.00 96.88 315 GLN A O 1
ATOM 2552 N N . CYS A 1 316 ? -15.799 0.045 21.462 1.00 96.81 316 CYS A N 1
ATOM 2553 C CA . CYS A 1 316 ? -16.729 -1.029 21.803 1.00 96.81 316 CYS A CA 1
ATOM 2554 C C . CYS A 1 316 ? -18.166 -0.665 21.379 1.00 96.81 316 CYS A C 1
ATOM 2556 O O . CYS A 1 316 ? -18.449 0.475 20.999 1.00 96.81 316 CYS A O 1
ATOM 2558 N N . ALA A 1 317 ? -19.102 -1.612 21.493 1.00 96.12 317 ALA A N 1
ATOM 2559 C CA . ALA A 1 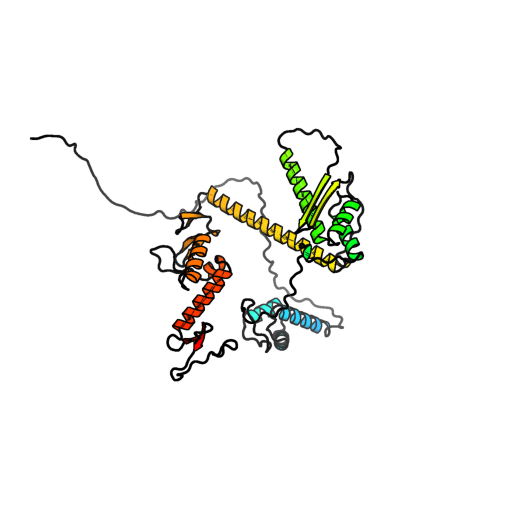317 ? -20.506 -1.369 21.143 1.00 96.12 317 ALA A CA 1
ATOM 2560 C C . ALA A 1 317 ? -21.187 -0.247 21.965 1.00 96.12 317 ALA A C 1
ATOM 2562 O O . ALA A 1 317 ? -22.168 0.322 21.499 1.00 96.12 317 ALA A O 1
ATOM 2563 N N . ASP A 1 318 ? -20.655 0.090 23.145 1.00 95.69 318 ASP A N 1
ATOM 2564 C CA . ASP A 1 318 ? -21.150 1.172 24.016 1.00 95.69 318 ASP A CA 1
ATOM 2565 C C . ASP A 1 318 ? -20.479 2.535 23.743 1.00 95.69 318 ASP A C 1
ATOM 2567 O O . ASP A 1 318 ? -20.849 3.547 24.326 1.00 95.69 318 ASP A O 1
ATOM 2571 N N . GLY A 1 319 ? -19.476 2.583 22.857 1.00 95.31 319 GLY A N 1
ATOM 2572 C CA . GLY A 1 319 ? -18.798 3.826 22.471 1.00 95.31 319 GLY A CA 1
ATOM 2573 C C . GLY A 1 319 ? -17.552 4.198 23.283 1.00 95.31 319 GLY A C 1
ATOM 2574 O O . GLY A 1 319 ? -16.985 5.257 23.040 1.00 95.31 319 GLY A O 1
ATOM 2575 N N . HIS A 1 320 ? -17.078 3.350 24.207 1.00 97.19 320 HIS A N 1
ATOM 2576 C CA . HIS A 1 320 ? -15.762 3.551 24.839 1.00 97.19 320 HIS A CA 1
ATOM 2577 C C . HIS A 1 320 ? -14.643 3.460 23.799 1.00 97.19 320 HIS A C 1
ATOM 2579 O O . HIS A 1 320 ? -14.629 2.500 23.023 1.00 97.19 320 HIS A O 1
ATOM 2585 N N . LEU A 1 321 ? -13.720 4.426 23.817 1.00 97.56 321 LEU A N 1
ATOM 2586 C CA . LEU A 1 321 ? -12.687 4.611 22.800 1.00 97.56 321 LEU A CA 1
ATOM 2587 C C . LEU A 1 321 ? -11.321 4.084 23.250 1.00 97.56 321 LEU A C 1
ATOM 2589 O O . LEU A 1 321 ? -10.853 4.333 24.362 1.00 97.56 321 LEU A O 1
ATOM 2593 N N . PHE A 1 322 ? -10.647 3.388 22.343 1.00 98.06 322 PHE A N 1
ATOM 2594 C CA . PHE A 1 322 ? -9.332 2.792 22.551 1.00 98.06 322 PHE A CA 1
ATOM 2595 C C . PHE A 1 322 ? -8.456 3.049 21.332 1.00 98.06 322 PHE A C 1
ATOM 2597 O O . PHE A 1 322 ? -8.952 3.033 20.211 1.00 98.06 322 PHE A O 1
ATOM 2604 N N . CYS A 1 323 ? -7.152 3.248 21.509 1.00 97.75 323 CYS A N 1
ATOM 2605 C CA . CYS A 1 323 ? -6.256 3.319 20.359 1.00 97.75 323 CYS A CA 1
ATOM 2606 C C . CYS A 1 323 ? -6.113 1.947 19.693 1.00 97.75 323 CYS A C 1
ATOM 2608 O O . CYS A 1 323 ? -6.200 0.899 20.349 1.00 97.75 323 CYS A O 1
ATOM 2610 N N . LYS A 1 324 ? -5.853 1.960 18.383 1.00 97.00 324 LYS A N 1
ATOM 2611 C CA . LYS A 1 324 ? -5.680 0.745 17.571 1.00 97.00 324 LYS A CA 1
ATOM 2612 C C . LYS A 1 324 ? -4.657 -0.217 18.180 1.00 97.00 324 LYS A C 1
ATOM 2614 O O . LYS A 1 324 ? -4.904 -1.416 18.260 1.00 97.00 324 LYS A O 1
ATOM 2619 N N . GLU A 1 325 ? -3.543 0.305 18.695 1.00 97.50 325 GLU A N 1
ATOM 2620 C CA . GLU A 1 325 ? -2.490 -0.510 19.311 1.00 97.50 325 GLU A CA 1
ATOM 2621 C C . GLU A 1 325 ? -2.948 -1.279 20.556 1.00 97.50 325 GLU A C 1
ATOM 2623 O O . GLU A 1 325 ? -2.550 -2.431 20.743 1.00 97.50 325 GLU A O 1
ATOM 2628 N N . CYS A 1 326 ? -3.761 -0.658 21.418 1.00 97.81 326 CYS A N 1
ATOM 2629 C CA . CYS A 1 326 ? -4.297 -1.315 22.610 1.00 97.81 326 CYS A CA 1
ATOM 2630 C C . CYS A 1 326 ? -5.202 -2.485 22.221 1.00 97.81 326 CYS A C 1
ATOM 2632 O O . CYS A 1 326 ? -5.054 -3.572 22.777 1.00 97.81 326 CYS A O 1
ATOM 2634 N N . LEU A 1 327 ? -6.080 -2.293 21.229 1.00 96.75 327 LEU A N 1
ATOM 2635 C CA . LEU A 1 327 ? -6.947 -3.365 20.739 1.00 96.75 327 LEU A CA 1
ATOM 2636 C C . LEU A 1 327 ? -6.142 -4.502 20.093 1.00 96.75 327 LEU A C 1
ATOM 2638 O O . LEU A 1 327 ? -6.432 -5.665 20.359 1.00 96.75 327 LEU A O 1
ATOM 2642 N N . ILE A 1 328 ? -5.115 -4.188 19.295 1.00 96.75 328 ILE A N 1
ATOM 2643 C CA . ILE A 1 328 ? -4.257 -5.199 18.654 1.00 96.75 328 ILE A CA 1
ATOM 2644 C C . ILE A 1 328 ? -3.565 -6.071 19.705 1.00 96.75 328 ILE A C 1
ATOM 2646 O O . ILE A 1 328 ? -3.664 -7.295 19.639 1.00 96.75 328 ILE A O 1
ATOM 2650 N N . LYS A 1 329 ? -2.915 -5.458 20.702 1.00 96.06 329 LYS A N 1
ATOM 2651 C CA . LYS A 1 329 ? -2.222 -6.190 21.777 1.00 96.06 329 LYS A CA 1
ATOM 2652 C C . LYS A 1 329 ? -3.195 -7.036 22.596 1.00 96.06 329 LYS A C 1
ATOM 2654 O O . LYS A 1 329 ? -2.928 -8.206 22.854 1.00 96.06 329 LYS A O 1
ATOM 2659 N N . TYR A 1 330 ? -4.351 -6.470 22.943 1.00 95.69 330 TYR A N 1
ATOM 2660 C CA . TYR A 1 330 ? -5.400 -7.194 23.654 1.00 95.69 330 TYR A CA 1
ATOM 2661 C C . TYR A 1 330 ? -5.904 -8.407 22.857 1.00 95.69 330 TYR A C 1
ATOM 2663 O O . TYR A 1 330 ? -6.019 -9.504 23.406 1.00 95.69 330 TYR A O 1
ATOM 2671 N N . ALA A 1 331 ? -6.151 -8.244 21.555 1.00 95.06 331 ALA A N 1
ATOM 2672 C CA . ALA A 1 331 ? -6.588 -9.328 20.684 1.00 95.06 331 ALA A CA 1
ATOM 2673 C C . ALA A 1 331 ? -5.514 -10.415 20.521 1.00 95.06 331 ALA A C 1
ATOM 2675 O O . ALA A 1 331 ? -5.843 -11.601 20.574 1.00 95.06 331 ALA A O 1
ATOM 2676 N N . GLU A 1 332 ? -4.237 -10.045 20.377 1.00 94.50 332 GLU A N 1
ATOM 2677 C CA . GLU A 1 332 ? -3.128 -11.008 20.346 1.00 94.50 332 GLU A CA 1
ATOM 2678 C C . GLU A 1 332 ? -3.085 -11.859 21.618 1.00 94.50 332 GLU A C 1
ATOM 2680 O O . GLU A 1 332 ? -3.077 -13.093 21.549 1.00 94.50 332 GLU A O 1
ATOM 2685 N N . GLU A 1 333 ? -3.111 -11.219 22.785 1.00 93.81 333 GLU A N 1
ATOM 2686 C CA . GLU A 1 333 ? -3.103 -11.910 24.076 1.00 93.81 333 GLU A CA 1
ATOM 2687 C C . GLU A 1 333 ? -4.341 -12.798 24.257 1.00 93.81 333 GLU A C 1
ATOM 2689 O O . GLU A 1 333 ? -4.240 -13.936 24.734 1.00 93.81 333 GLU A O 1
ATOM 2694 N N . ALA A 1 334 ? -5.513 -12.321 23.837 1.00 91.94 334 ALA A N 1
ATOM 2695 C CA . ALA A 1 334 ? -6.760 -13.061 23.951 1.00 91.94 334 ALA A CA 1
ATOM 2696 C C . ALA A 1 334 ? -6.751 -14.330 23.086 1.00 91.94 334 ALA A C 1
ATOM 2698 O O . ALA A 1 334 ? -6.990 -15.425 23.606 1.00 91.94 334 ALA A O 1
ATOM 2699 N N . VAL A 1 335 ? -6.422 -14.196 21.800 1.00 91.12 335 VAL A N 1
ATOM 2700 C CA . VAL A 1 335 ? -6.552 -15.253 20.784 1.00 91.12 335 VAL A CA 1
ATOM 2701 C C . VAL A 1 335 ? -5.417 -16.280 20.864 1.00 91.12 335 VAL A C 1
ATOM 2703 O O . VAL A 1 335 ? -5.658 -17.489 20.731 1.00 91.12 335 VAL A O 1
ATOM 2706 N N . PHE A 1 336 ? -4.180 -15.830 21.101 1.00 89.44 336 PHE A N 1
ATOM 2707 C CA . PHE A 1 336 ? -3.008 -16.710 21.182 1.00 89.44 336 PHE A CA 1
ATOM 2708 C C . PHE A 1 336 ? -2.677 -17.142 22.609 1.00 89.44 336 PHE A C 1
ATOM 2710 O O . PHE A 1 336 ? -2.261 -18.282 22.806 1.00 89.44 336 PHE A O 1
ATOM 2717 N N . GLY A 1 337 ? -2.853 -16.257 23.591 1.00 86.62 337 GLY A N 1
ATOM 2718 C CA . GLY A 1 337 ? -2.535 -16.539 24.990 1.00 86.62 337 GLY A CA 1
ATOM 2719 C C . GLY A 1 337 ? -3.656 -17.295 25.692 1.00 86.62 337 GLY A C 1
ATOM 2720 O O . GLY A 1 337 ? -3.479 -18.440 26.104 1.00 86.62 337 GLY A O 1
ATOM 2721 N N . SER A 1 338 ? -4.820 -16.658 25.830 1.00 79.62 338 SER A N 1
ATOM 2722 C CA . SER A 1 338 ? -5.935 -17.210 26.617 1.00 79.62 338 SER A CA 1
ATOM 2723 C C . SER A 1 338 ? -6.887 -18.127 25.839 1.00 79.62 338 SER A C 1
ATOM 2725 O O . SER A 1 338 ? -7.691 -18.821 26.456 1.00 79.62 338 SER A O 1
ATOM 2727 N N . GLY A 1 339 ? -6.795 -18.146 24.505 1.00 79.00 339 GLY A N 1
ATOM 2728 C CA . GLY A 1 339 ? -7.669 -18.933 23.631 1.00 79.00 339 GLY A CA 1
ATOM 2729 C C . GLY A 1 339 ? -9.123 -18.454 23.603 1.00 79.00 339 GLY A C 1
ATOM 2730 O O . GLY A 1 339 ? -10.006 -19.255 23.318 1.00 79.00 339 GLY A O 1
ATOM 2731 N N . LYS A 1 340 ? -9.377 -17.180 23.921 1.00 79.50 340 LYS A N 1
ATOM 2732 C CA . LYS A 1 340 ? -10.719 -16.585 23.907 1.00 79.50 340 LYS A CA 1
ATOM 2733 C C . LYS A 1 340 ? -11.080 -16.082 22.509 1.00 79.50 340 LYS A C 1
ATOM 2735 O O . LYS A 1 340 ? -10.232 -15.513 21.822 1.00 79.50 340 LYS A O 1
ATOM 2740 N N . SER A 1 341 ? -12.345 -16.245 22.133 1.00 78.19 341 SER A N 1
ATOM 2741 C CA . SER A 1 341 ? -12.938 -15.736 20.883 1.00 78.19 341 SER A CA 1
ATOM 2742 C C . SER A 1 341 ? -13.846 -14.524 21.078 1.00 78.19 341 SER A C 1
ATOM 2744 O O . SER A 1 341 ? -14.271 -13.915 20.098 1.00 78.19 341 SER A O 1
ATOM 2746 N N . GLU A 1 342 ? -14.124 -14.136 22.322 1.00 86.31 342 GLU A N 1
ATOM 2747 C CA . GLU A 1 342 ? -14.856 -12.913 22.641 1.00 86.31 342 GLU A CA 1
ATOM 2748 C C . GLU A 1 342 ? -13.900 -11.841 23.177 1.00 86.31 342 GLU A C 1
ATOM 2750 O O . GLU A 1 342 ? -13.205 -12.041 24.177 1.00 86.31 342 GLU A O 1
ATOM 2755 N N . LEU A 1 343 ? -13.861 -10.699 22.485 1.00 92.81 343 LEU A N 1
ATOM 2756 C CA . LEU A 1 343 ? -13.080 -9.525 22.869 1.00 92.81 343 LEU A CA 1
ATOM 2757 C C . LEU A 1 343 ? -14.010 -8.536 23.572 1.00 92.81 343 LEU A C 1
ATOM 2759 O O . LEU A 1 343 ? -14.708 -7.750 22.926 1.00 92.81 343 LEU A O 1
ATOM 2763 N N . SER A 1 344 ? -14.046 -8.613 24.900 1.00 94.00 344 SER A N 1
ATOM 2764 C CA . SER A 1 344 ? -14.805 -7.690 25.742 1.00 94.00 344 SER A CA 1
ATOM 2765 C C . SER A 1 344 ? -14.152 -6.310 25.768 1.00 94.00 344 SER A C 1
ATOM 2767 O O . SER A 1 344 ? -12.944 -6.173 25.571 1.00 94.00 344 SER A O 1
ATOM 2769 N N . CYS A 1 345 ? -14.945 -5.283 26.055 1.00 96.50 345 CYS A N 1
ATOM 2770 C CA . CYS A 1 345 ? -14.455 -3.939 26.308 1.00 96.50 345 CYS A CA 1
ATOM 2771 C C . CYS A 1 345 ? -13.367 -3.966 27.393 1.00 96.50 345 CYS A C 1
ATOM 2773 O O . CYS A 1 345 ? -13.459 -4.714 28.367 1.00 96.50 345 CYS A O 1
ATOM 2775 N N . MET A 1 346 ? -12.327 -3.153 27.208 1.00 94.19 346 MET A N 1
ATOM 2776 C CA . MET A 1 346 ? -11.211 -3.057 28.154 1.00 94.19 346 MET A CA 1
ATOM 2777 C C . MET A 1 346 ? -11.527 -2.121 29.334 1.00 94.19 346 MET A C 1
ATOM 2779 O O . MET A 1 346 ? -10.777 -2.089 30.306 1.00 94.19 346 MET A O 1
ATOM 2783 N N . GLU A 1 347 ? -12.638 -1.381 29.265 1.00 92.81 347 GLU A N 1
ATOM 2784 C CA . GLU A 1 347 ? -13.123 -0.540 30.359 1.00 92.81 347 GLU A CA 1
ATOM 2785 C C . GLU A 1 347 ? -13.758 -1.413 31.450 1.00 92.81 347 GLU A C 1
ATOM 2787 O O . GLU A 1 347 ? -14.684 -2.181 31.186 1.00 92.81 347 GLU A O 1
ATOM 2792 N N . GLY A 1 348 ? -13.292 -1.286 32.695 1.00 84.50 348 GLY A N 1
ATOM 2793 C CA . GLY A 1 348 ? -13.573 -2.258 33.761 1.00 84.50 348 GLY A CA 1
ATOM 2794 C C . GLY A 1 348 ? -15.040 -2.374 34.197 1.00 84.50 348 GLY A C 1
ATOM 2795 O O . GLY A 1 348 ? -15.400 -3.332 34.878 1.00 84.50 348 GLY A O 1
ATOM 2796 N N . SER A 1 349 ? -15.888 -1.413 33.825 1.00 89.44 349 SER A N 1
ATOM 2797 C CA . SER A 1 349 ? -17.328 -1.418 34.122 1.00 89.44 349 SER A CA 1
ATOM 2798 C C . SER A 1 349 ? -18.207 -1.811 32.927 1.00 89.44 349 SER A C 1
ATOM 2800 O O . SER A 1 349 ? -19.412 -2.008 33.091 1.00 89.44 349 SER A O 1
ATOM 2802 N N . CYS A 1 350 ? -17.623 -1.953 31.736 1.00 94.25 350 CYS A N 1
ATOM 2803 C CA . CYS A 1 350 ? -18.355 -2.224 30.508 1.00 94.25 350 CYS A CA 1
ATOM 2804 C C . CYS A 1 350 ? -18.467 -3.736 30.259 1.00 94.25 350 CYS A C 1
ATOM 2806 O O . CYS A 1 350 ? -17.495 -4.478 30.370 1.00 94.25 350 CYS A O 1
ATOM 2808 N N . THR A 1 351 ? -19.665 -4.198 29.896 1.00 93.88 351 THR A N 1
ATOM 2809 C CA . THR A 1 351 ? -19.939 -5.612 29.562 1.00 93.88 351 THR A CA 1
ATOM 2810 C C . THR A 1 351 ? -20.086 -5.852 28.060 1.00 93.88 351 THR A C 1
ATOM 2812 O O . THR A 1 351 ? -20.327 -6.977 27.630 1.00 93.88 351 THR A O 1
ATOM 2815 N N . CYS A 1 352 ? -19.944 -4.801 27.252 1.00 94.56 352 CYS A N 1
ATOM 2816 C CA . CYS A 1 352 ? -20.033 -4.885 25.802 1.00 94.56 352 CYS A CA 1
ATOM 2817 C C . CYS A 1 352 ? -18.750 -5.459 25.198 1.00 94.56 352 CYS A C 1
ATOM 2819 O O . CYS A 1 352 ? -17.684 -5.407 25.806 1.00 94.56 352 CYS A O 1
ATOM 2821 N N . SER A 1 353 ? -18.843 -5.955 23.969 1.00 94.75 353 SER A N 1
ATOM 2822 C CA . SER A 1 353 ? -17.706 -6.418 23.175 1.00 94.75 353 SER A CA 1
ATOM 2823 C C . SER A 1 353 ? -17.402 -5.469 22.016 1.00 94.75 353 SER A C 1
ATOM 2825 O O . SER A 1 353 ? -18.154 -4.529 21.724 1.00 94.75 353 SER A O 1
ATOM 2827 N N . PHE A 1 354 ? -16.254 -5.685 21.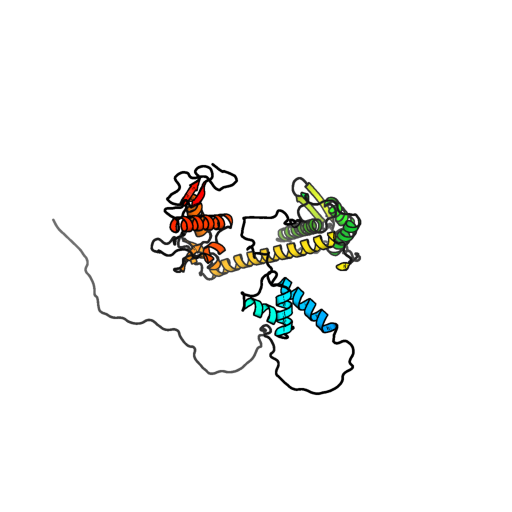380 1.00 96.12 354 PHE A N 1
ATOM 2828 C CA . PHE A 1 354 ? -15.888 -4.988 20.154 1.00 96.12 354 PHE A CA 1
ATOM 2829 C C . PHE A 1 354 ? -16.679 -5.549 18.960 1.00 96.12 354 PHE A C 1
ATOM 2831 O O . PHE A 1 354 ? -16.655 -6.763 18.737 1.00 96.12 354 PHE A O 1
ATOM 2838 N N . PRO A 1 355 ? -17.367 -4.699 18.172 1.00 95.31 355 PRO A N 1
ATOM 2839 C CA . PRO A 1 355 ? -18.034 -5.135 16.949 1.00 95.31 355 PRO A CA 1
ATOM 2840 C C . PRO A 1 355 ? -17.038 -5.738 15.952 1.00 95.31 355 PRO A C 1
ATOM 2842 O O . PRO A 1 355 ? -15.936 -5.219 15.786 1.00 95.31 355 PRO A O 1
ATOM 2845 N N . THR A 1 356 ? -17.437 -6.775 15.211 1.00 93.31 356 THR A N 1
ATOM 2846 C CA . THR A 1 356 ? -16.580 -7.401 14.184 1.00 93.31 356 THR A CA 1
ATOM 2847 C C . THR A 1 356 ? -16.085 -6.404 13.142 1.00 93.31 356 THR A C 1
ATOM 2849 O O . THR A 1 356 ? -14.933 -6.484 12.740 1.00 93.31 356 THR A O 1
ATOM 2852 N N . SER A 1 357 ? -16.900 -5.414 12.769 1.00 94.94 357 SER A N 1
ATOM 2853 C CA . SER A 1 357 ? -16.488 -4.353 11.843 1.00 94.94 357 SER A CA 1
ATOM 2854 C C . SER A 1 357 ? -15.311 -3.524 12.357 1.00 94.94 357 SER A C 1
ATOM 2856 O O . SER A 1 357 ? -14.516 -3.042 11.562 1.00 94.94 357 SER A O 1
ATOM 2858 N N . GLU A 1 358 ? -15.203 -3.329 13.672 1.00 95.75 358 GLU A N 1
ATOM 2859 C CA . GLU A 1 358 ? -14.078 -2.618 14.286 1.00 95.75 358 GLU A CA 1
ATOM 2860 C C . GLU A 1 358 ? -12.841 -3.518 14.357 1.00 95.75 358 GLU A C 1
ATOM 2862 O O . GLU A 1 358 ? -11.736 -3.081 14.042 1.00 95.75 358 GLU A O 1
ATOM 2867 N N . LEU A 1 359 ? -13.034 -4.805 14.659 1.00 95.06 359 LEU A N 1
ATOM 2868 C CA . LEU A 1 359 ? -11.955 -5.793 14.638 1.00 95.06 359 LEU A CA 1
ATOM 2869 C C . LEU A 1 359 ? -11.332 -5.929 13.242 1.00 95.06 359 LEU A C 1
ATOM 2871 O O . LEU A 1 359 ? -10.114 -5.911 13.117 1.00 95.06 359 LEU A O 1
ATOM 2875 N N . GLU A 1 360 ? -12.142 -6.018 12.188 1.00 95.06 360 GLU A N 1
ATOM 2876 C CA . GLU A 1 360 ? -11.661 -6.157 10.806 1.00 95.06 360 GLU A CA 1
ATOM 2877 C C . GLU A 1 360 ? -10.904 -4.924 10.302 1.00 95.06 360 GLU A C 1
ATOM 2879 O O . GLU A 1 360 ? -9.979 -5.056 9.505 1.00 95.06 360 GLU A O 1
ATOM 2884 N N . LYS A 1 361 ? -11.274 -3.726 10.769 1.00 94.00 361 LYS A N 1
ATOM 2885 C CA . LYS A 1 361 ? -10.578 -2.480 10.411 1.00 94.00 361 LYS A CA 1
ATOM 2886 C C . LYS A 1 361 ? -9.216 -2.351 11.085 1.00 94.00 361 LYS A C 1
ATOM 2888 O O . LYS A 1 361 ? -8.325 -1.716 10.528 1.00 94.00 361 LYS A O 1
ATOM 2893 N N . VAL A 1 362 ? -9.084 -2.868 12.306 1.00 95.88 362 VAL A N 1
ATOM 2894 C CA . VAL A 1 362 ? -7.943 -2.574 13.184 1.00 95.88 362 VAL A CA 1
ATOM 2895 C C . VAL A 1 362 ? -6.954 -3.730 13.267 1.00 95.88 362 VAL A C 1
ATOM 2897 O O . VAL A 1 362 ? -5.749 -3.495 13.346 1.00 95.88 362 VAL A O 1
ATOM 2900 N N . LEU A 1 363 ? -7.431 -4.976 13.276 1.00 95.50 363 LEU A N 1
ATOM 2901 C CA . LEU A 1 363 ? -6.578 -6.133 13.514 1.00 95.50 363 LEU A CA 1
ATOM 2902 C C . LEU A 1 363 ? -5.804 -6.543 12.251 1.00 95.50 363 LEU A C 1
ATOM 2904 O O . LEU A 1 363 ? -6.406 -6.766 11.200 1.00 95.50 363 LEU A O 1
ATOM 2908 N N . PRO A 1 364 ? -4.479 -6.747 12.361 1.00 95.94 364 PRO A N 1
ATOM 2909 C CA . PRO A 1 364 ? -3.687 -7.417 11.338 1.00 95.94 364 PRO A CA 1
ATOM 2910 C C . PRO A 1 364 ? -4.258 -8.782 10.930 1.00 95.94 364 PRO A C 1
ATOM 2912 O O . PRO A 1 364 ? -4.774 -9.537 11.760 1.00 95.94 364 PRO A O 1
ATOM 2915 N N . GLU A 1 365 ? -4.086 -9.135 9.654 1.00 95.00 365 GLU A N 1
ATOM 2916 C CA . GLU A 1 365 ? -4.666 -10.337 9.040 1.00 95.00 365 GLU A CA 1
ATOM 2917 C C . GLU A 1 365 ? -4.321 -11.629 9.802 1.00 95.00 365 GLU A C 1
ATOM 2919 O O . GLU A 1 365 ? -5.185 -12.472 10.029 1.00 95.00 365 GLU A O 1
ATOM 2924 N N . ASN A 1 366 ? -3.087 -11.769 10.296 1.00 91.81 366 ASN A N 1
ATOM 2925 C CA . ASN A 1 366 ? -2.660 -12.944 11.061 1.00 91.81 366 ASN A CA 1
ATOM 2926 C C . ASN A 1 366 ? -3.441 -13.133 12.375 1.00 91.81 366 ASN A C 1
ATOM 2928 O O . ASN A 1 366 ? -3.698 -14.271 12.775 1.00 91.81 366 ASN A O 1
ATOM 2932 N N . ILE A 1 367 ? -3.808 -12.039 13.046 1.00 93.56 367 ILE A N 1
ATOM 2933 C CA . ILE A 1 367 ? -4.571 -12.061 14.301 1.00 93.56 367 ILE A CA 1
ATOM 2934 C C . ILE A 1 367 ? -6.044 -12.280 13.989 1.00 93.56 367 ILE A C 1
ATOM 2936 O O . ILE A 1 367 ? -6.682 -13.121 14.617 1.00 93.56 367 ILE A O 1
ATOM 2940 N N . LEU A 1 368 ? -6.564 -11.578 12.982 1.00 94.12 368 LEU A N 1
ATOM 2941 C CA . LEU A 1 368 ? -7.954 -11.676 12.551 1.00 94.12 368 LEU A CA 1
ATOM 2942 C C . LEU A 1 368 ? -8.306 -13.095 12.076 1.00 94.12 368 LEU A C 1
ATOM 2944 O O . LEU A 1 368 ? -9.323 -13.651 12.488 1.00 94.12 368 LEU A O 1
ATOM 2948 N N . CYS A 1 369 ? -7.437 -13.738 11.287 1.00 93.06 369 CYS A N 1
ATOM 2949 C CA . CYS A 1 369 ? -7.614 -15.138 10.893 1.00 93.06 369 CYS A CA 1
ATOM 2950 C C . CYS A 1 369 ? -7.704 -16.062 12.110 1.00 93.06 369 CYS A C 1
ATOM 2952 O O . CYS A 1 369 ? -8.562 -16.941 12.167 1.00 93.06 369 CYS A O 1
ATOM 2954 N N . LYS A 1 370 ? -6.831 -15.856 13.100 1.00 90.69 370 LYS A N 1
ATOM 2955 C CA . LYS A 1 370 ? -6.815 -16.663 14.321 1.00 90.69 370 LYS A CA 1
ATOM 2956 C C . LYS A 1 370 ? -8.031 -16.396 15.201 1.00 90.69 370 LYS A C 1
ATOM 2958 O O . LYS A 1 370 ? -8.577 -17.340 15.759 1.00 90.69 370 LYS A O 1
ATOM 2963 N N . TYR A 1 371 ? -8.492 -15.153 15.280 1.00 92.88 371 TYR A N 1
ATOM 2964 C CA . TYR A 1 371 ? -9.734 -14.783 15.952 1.00 92.88 371 TYR A CA 1
ATOM 2965 C C . TYR A 1 371 ? -10.929 -15.541 15.357 1.00 92.88 371 TYR A C 1
ATOM 2967 O O . TYR A 1 371 ? -11.680 -16.182 16.093 1.00 92.88 371 TYR A O 1
ATOM 2975 N N . TYR A 1 372 ? -11.060 -15.550 14.027 1.00 93.25 372 TYR A N 1
ATOM 2976 C CA . TYR A 1 372 ? -12.128 -16.283 13.346 1.00 93.25 372 TYR A CA 1
ATOM 2977 C C . TYR A 1 372 ? -12.016 -17.800 13.510 1.00 93.25 372 TYR A C 1
ATOM 2979 O O . TYR A 1 372 ? -13.035 -18.463 13.693 1.00 93.25 372 TYR A O 1
ATOM 2987 N N . GLU A 1 373 ? -10.798 -18.348 13.512 1.00 89.50 373 GLU A N 1
ATOM 2988 C CA . GLU A 1 373 ? -10.563 -19.757 13.840 1.00 89.50 373 GLU A CA 1
ATOM 2989 C C . GLU A 1 373 ? -11.094 -20.083 15.242 1.00 89.50 373 GLU A C 1
ATOM 2991 O O . GLU A 1 373 ? -11.882 -21.013 15.382 1.00 89.50 373 GLU A O 1
ATOM 2996 N N . ARG A 1 374 ? -10.755 -19.283 16.265 1.00 87.88 374 ARG A N 1
ATOM 2997 C CA . ARG A 1 374 ? -11.258 -19.480 17.639 1.00 87.88 374 ARG A CA 1
ATOM 2998 C C . ARG A 1 374 ? -12.769 -19.378 17.730 1.00 87.88 374 ARG A C 1
ATOM 3000 O O . ARG A 1 374 ? -13.396 -20.220 18.364 1.00 87.88 374 ARG A O 1
ATOM 3007 N N . LYS A 1 375 ? -13.352 -18.381 17.069 1.00 88.69 375 LYS A N 1
ATOM 3008 C CA . LYS A 1 375 ? -14.798 -18.166 17.082 1.00 88.69 375 LYS A CA 1
ATOM 3009 C C . LYS A 1 375 ? -15.536 -19.358 16.475 1.00 88.69 375 LYS A C 1
ATOM 3011 O O . LYS A 1 375 ? -16.486 -19.852 17.069 1.00 88.69 375 LYS A O 1
ATOM 3016 N N . ALA A 1 376 ? -15.035 -19.882 15.357 1.00 87.12 376 ALA A N 1
ATOM 3017 C CA . ALA A 1 376 ? -15.564 -21.102 14.762 1.00 87.12 376 ALA A CA 1
ATOM 3018 C C . ALA A 1 376 ? -15.381 -22.324 15.682 1.00 87.12 376 ALA A C 1
ATOM 3020 O O . ALA A 1 376 ? -16.294 -23.137 15.808 1.00 87.12 376 ALA A O 1
ATOM 3021 N N . GLU A 1 377 ? -14.230 -22.465 16.351 1.00 83.00 377 GLU A N 1
ATOM 3022 C CA . GLU A 1 377 ? -14.004 -23.545 17.323 1.00 83.00 377 GLU A CA 1
ATOM 3023 C C . GLU A 1 377 ? -15.008 -23.499 18.485 1.00 83.00 377 GLU A C 1
ATOM 3025 O O . GLU A 1 377 ? -15.525 -24.545 18.881 1.00 83.00 377 GLU A O 1
ATOM 3030 N N . GLU A 1 378 ? -15.287 -22.309 19.018 1.00 84.12 378 GLU A N 1
ATOM 3031 C CA . GLU A 1 378 ? -16.233 -22.096 20.116 1.00 84.12 378 GLU A CA 1
ATOM 3032 C C . GLU A 1 378 ? -17.681 -22.349 19.682 1.00 84.12 378 GLU A C 1
ATOM 3034 O O . GLU A 1 378 ? -18.407 -23.061 20.374 1.00 84.12 378 GLU A O 1
ATOM 3039 N N . GLU A 1 379 ? -18.090 -21.856 18.511 1.00 83.94 379 GLU A N 1
ATOM 3040 C CA . GLU A 1 379 ? -19.426 -22.102 17.952 1.00 83.94 379 GLU A CA 1
ATOM 3041 C C . GLU A 1 379 ? -19.675 -23.600 17.712 1.00 83.94 379 GLU A C 1
ATOM 3043 O O . GLU A 1 379 ? -20.734 -24.124 18.067 1.00 83.94 379 GLU A O 1
ATOM 3048 N N . VAL A 1 380 ? -18.683 -24.323 17.179 1.00 82.12 380 VAL A N 1
ATOM 3049 C CA . VAL A 1 380 ? -18.766 -25.780 16.980 1.00 82.12 380 VAL A CA 1
ATOM 3050 C C . VAL A 1 380 ? -18.817 -26.519 18.321 1.00 82.12 380 VAL A C 1
ATOM 3052 O O . VAL A 1 380 ? -19.595 -27.462 18.471 1.00 82.12 380 VAL A O 1
ATOM 3055 N N . ALA A 1 381 ? -18.031 -26.095 19.313 1.00 78.56 381 ALA A N 1
ATOM 3056 C CA . ALA A 1 381 ? -18.069 -26.682 20.651 1.00 78.56 381 ALA A CA 1
ATOM 3057 C C . ALA A 1 381 ? -19.416 -26.441 21.350 1.00 78.56 381 ALA A C 1
ATOM 3059 O O . ALA A 1 381 ? -19.929 -27.350 21.995 1.00 78.56 381 ALA A O 1
ATOM 3060 N N . ALA A 1 382 ? -20.015 -25.259 21.1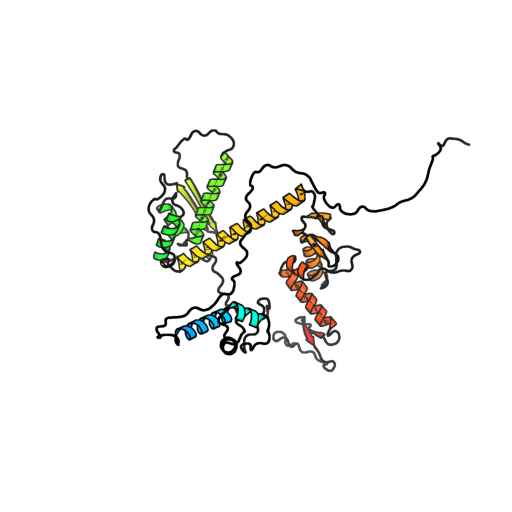95 1.00 81.38 382 ALA A N 1
ATOM 3061 C CA . ALA A 1 382 ? -21.316 -24.935 21.771 1.00 81.38 382 ALA A CA 1
ATOM 3062 C C . ALA A 1 382 ? -22.464 -25.710 21.102 1.00 81.38 382 ALA A C 1
ATOM 3064 O O . ALA A 1 382 ? -23.380 -26.163 21.786 1.00 81.38 382 ALA A O 1
ATOM 3065 N N . ALA A 1 383 ? -22.415 -25.889 19.778 1.00 79.75 383 ALA A N 1
ATOM 3066 C CA . ALA A 1 383 ? -23.452 -26.600 19.030 1.00 79.75 383 ALA A CA 1
ATOM 3067 C C . ALA A 1 383 ? -23.397 -28.125 19.215 1.00 79.75 383 ALA A C 1
ATOM 3069 O O . ALA A 1 383 ? -24.434 -28.786 19.188 1.00 79.75 383 ALA A O 1
ATOM 3070 N N . CYS A 1 384 ? -22.199 -28.689 19.385 1.00 70.00 384 CYS A N 1
ATOM 3071 C CA . CYS A 1 384 ? -21.965 -30.133 19.322 1.00 70.00 384 CYS A CA 1
ATOM 3072 C C . CYS A 1 384 ? -21.300 -30.698 20.588 1.00 70.00 384 CYS A C 1
ATOM 3074 O O . CYS A 1 384 ? -20.617 -31.720 20.510 1.00 70.00 384 CYS A O 1
ATOM 3076 N N . ALA A 1 385 ? -21.477 -30.032 21.735 1.00 62.81 385 ALA A N 1
ATOM 3077 C CA . ALA A 1 385 ? -20.700 -30.235 22.963 1.00 62.81 385 ALA A CA 1
ATOM 3078 C C . ALA A 1 385 ? -20.508 -31.703 23.392 1.00 62.81 385 ALA A C 1
ATOM 3080 O O . ALA A 1 385 ? -19.423 -32.058 23.848 1.00 62.81 385 ALA A O 1
ATOM 3081 N N . ASP A 1 386 ? -21.518 -32.559 23.206 1.00 63.81 386 ASP A N 1
ATOM 3082 C CA . ASP A 1 386 ? -21.481 -33.956 23.659 1.00 63.81 386 ASP A CA 1
ATOM 3083 C C . ASP A 1 386 ? -20.996 -34.960 22.587 1.00 63.81 386 ASP A C 1
ATOM 3085 O O . ASP A 1 386 ? -20.625 -36.085 22.923 1.00 63.81 386 ASP A O 1
ATOM 3089 N N . GLU A 1 387 ? -20.948 -34.569 21.307 1.00 72.44 387 GLU A N 1
ATOM 3090 C CA . GLU A 1 387 ? -20.612 -35.450 20.167 1.00 72.44 387 GLU A CA 1
ATOM 3091 C C . GLU A 1 387 ? -19.287 -35.075 19.483 1.00 72.44 387 GLU A C 1
ATOM 3093 O O . GLU A 1 387 ? -18.731 -35.853 18.703 1.00 72.44 387 GLU A O 1
ATOM 3098 N N . LEU A 1 388 ? -18.746 -33.888 19.768 1.00 76.56 388 LEU A N 1
ATOM 3099 C CA . LEU A 1 388 ? -17.502 -33.407 19.180 1.00 76.56 388 LEU A CA 1
ATOM 3100 C C . LEU A 1 388 ? -16.280 -33.998 19.892 1.00 76.56 388 LEU A C 1
ATOM 3102 O O . LEU A 1 388 ? -15.902 -33.588 20.989 1.00 76.56 388 LEU A O 1
ATOM 3106 N N . VAL A 1 389 ? -15.579 -34.901 19.215 1.00 77.75 389 VAL A N 1
ATOM 3107 C CA . VAL A 1 389 ? -14.276 -35.409 19.653 1.00 77.75 389 VAL A CA 1
ATOM 3108 C C . VAL A 1 389 ? -13.150 -34.866 18.784 1.00 77.75 389 VAL A C 1
ATOM 3110 O O . VAL A 1 389 ? -13.278 -34.705 17.571 1.00 77.75 389 VAL A O 1
ATOM 3113 N N . ARG A 1 390 ? -11.991 -34.617 19.397 1.00 78.81 390 ARG A N 1
ATOM 3114 C CA . ARG A 1 390 ? -10.765 -34.301 18.658 1.00 78.81 390 ARG A CA 1
ATOM 3115 C C . ARG A 1 390 ? -9.851 -35.511 18.593 1.00 78.81 390 ARG A C 1
ATOM 3117 O O . ARG A 1 390 ? -9.624 -36.202 19.585 1.00 78.81 390 ARG A O 1
ATOM 3124 N N . CYS A 1 391 ? -9.279 -35.744 17.417 1.00 80.31 391 CYS A N 1
ATOM 3125 C CA . CYS A 1 391 ? -8.259 -36.765 17.249 1.00 80.31 391 CYS A CA 1
ATOM 3126 C C . CYS A 1 391 ? -7.019 -36.425 18.095 1.00 80.31 391 CYS A C 1
ATOM 3128 O O . CYS A 1 391 ? -6.412 -35.379 17.863 1.00 80.31 391 CYS A O 1
ATOM 3130 N N . PRO A 1 392 ? -6.546 -37.312 18.987 1.00 81.75 392 PRO A N 1
ATOM 3131 C CA . PRO A 1 392 ? -5.381 -37.032 19.830 1.00 81.75 392 PRO A CA 1
ATOM 3132 C C . PRO A 1 392 ? -4.062 -36.930 19.044 1.00 81.75 392 PRO A C 1
ATOM 3134 O O . PRO A 1 392 ? -3.069 -36.443 19.572 1.00 81.75 392 PRO A O 1
ATOM 3137 N N . PHE A 1 393 ? -4.027 -37.389 17.787 1.00 80.62 393 PHE A N 1
ATOM 3138 C CA . PHE A 1 393 ? -2.809 -37.409 16.968 1.00 80.62 393 PHE A CA 1
ATOM 3139 C C . PHE A 1 393 ? -2.648 -36.195 16.051 1.00 80.62 393 PHE A C 1
ATOM 3141 O O . PHE A 1 393 ? -1.522 -35.813 15.749 1.00 80.62 393 PHE A O 1
ATOM 3148 N N . CYS A 1 394 ? -3.748 -35.622 15.559 1.00 82.69 394 CYS A N 1
ATOM 3149 C CA . CYS A 1 394 ? -3.707 -34.499 14.613 1.00 82.69 394 CYS A CA 1
ATOM 3150 C C . CYS A 1 394 ? -4.657 -33.353 14.977 1.00 82.69 394 CYS A C 1
ATOM 3152 O O . CYS A 1 394 ? -4.834 -32.438 14.182 1.00 82.69 394 CYS A O 1
ATOM 3154 N N . ASN A 1 395 ? -5.285 -33.422 16.154 1.00 74.62 395 ASN A N 1
ATOM 3155 C CA . ASN A 1 395 ? -6.259 -32.460 16.667 1.00 74.62 395 ASN A CA 1
ATOM 3156 C C . ASN A 1 395 ? -7.476 -32.214 15.753 1.00 74.62 395 ASN A C 1
ATOM 3158 O O . ASN A 1 395 ? -8.176 -31.219 15.912 1.00 74.62 395 ASN A O 1
ATOM 3162 N N . PHE A 1 396 ? -7.734 -33.118 14.799 1.00 79.69 396 PHE A N 1
ATOM 3163 C CA . PHE A 1 396 ? -8.844 -32.997 13.857 1.00 79.69 396 PHE A CA 1
ATOM 3164 C C . PHE A 1 396 ? -10.190 -33.140 14.590 1.00 79.69 396 PHE A C 1
ATOM 3166 O O . PHE A 1 396 ? -10.386 -34.177 15.237 1.00 79.69 396 PHE A O 1
ATOM 3173 N N . PRO A 1 397 ? -11.095 -32.149 14.499 1.00 75.56 397 PRO A N 1
ATOM 3174 C CA . PRO A 1 397 ? -12.423 -32.215 15.098 1.00 75.56 397 PRO A CA 1
ATOM 3175 C C . PRO A 1 397 ? -13.344 -33.119 14.273 1.00 75.56 397 PRO A C 1
ATOM 3177 O O . PRO A 1 397 ? -13.394 -33.021 13.049 1.00 75.56 397 PRO A O 1
ATOM 3180 N N . ALA A 1 398 ? -14.070 -34.013 14.931 1.00 78.44 398 ALA A N 1
ATOM 3181 C CA . ALA A 1 398 ? -15.001 -34.930 14.292 1.00 78.44 398 ALA A CA 1
ATOM 3182 C C . ALA A 1 398 ? -16.196 -35.201 15.208 1.00 78.44 398 ALA A C 1
ATOM 3184 O O . ALA A 1 398 ? -16.041 -35.315 16.421 1.00 78.44 398 ALA A O 1
ATOM 3185 N N . LEU A 1 399 ? -17.377 -35.316 14.607 1.00 78.31 399 LEU A N 1
ATOM 3186 C CA . LEU A 1 399 ? -18.595 -35.706 15.307 1.00 78.31 399 LEU A CA 1
ATOM 3187 C C . LEU A 1 399 ? -18.652 -37.233 15.392 1.00 78.31 399 LEU A C 1
ATOM 3189 O O . LEU A 1 399 ? -18.442 -37.921 14.389 1.00 78.31 399 LEU A O 1
ATOM 3193 N N . LEU A 1 400 ? -18.882 -37.753 16.592 1.00 75.25 400 LEU A N 1
ATOM 3194 C CA . LEU A 1 400 ? -19.124 -39.165 16.848 1.00 75.25 400 LEU A CA 1
ATOM 3195 C C . LEU A 1 400 ? -20.551 -39.360 17.343 1.00 75.25 400 LEU A C 1
ATOM 3197 O O . LEU A 1 400 ? -20.934 -38.786 18.358 1.00 75.25 400 LEU A O 1
ATOM 3201 N N . ASP A 1 401 ? -21.275 -40.267 16.691 1.00 75.19 401 ASP A N 1
ATOM 3202 C CA . ASP A 1 401 ? -22.537 -40.767 17.223 1.00 75.19 401 ASP A CA 1
ATOM 3203 C C . ASP A 1 401 ? -22.293 -41.478 18.564 1.00 75.19 401 ASP A C 1
ATOM 3205 O O . ASP A 1 401 ? -21.308 -42.209 18.741 1.00 75.19 401 ASP A O 1
ATOM 3209 N N . SER A 1 402 ? -23.233 -41.325 19.495 1.00 70.38 402 SER A N 1
ATOM 3210 C CA . SER A 1 402 ? -23.167 -41.877 20.859 1.00 70.38 402 SER A CA 1
ATOM 3211 C C . SER A 1 402 ? -23.007 -43.409 20.921 1.00 70.38 402 SER A C 1
ATOM 3213 O O . SER A 1 402 ? -22.524 -43.947 21.920 1.00 70.38 402 SER A O 1
ATOM 3215 N N . ASP A 1 403 ? -23.321 -44.120 19.835 1.00 73.62 403 ASP A N 1
ATOM 3216 C CA . ASP A 1 403 ? -23.197 -45.577 19.721 1.00 73.62 403 ASP A CA 1
ATOM 3217 C C . ASP A 1 403 ? -21.788 -46.063 19.305 1.00 73.62 403 ASP A C 1
ATOM 3219 O O . ASP A 1 403 ? -21.486 -47.265 19.356 1.00 73.62 403 ASP A O 1
ATOM 3223 N N . VAL A 1 404 ? -20.883 -45.159 18.912 1.00 74.00 404 VAL A N 1
ATOM 3224 C CA . VAL A 1 404 ? -19.567 -45.509 18.354 1.00 74.00 404 VAL A CA 1
ATOM 3225 C C . VAL A 1 404 ? -18.483 -45.542 19.438 1.00 74.00 404 VAL A C 1
ATOM 3227 O O . VAL A 1 404 ? -17.954 -44.528 19.876 1.00 74.00 404 VAL A O 1
ATOM 3230 N N . LYS A 1 405 ? -18.061 -46.752 19.830 1.00 73.56 405 LYS A N 1
ATOM 3231 C CA . LYS A 1 405 ? -17.025 -46.966 20.871 1.00 73.56 405 LYS A CA 1
ATOM 3232 C C . LYS A 1 405 ? -15.576 -46.839 20.389 1.00 73.56 405 LYS A C 1
ATOM 3234 O O . LYS A 1 405 ? -14.657 -46.845 21.206 1.00 73.56 405 LYS A O 1
ATOM 3239 N N . ARG A 1 406 ? -15.342 -46.800 19.074 1.00 78.44 406 ARG A N 1
ATOM 3240 C CA . ARG A 1 406 ? -14.003 -46.688 18.477 1.00 78.44 406 ARG A CA 1
ATOM 3241 C C . ARG A 1 406 ? -13.979 -45.498 17.528 1.00 78.44 406 ARG A C 1
ATOM 3243 O O . ARG A 1 406 ? -14.525 -45.575 16.435 1.00 78.44 406 ARG A O 1
ATOM 3250 N N . PHE A 1 407 ? -13.296 -44.438 17.943 1.00 79.44 407 PHE A N 1
ATOM 3251 C CA . PHE A 1 407 ? -12.964 -43.323 17.070 1.00 79.44 407 PHE A CA 1
ATOM 3252 C C . PHE A 1 407 ? -11.959 -43.772 16.003 1.00 79.44 407 PHE A C 1
ATOM 3254 O O . PHE A 1 407 ? -10.995 -44.475 16.307 1.00 79.44 407 PHE A O 1
ATOM 3261 N N . SER A 1 408 ? -12.181 -43.385 14.752 1.00 81.38 408 SER A N 1
ATOM 3262 C CA . SER A 1 408 ? -11.201 -43.513 13.673 1.00 81.38 408 SER A CA 1
ATOM 3263 C C . SER A 1 408 ? -11.124 -42.171 12.976 1.00 81.38 408 SER A C 1
ATOM 3265 O O . SER A 1 408 ? -12.137 -41.677 12.482 1.00 81.38 408 SER A O 1
ATOM 3267 N N . CYS A 1 409 ? -9.945 -41.555 12.979 1.00 81.88 409 CYS A N 1
ATOM 3268 C CA . CYS A 1 409 ? -9.800 -40.191 12.503 1.00 81.88 409 CYS A CA 1
ATOM 3269 C C . CYS A 1 409 ? -10.107 -40.100 10.995 1.00 81.88 409 CYS A C 1
ATOM 3271 O O . CYS A 1 409 ? -9.393 -40.720 10.199 1.00 81.88 409 CYS A O 1
ATOM 3273 N N . PRO A 1 410 ? -11.104 -39.296 10.573 1.00 79.75 410 PRO A N 1
ATOM 3274 C CA . PRO A 1 410 ? -11.460 -39.152 9.160 1.00 79.75 410 PRO A CA 1
ATOM 3275 C C . PRO A 1 410 ? -10.439 -38.326 8.362 1.00 79.75 410 PRO A C 1
ATOM 3277 O O . PRO A 1 410 ? -10.498 -38.306 7.134 1.00 79.75 410 PRO A O 1
ATOM 3280 N N . ASN A 1 411 ? -9.471 -37.680 9.027 1.00 79.56 411 ASN A N 1
ATOM 3281 C CA . ASN A 1 411 ? -8.392 -36.960 8.358 1.00 79.56 411 ASN A CA 1
ATOM 3282 C C . ASN A 1 411 ? -7.578 -37.924 7.462 1.00 79.56 411 ASN A C 1
ATOM 3284 O O . ASN A 1 411 ? -6.926 -38.836 7.995 1.00 79.56 411 ASN A O 1
ATOM 3288 N N . PRO A 1 412 ? -7.535 -37.703 6.130 1.00 81.88 412 PRO A N 1
ATOM 3289 C CA . PRO A 1 412 ? -6.822 -38.563 5.186 1.00 81.88 412 PRO A CA 1
ATOM 3290 C C . PRO A 1 412 ? -5.335 -38.732 5.502 1.00 81.88 412 PRO A C 1
ATOM 3292 O O . PRO A 1 412 ? -4.773 -39.773 5.160 1.00 81.88 412 PRO A O 1
ATOM 3295 N N . CYS A 1 413 ? -4.729 -37.740 6.158 1.00 78.19 413 CYS A N 1
ATOM 3296 C CA . CYS A 1 413 ? -3.317 -37.717 6.532 1.00 78.19 413 CYS A CA 1
ATOM 3297 C C . CYS A 1 413 ? -3.030 -38.400 7.880 1.00 78.19 413 CYS A C 1
ATOM 3299 O O . CYS A 1 413 ? -1.875 -38.700 8.169 1.00 78.19 413 CYS A O 1
ATOM 3301 N N . CYS A 1 414 ? -4.051 -38.646 8.712 1.00 84.00 414 CYS A N 1
ATOM 3302 C CA . CYS A 1 414 ? -3.892 -39.278 10.023 1.00 84.00 414 CYS A CA 1
ATOM 3303 C C . CYS A 1 414 ? -4.352 -40.739 10.012 1.00 84.00 414 CYS A C 1
ATOM 3305 O O . CYS A 1 414 ? -3.539 -41.622 10.276 1.00 84.00 414 CYS A O 1
ATOM 3307 N N . ARG A 1 415 ? -5.633 -40.992 9.691 1.00 75.81 415 ARG A N 1
ATOM 3308 C CA . ARG A 1 415 ? -6.281 -42.324 9.643 1.00 75.81 415 ARG A CA 1
ATOM 3309 C C . ARG A 1 415 ? -6.001 -43.247 10.847 1.00 75.81 415 ARG A C 1
ATOM 3311 O O . ARG A 1 415 ? -6.024 -44.468 10.692 1.00 75.81 415 ARG A O 1
ATOM 3318 N N . LYS A 1 416 ? -5.694 -42.675 12.014 1.00 67.62 416 LYS A N 1
ATOM 3319 C CA . LYS A 1 416 ? -5.429 -43.399 13.265 1.00 67.62 416 LYS A CA 1
ATOM 3320 C C . LYS A 1 416 ? -6.641 -43.456 14.177 1.00 67.62 416 LYS A C 1
ATOM 3322 O O . LYS A 1 416 ? -7.500 -42.548 14.074 1.00 67.62 416 LYS A O 1
#

Solvent-accessible surface area (backbone atoms only — not comparable to full-atom values): 26415 Å² total; per-residue (Å²): 139,86,84,89,85,89,85,85,87,88,90,87,87,82,92,83,89,87,87,85,86,81,87,85,81,86,85,86,87,86,87,83,90,84,89,80,92,81,90,84,84,81,78,89,75,85,83,85,82,81,92,81,86,89,83,86,90,84,85,82,91,82,64,74,79,62,58,57,53,56,51,50,54,48,49,49,53,60,46,39,72,75,39,74,50,54,28,68,69,57,52,53,47,50,34,67,74,66,73,55,92,46,66,65,62,53,51,51,52,50,70,76,43,79,86,60,68,56,46,88,87,58,80,88,70,60,92,82,62,86,83,74,82,73,94,72,73,80,70,79,80,62,67,74,42,74,88,80,59,70,73,53,56,73,69,47,32,52,53,32,44,28,52,50,47,62,72,44,31,44,49,46,72,66,56,52,46,50,49,25,55,76,48,38,30,39,46,37,40,38,51,49,44,51,53,52,25,52,50,53,48,51,54,60,56,58,70,69,60,78,84,67,94,72,76,85,76,79,84,73,82,62,62,38,64,38,65,44,78,59,90,92,48,76,48,75,47,81,43,55,54,46,95,61,66,63,88,79,67,68,81,74,56,82,88,70,48,53,70,73,52,45,53,33,48,53,48,43,54,50,52,51,49,54,53,48,53,51,50,51,50,52,50,50,54,53,53,49,45,55,46,29,59,74,71,70,63,52,43,64,17,74,82,78,67,47,73,34,42,75,92,53,43,43,46,28,74,84,62,57,43,30,38,47,66,59,53,41,54,51,49,46,46,31,39,73,69,72,62,43,57,74,59,60,39,86,49,95,86,52,88,42,38,52,44,67,74,52,48,66,73,57,38,57,67,77,54,47,54,47,35,52,51,38,38,52,52,49,53,51,46,69,75,34,62,91,32,59,44,61,33,93,87,74,63,49,78,42,79,47,63,94,86,62,91,70,85,64,39,84,50,88,90,68,66,84

Secondary structure (DSSP, 8-state):
-------------------PPPPPPPPP------------PPP--------------------HHHHHHHHHHHHHHHHHHH-TTB-HHHHHHHHHHHT---HHHHHHHHHH-TTSPB-TT-----TT-TT---S---PPP-TT-TTT--PPPHHHHHHHHHHHHHH-TTB-HHHHHHHHHHTTT-HHHHHHHHHHHHHHHHHHHHHTTSS--------S--EEEEEEEETTEEEEEEEEBPSS---------GGGS-HHHHHHHHHHHHHHHHHHHHHHHHHHHHHHHHHHHHHT--EE-TTT--EE-GGGEEE-TT--EEEHHHHHHHHHIIIIII-----B-SSTT---B--HHHHHHHS-HHHHHHHHHHHHHHHHHHHSTTTEEE-TTT--EEE--TT--S-----TTT--

pLDDT: mean 74.78, std 23.19, range [23.91, 98.06]

Mean predicted aligned error: 19.46 Å

Sequence (416 aa):
PGPAFPRPEPPQDGIPGPASPQPAHPPEETGQQQAAIDNEQPGPAFPAQSSHELGSSNVPEQGAAGQDQDLTALLIRETEARFPDAEKEYIEELISMKNCYDLNVLCNFLLENPDYPKKKGRMVLNPSSSLLASQDETKAIDYFDFTKLAPLDQRCFIQAADLLMKDFKMLSSQDIKWALHELKGHYAITRKAFSDAIKKWQELSHETSGKRKRRKEMNQYSYIDFKFEQGDVKIEKRMFFLENKRRHWRSYDKHSLLPPVLLEQEFYEQKVKEMAEHADFLLALQMNEEQYQKDGQMIECCCCYGEFAFEELTQCADGHLFCKECLIKYAEEAVFGSGKSELSCMEGSCTCSFPTSELEKVLPENILCKYYERKAEEEVAAACADELVRCPFCNFPALLDSDVKRFSCPNPCCRK

Foldseek 3Di:
DDDDDDDDDDDDDDDDDDDDDDDDDDDDDDDDDDDDDDDDDDDDDDDDDDDDDDDDDDDDDDDDPPVVVVLLVVLLVVLCVVVVFADSVQSSCVCVVVVDSDNVVSVVVCVVCVPHDTDPPDDPPDPPPPPDDDPPPPPDDDLQALVSDAADDPVLLQVLLLVVCVVCQFFDSVVSSVLCVLSRSANQNSVVLVVVQVVVLVVVVVVPPPDDPDDDPPDDWDWTWRWDDDPPDTDTDITTTDPDGHPDGDDDDLVRRDPRRNSSVVSNVVVVVVVVVVVVVVVVLVVQFVVCVVVVNFDAAPPPRDTHRPVQWAAFPVRRTHGLVVQQVQLCCQLVPVLDLWAADPNPPGRTTGDVVRCVVRYDPVSNVSSVVSVVVVVCCVVQVPQWDADPPPRDTDGHDPPDPDDADPPPVGRD